Protein AF-A0A948XKH4-F1 (afdb_monomer_lite)

Radius of gyration: 27.82 Å; chains: 1; bounding box: 62×55×83 Å

Foldseek 3Di:
DPPQQQAPDVVLSVLLVVLVVVVVVLVCCVVPPNVVVSVVSVVVSVVSVVVSVVSSVVRGPDDDPVVVVVVCVCLDLVVLLVVLLVVLCVLCVLLLPFAAFACSLVLLLCLVVDDPVCVVVCQQAVNVVSVVQCVVQPRRSNSLLVVLSVLVSLLLSLLLLVLCLVVVDNVLSSLLSLQLSLALLCLCSNNHSVNSLLSNLLSLVSVLVVLVSVCVVPPDVVSVVSSVVSNCSSPRHHDVSVCNVSSVVSSVVSSVQSVVQLVVLPVVDPDDPVSSVVSSVVSSVVSSVVSSVSSVVSSVFSNLLRQLQVQLLVQCLPVPVVQFQLAEEEEEQPDQGDVVHGHHPDNPQSSQCVRQVNRRYHYHYYHDPVRVVVVCVVVVGPNYWYWYADPSNDIDTDD

Structure (mmCIF, N/CA/C/O backbone):
data_AF-A0A948XKH4-F1
#
_entry.id   AF-A0A948XKH4-F1
#
loop_
_atom_site.group_PDB
_atom_site.id
_atom_site.type_symbol
_atom_site.label_atom_id
_atom_site.label_alt_id
_atom_site.label_comp_id
_atom_site.label_asym_id
_atom_site.label_entity_id
_atom_site.label_seq_id
_atom_site.pdbx_PDB_ins_code
_atom_site.Cartn_x
_atom_site.Cartn_y
_atom_site.Cartn_z
_atom_site.occupancy
_atom_site.B_iso_or_equiv
_atom_site.auth_seq_id
_atom_site.auth_comp_id
_atom_site.auth_asym_id
_atom_site.auth_atom_id
_atom_site.pdbx_PDB_model_num
ATOM 1 N N . LYS A 1 1 ? -10.435 -7.736 32.567 1.00 34.47 1 LYS A N 1
ATOM 2 C CA . LYS A 1 1 ? -10.603 -8.191 33.970 1.00 34.47 1 LYS A CA 1
ATOM 3 C C . LYS A 1 1 ? -12.053 -8.580 34.336 1.00 34.47 1 LYS A C 1
ATOM 5 O O . LYS A 1 1 ? -12.264 -8.960 35.471 1.00 34.47 1 LYS A O 1
ATOM 10 N N . GLU A 1 2 ? -13.021 -8.614 33.404 1.00 39.75 2 GLU A N 1
ATOM 11 C CA . GLU A 1 2 ? -14.416 -9.041 33.680 1.00 39.75 2 GLU A CA 1
ATOM 12 C C . GLU A 1 2 ? -14.941 -10.070 32.654 1.00 39.75 2 GLU A C 1
ATOM 14 O O . GLU A 1 2 ? -15.999 -9.897 32.061 1.00 39.75 2 GLU A O 1
ATOM 19 N N . ILE A 1 3 ? -14.189 -11.143 32.395 1.00 45.44 3 ILE A N 1
ATOM 20 C CA . ILE A 1 3 ? -14.712 -12.309 31.648 1.00 45.44 3 ILE A CA 1
ATOM 21 C C . ILE A 1 3 ? -14.480 -13.585 32.465 1.00 45.44 3 ILE A C 1
ATOM 23 O O . ILE A 1 3 ? -14.233 -14.655 31.929 1.00 45.44 3 ILE A O 1
ATOM 27 N N . SER A 1 4 ? -14.500 -13.483 33.798 1.00 46.22 4 SER A N 1
ATOM 28 C CA . SER A 1 4 ? -14.728 -14.687 34.592 1.00 46.22 4 SER A CA 1
ATOM 29 C C . SER A 1 4 ? -16.236 -14.892 34.596 1.00 46.22 4 SER A C 1
ATOM 31 O O . SER A 1 4 ? -16.944 -13.989 35.058 1.00 46.22 4 SER A O 1
ATOM 33 N N . PRO A 1 5 ? -16.752 -16.041 34.129 1.00 54.16 5 PRO A N 1
ATOM 34 C CA . PRO A 1 5 ? -18.098 -16.415 34.501 1.00 54.16 5 PRO A CA 1
ATOM 35 C C . PRO A 1 5 ? -18.152 -16.403 36.029 1.00 54.16 5 PRO A C 1
ATOM 37 O O . PRO A 1 5 ? -17.167 -16.718 36.705 1.00 54.16 5 PRO A O 1
ATOM 40 N N . SER A 1 6 ? -19.286 -15.990 36.573 1.00 57.75 6 SER A N 1
ATOM 41 C CA . SER A 1 6 ? -19.598 -15.863 38.001 1.00 57.75 6 SER A CA 1
ATOM 42 C C . SER A 1 6 ? -19.644 -17.213 38.745 1.00 57.75 6 SER A C 1
ATOM 44 O O . SER A 1 6 ? -20.367 -17.368 39.728 1.00 57.75 6 SER A O 1
ATOM 46 N N . VAL A 1 7 ? -18.883 -18.194 38.259 1.00 62.78 7 VAL A N 1
ATOM 47 C CA . VAL A 1 7 ? -18.845 -19.587 38.683 1.00 62.78 7 VAL A CA 1
ATOM 48 C C . VAL A 1 7 ? -17.643 -19.776 39.606 1.00 62.78 7 VAL A C 1
ATOM 50 O O . VAL A 1 7 ? -16.493 -19.720 39.174 1.00 62.78 7 VAL A O 1
ATOM 53 N N . ASN A 1 8 ? -17.918 -20.009 40.891 1.00 65.75 8 ASN A N 1
ATOM 54 C CA . ASN A 1 8 ? -16.892 -20.208 41.923 1.00 65.75 8 ASN A CA 1
ATOM 55 C C . ASN A 1 8 ? -16.323 -21.634 41.961 1.00 65.75 8 ASN A C 1
ATOM 57 O O . ASN A 1 8 ? -15.407 -21.883 42.735 1.00 65.75 8 ASN A O 1
ATOM 61 N N . ARG A 1 9 ? -16.852 -22.578 41.169 1.00 78.62 9 ARG A N 1
ATOM 62 C CA . ARG A 1 9 ? -16.360 -23.962 41.149 1.00 78.62 9 ARG A CA 1
ATOM 63 C C . ARG A 1 9 ? -15.129 -24.067 40.236 1.00 78.62 9 ARG A C 1
ATOM 65 O O . ARG A 1 9 ? -15.297 -23.924 39.021 1.00 78.62 9 ARG A O 1
ATOM 72 N N . PRO A 1 10 ? -13.921 -24.338 40.774 1.00 80.94 10 PRO A N 1
ATOM 73 C CA . PRO A 1 10 ? -12.683 -24.375 39.989 1.00 80.94 10 PRO A CA 1
ATOM 74 C C . PRO A 1 10 ? -12.741 -25.381 38.840 1.00 80.94 10 PRO A C 1
ATOM 76 O O . PRO A 1 10 ? -12.268 -25.089 37.749 1.00 80.94 10 PRO A O 1
ATOM 79 N N . LEU A 1 11 ? -13.402 -26.520 39.062 1.00 83.12 11 LEU A N 1
ATOM 80 C CA . LEU A 1 11 ? -13.533 -27.600 38.087 1.00 83.12 11 LEU A CA 1
ATOM 81 C C . LEU A 1 11 ? -14.358 -27.183 36.860 1.00 83.12 11 LEU A C 1
ATOM 83 O O . LEU A 1 11 ? -13.926 -27.382 35.732 1.00 83.12 11 LEU A O 1
ATOM 87 N N . ILE A 1 12 ? -15.495 -26.508 37.065 1.00 80.50 12 ILE A N 1
ATOM 88 C CA . ILE A 1 12 ? -16.331 -25.992 35.964 1.00 80.50 12 ILE A CA 1
ATOM 89 C C . ILE A 1 12 ? -15.583 -24.908 35.194 1.00 80.50 12 ILE A C 1
ATOM 91 O O . ILE A 1 12 ? -15.620 -24.859 33.968 1.00 80.50 12 ILE A O 1
ATOM 95 N N . LYS A 1 13 ? -14.877 -24.037 35.917 1.00 77.19 13 LYS A N 1
ATOM 96 C CA . LYS A 1 13 ? -14.065 -22.987 35.310 1.00 77.19 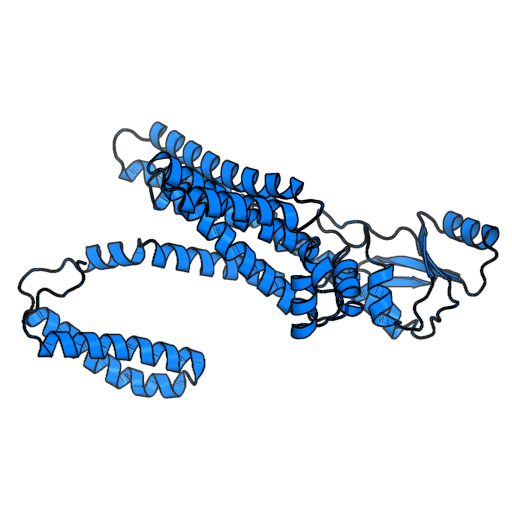13 LYS A CA 1
ATOM 97 C C . LYS A 1 13 ? -12.943 -23.587 34.454 1.00 77.19 13 LYS A C 1
ATOM 99 O O . LYS A 1 13 ? -12.775 -23.161 33.317 1.00 77.19 13 LYS A O 1
ATOM 104 N N . GLY A 1 14 ? -12.236 -24.592 34.971 1.00 81.25 14 GLY A N 1
ATOM 105 C CA . GLY A 1 14 ? -11.211 -25.341 34.244 1.00 81.25 14 GLY A CA 1
ATOM 106 C C . GLY A 1 14 ? -11.766 -26.035 33.002 1.00 81.25 14 GLY A C 1
ATOM 107 O O . GLY A 1 14 ? -11.198 -25.879 31.927 1.00 81.25 14 GLY A O 1
ATOM 108 N N . PHE A 1 15 ? -12.918 -26.700 33.118 1.00 85.50 15 PHE A N 1
ATOM 109 C CA . PHE A 1 15 ? -13.596 -27.343 31.990 1.00 85.50 15 PHE A CA 1
ATOM 110 C C . PHE A 1 15 ? -13.956 -26.345 30.880 1.00 85.50 15 PHE A C 1
ATOM 112 O O . PHE A 1 15 ? -13.593 -26.551 29.728 1.00 85.50 15 PHE A O 1
ATOM 119 N N . VAL A 1 16 ? -14.585 -25.215 31.224 1.00 83.56 16 VAL A N 1
ATOM 120 C CA . VAL A 1 16 ? -14.958 -24.169 30.252 1.00 83.56 16 VAL A CA 1
ATOM 121 C C . VAL A 1 16 ? -13.727 -23.577 29.557 1.00 83.56 16 VAL A C 1
ATOM 123 O O . VAL A 1 16 ? -13.763 -23.339 28.350 1.00 83.56 16 VAL A O 1
ATOM 126 N N . PHE A 1 17 ? -12.629 -23.351 30.286 1.00 79.94 17 PHE A N 1
ATOM 127 C CA . PHE A 1 17 ? -11.372 -22.910 29.674 1.00 79.94 17 PHE A CA 1
ATOM 128 C C . PHE A 1 17 ? -10.754 -23.984 28.776 1.00 79.94 17 PHE A C 1
ATOM 130 O O . PHE A 1 17 ? -10.255 -23.643 27.706 1.00 79.94 17 PHE A O 1
ATOM 137 N N . GLY A 1 18 ? -10.826 -25.257 29.170 1.00 83.50 18 GLY A N 1
ATOM 138 C CA . GLY A 1 18 ? -10.388 -26.387 28.353 1.00 83.50 18 GLY A CA 1
ATOM 139 C C . GLY A 1 18 ? -11.155 -26.476 27.036 1.00 83.50 18 GLY A C 1
ATOM 140 O O . GLY A 1 18 ? -10.539 -26.573 25.980 1.00 83.50 18 GLY A O 1
ATOM 141 N N . VAL A 1 19 ? -12.483 -26.332 27.070 1.00 87.81 19 VAL A N 1
ATOM 142 C CA . VAL A 1 19 ? -13.321 -26.319 25.858 1.00 87.81 19 VAL A CA 1
ATOM 143 C C . VAL A 1 19 ? -13.034 -25.095 24.986 1.00 87.81 19 VAL A C 1
ATOM 145 O O . VAL A 1 19 ? -12.903 -25.235 23.773 1.00 87.81 19 VAL A O 1
ATOM 148 N N . ALA A 1 20 ? -12.849 -23.908 25.573 1.00 81.56 20 ALA A N 1
ATOM 149 C CA . ALA A 1 20 ? -12.434 -22.722 24.819 1.00 81.56 20 ALA A CA 1
ATOM 150 C C . ALA A 1 20 ? -11.054 -22.903 24.153 1.00 81.56 20 ALA A C 1
ATOM 152 O O . ALA A 1 20 ? -10.866 -22.500 23.007 1.00 81.56 20 ALA A O 1
ATOM 153 N N . GLY A 1 21 ? -10.106 -23.545 24.843 1.00 83.00 21 GLY A N 1
ATOM 154 C CA . GLY A 1 21 ? -8.821 -23.953 24.273 1.00 83.00 21 GLY A CA 1
ATOM 155 C C . GLY A 1 21 ? -8.982 -24.970 23.141 1.00 83.00 21 GLY A C 1
ATOM 156 O O . GLY A 1 21 ? -8.335 -24.830 22.108 1.00 83.00 21 GLY A O 1
ATOM 157 N N . GLY A 1 22 ? -9.903 -25.926 23.288 1.00 85.62 22 GLY A N 1
ATOM 158 C CA . GLY A 1 22 ? -10.269 -26.894 22.252 1.00 85.62 22 GLY A CA 1
ATOM 159 C C . GLY A 1 22 ? -10.810 -26.237 20.980 1.00 85.62 22 GLY A C 1
ATOM 160 O O . GLY A 1 22 ? -10.404 -26.620 19.889 1.00 85.62 22 GLY A O 1
ATOM 161 N N . VAL A 1 23 ? -11.639 -25.191 21.099 1.00 86.50 23 VAL A N 1
ATOM 162 C CA . VAL A 1 23 ? -12.105 -24.385 19.950 1.00 86.50 23 VAL A CA 1
ATOM 163 C C . VAL A 1 23 ? -10.934 -23.727 19.219 1.00 86.50 23 VAL A C 1
ATOM 165 O O . VAL A 1 23 ? -10.879 -23.756 17.992 1.00 86.50 23 VAL A O 1
ATOM 168 N N . ILE A 1 24 ? -9.981 -23.156 19.959 1.00 82.06 24 ILE A N 1
ATOM 169 C CA . ILE A 1 24 ? -8.788 -22.533 19.368 1.00 82.06 24 ILE A CA 1
ATOM 170 C C . ILE A 1 24 ? -7.919 -23.591 18.674 1.00 82.06 24 ILE A C 1
ATOM 172 O O . ILE A 1 24 ? -7.500 -23.382 17.538 1.00 82.06 24 ILE A O 1
ATOM 176 N N . GLY A 1 25 ? -7.679 -24.733 19.324 1.00 82.88 25 GLY A N 1
ATOM 177 C CA . GLY A 1 25 ? -6.912 -25.842 18.751 1.00 82.88 25 GLY A CA 1
ATOM 178 C C . GLY A 1 25 ? -7.554 -26.406 17.483 1.00 82.88 25 GLY A C 1
ATOM 179 O O . GLY A 1 25 ? -6.862 -26.632 16.494 1.00 82.88 25 GLY A O 1
ATOM 180 N N . LEU A 1 26 ? -8.882 -26.543 17.474 1.00 87.19 26 LEU A N 1
ATOM 181 C CA . LEU A 1 26 ? -9.643 -26.958 16.299 1.00 87.19 26 LEU A CA 1
ATOM 182 C C . LEU A 1 26 ? -9.496 -25.959 15.145 1.00 87.19 26 LEU A C 1
ATOM 184 O O . LEU A 1 26 ? -9.299 -26.368 14.006 1.00 87.19 26 LEU A O 1
ATOM 188 N N . MET A 1 27 ? -9.550 -24.657 15.438 1.00 84.31 27 MET A N 1
ATOM 189 C CA . MET A 1 27 ? -9.366 -23.605 14.436 1.00 84.31 27 MET A CA 1
ATOM 190 C C . MET A 1 27 ? -7.966 -23.659 13.808 1.00 84.31 27 MET A C 1
ATOM 192 O O . MET A 1 27 ? -7.839 -23.515 12.594 1.00 84.31 27 MET A O 1
ATOM 196 N N . PHE A 1 28 ? -6.918 -23.909 14.600 1.00 81.06 28 PHE A N 1
ATOM 197 C CA . PHE A 1 28 ? -5.568 -24.115 14.066 1.00 81.06 28 PHE A CA 1
ATOM 198 C C . PHE A 1 28 ? -5.474 -25.384 13.216 1.00 81.06 28 PHE A C 1
ATOM 200 O O . PHE A 1 28 ? -4.918 -25.334 12.126 1.00 81.06 28 PHE A O 1
ATOM 207 N N . ASN A 1 29 ? -6.056 -26.496 13.668 1.00 83.81 29 ASN A N 1
ATOM 208 C CA . ASN A 1 29 ? -6.062 -27.747 12.908 1.00 83.81 29 ASN A CA 1
ATOM 209 C C . ASN A 1 29 ? -6.766 -27.570 11.546 1.00 83.81 29 ASN A C 1
ATOM 211 O O . ASN A 1 29 ? -6.203 -27.896 10.505 1.00 83.81 29 ASN A O 1
ATOM 215 N N . ALA A 1 30 ? -7.937 -26.926 11.539 1.00 86.56 30 ALA A N 1
ATOM 216 C CA . ALA A 1 30 ? -8.699 -26.656 10.321 1.00 86.56 30 ALA A CA 1
ATOM 217 C C . ALA A 1 30 ? -7.992 -25.700 9.344 1.00 86.56 30 ALA A C 1
ATOM 219 O O . ALA A 1 30 ? -8.242 -25.763 8.146 1.00 86.56 30 ALA A O 1
ATOM 220 N N . THR A 1 31 ? -7.145 -24.791 9.840 1.00 81.56 31 THR A N 1
ATOM 221 C CA . THR A 1 31 ? -6.431 -23.812 9.000 1.00 81.56 31 THR A CA 1
ATOM 222 C C . THR A 1 31 ? -5.059 -24.290 8.534 1.00 81.56 31 THR A C 1
ATOM 224 O O . THR A 1 31 ? -4.631 -23.891 7.455 1.00 81.56 31 THR A O 1
ATOM 227 N N . LEU A 1 32 ? -4.362 -25.108 9.329 1.00 81.75 32 LEU A N 1
ATOM 228 C CA . LEU A 1 32 ? -2.972 -25.504 9.075 1.00 81.75 32 LEU A CA 1
ATOM 229 C C . LEU A 1 32 ? -2.803 -26.942 8.577 1.00 81.75 32 LEU A C 1
ATOM 231 O O . LEU A 1 32 ? -1.750 -27.245 8.023 1.00 81.75 32 LEU A O 1
ATOM 235 N N . ILE A 1 33 ? -3.772 -27.828 8.820 1.00 81.69 33 ILE A N 1
ATOM 236 C CA . ILE A 1 33 ? -3.626 -29.266 8.560 1.00 81.69 33 ILE A CA 1
ATOM 237 C C . ILE A 1 33 ? -4.689 -29.726 7.564 1.00 81.69 33 ILE A C 1
ATOM 239 O O . ILE A 1 33 ? -4.385 -29.884 6.386 1.00 81.69 33 ILE A O 1
ATOM 243 N N . ASP A 1 34 ? -5.922 -29.944 8.028 1.00 85.56 34 ASP A N 1
ATOM 244 C CA . ASP A 1 34 ? -7.006 -30.482 7.207 1.00 85.56 34 ASP A CA 1
ATOM 245 C C . ASP A 1 34 ? -8.379 -30.159 7.818 1.00 85.56 34 ASP A C 1
ATOM 247 O O . ASP A 1 34 ? -8.675 -30.464 8.979 1.00 85.56 34 ASP A O 1
ATOM 251 N N . VAL A 1 35 ? -9.246 -29.560 7.003 1.00 86.38 35 VAL A N 1
ATOM 252 C CA . VAL A 1 35 ? -10.627 -29.231 7.365 1.00 86.38 35 VAL A CA 1
ATOM 253 C C . VAL A 1 35 ? -11.456 -30.499 7.607 1.00 86.38 35 VAL A C 1
ATOM 255 O O . VAL A 1 35 ? -12.317 -30.500 8.491 1.00 86.38 35 VAL A O 1
ATOM 258 N N . PHE A 1 36 ? -11.198 -31.587 6.876 1.00 83.75 36 PHE A N 1
ATOM 259 C CA . PHE A 1 36 ? -11.954 -32.834 7.009 1.00 83.75 36 PHE A CA 1
ATOM 260 C C . PHE A 1 36 ? -11.639 -33.554 8.321 1.00 83.75 36 PHE A C 1
ATOM 262 O O . PHE A 1 36 ? -12.568 -33.905 9.052 1.00 83.75 36 PHE A O 1
ATOM 269 N N . GLU A 1 37 ? -10.366 -33.704 8.687 1.00 84.50 37 GLU A N 1
ATOM 270 C CA . GLU A 1 37 ? -9.994 -34.273 9.992 1.00 84.50 37 GLU A CA 1
ATOM 271 C C . GLU A 1 37 ? -10.420 -33.374 11.158 1.00 84.50 37 GLU A C 1
ATOM 273 O O . GLU A 1 37 ? -10.917 -33.862 12.179 1.00 84.50 37 GLU A O 1
ATOM 278 N N . ALA A 1 38 ? -10.343 -32.049 10.992 1.00 86.88 38 ALA A N 1
ATOM 279 C CA . ALA A 1 38 ? -10.891 -31.125 11.977 1.00 86.88 38 ALA A CA 1
ATOM 280 C C . ALA A 1 38 ? -12.409 -31.320 12.159 1.00 86.88 38 ALA A C 1
ATOM 282 O O . ALA A 1 38 ? -12.891 -31.304 13.290 1.00 86.88 38 ALA A O 1
ATOM 283 N N . SER A 1 39 ? -13.176 -31.572 11.093 1.00 84.81 39 SER A N 1
ATOM 284 C CA . SER A 1 39 ? -14.633 -31.755 11.197 1.00 84.81 39 SER A CA 1
ATOM 285 C C . SER A 1 39 ? -15.041 -32.938 12.091 1.00 84.81 39 SER A C 1
ATOM 287 O O . SER A 1 39 ? -16.003 -32.820 12.851 1.00 84.81 39 SER A O 1
ATOM 289 N N . LYS A 1 40 ? -14.259 -34.027 12.101 1.00 86.50 40 LYS A N 1
ATOM 290 C CA . LYS A 1 40 ? -14.498 -35.200 12.965 1.00 86.50 40 LYS A CA 1
ATOM 291 C C . LYS A 1 40 ? -14.321 -34.866 14.447 1.00 86.50 40 LYS A C 1
ATOM 293 O O . LYS A 1 40 ? -15.078 -35.320 15.300 1.00 86.50 40 LYS A O 1
ATOM 298 N N . VAL A 1 41 ? -13.331 -34.033 14.769 1.00 84.31 41 VAL A N 1
ATOM 299 C CA . VAL A 1 41 ? -13.103 -33.547 16.141 1.00 84.31 41 VAL A CA 1
ATOM 300 C C . VAL A 1 41 ? -14.143 -32.488 16.528 1.00 84.31 41 VAL A C 1
ATOM 302 O O . VAL A 1 41 ? -14.524 -32.389 17.698 1.00 84.31 41 VAL A O 1
ATOM 305 N N . ALA A 1 42 ? -14.638 -31.718 15.554 1.00 85.88 42 ALA A N 1
ATOM 306 C CA . ALA A 1 42 ? -15.639 -30.680 15.768 1.00 85.88 42 ALA A CA 1
ATOM 307 C C . ALA A 1 42 ? -16.957 -31.239 16.320 1.00 85.88 42 ALA A C 1
ATOM 309 O O . ALA A 1 42 ? -17.559 -30.601 17.181 1.00 85.88 42 ALA A O 1
ATOM 310 N N . GLU A 1 43 ? -17.383 -32.428 15.887 1.00 85.44 43 GLU A N 1
ATOM 311 C CA . GLU A 1 43 ? -18.603 -33.082 16.382 1.00 85.44 43 GLU A CA 1
ATOM 312 C C . GLU A 1 43 ? -18.574 -33.271 17.908 1.00 85.44 43 GLU A C 1
ATOM 314 O O . GLU A 1 43 ? -19.458 -32.793 18.625 1.00 85.44 43 GLU A O 1
ATOM 319 N N . ASN A 1 44 ? -17.488 -33.850 18.426 1.00 87.38 44 ASN A N 1
ATOM 320 C CA . ASN A 1 44 ? -17.270 -33.995 19.867 1.00 87.38 44 ASN A CA 1
ATOM 321 C C . ASN A 1 44 ? -17.155 -32.636 20.569 1.00 87.38 44 ASN A C 1
ATOM 323 O O . ASN A 1 44 ? -17.648 -32.452 21.687 1.00 87.38 44 ASN A O 1
ATOM 327 N N . LEU A 1 45 ? -16.530 -31.656 19.911 1.00 88.69 45 LEU A N 1
ATOM 328 C CA . LEU A 1 45 ? -16.395 -30.314 20.457 1.00 88.69 45 LEU A CA 1
ATOM 329 C C . LEU A 1 45 ? -17.756 -29.632 20.635 1.00 88.69 45 LEU A C 1
ATOM 331 O O . LEU A 1 45 ? -17.948 -28.992 21.665 1.00 88.69 45 LEU A O 1
ATOM 335 N N . TRP A 1 46 ? -18.709 -29.791 19.709 1.00 83.50 46 TRP A N 1
ATOM 336 C CA . TRP A 1 46 ? -20.059 -29.221 19.834 1.00 83.50 46 TRP A CA 1
ATOM 337 C C . TRP A 1 46 ? -20.793 -29.740 21.068 1.00 83.50 46 TRP A C 1
ATOM 339 O O . TRP A 1 46 ? -21.407 -28.952 21.794 1.00 83.50 46 TRP A O 1
ATOM 349 N N . ILE A 1 47 ? -20.667 -31.037 21.351 1.00 87.31 47 ILE A N 1
ATOM 350 C CA . ILE A 1 47 ? -21.235 -31.661 22.551 1.00 87.31 47 ILE A CA 1
ATOM 351 C C . ILE A 1 47 ? -20.601 -31.047 23.806 1.00 87.31 47 ILE A C 1
ATOM 353 O O . ILE A 1 47 ? -21.308 -30.594 24.711 1.00 87.31 47 ILE A O 1
ATOM 357 N N . LEU A 1 48 ? -19.270 -30.942 23.845 1.00 89.69 48 LEU A N 1
ATOM 358 C CA . LEU A 1 48 ? -18.539 -30.327 24.961 1.00 89.69 48 LEU A CA 1
ATOM 359 C C . LEU A 1 48 ? -18.869 -28.836 25.137 1.00 89.69 48 LEU A C 1
ATOM 361 O O . LEU A 1 48 ? -18.915 -28.335 26.266 1.00 89.69 48 LEU A O 1
ATOM 365 N N . LEU A 1 49 ? -19.140 -28.126 24.041 1.00 86.88 49 LEU A N 1
ATOM 366 C CA . LEU A 1 49 ? -19.593 -26.735 24.032 1.00 86.88 49 LEU A CA 1
ATOM 367 C C . LEU A 1 49 ? -20.997 -26.622 24.633 1.00 86.88 49 LEU A C 1
ATOM 369 O O . LEU A 1 49 ? -21.220 -25.773 25.495 1.00 86.88 49 LEU A O 1
ATOM 373 N N . GLY A 1 50 ? -21.910 -27.522 24.259 1.00 83.75 50 GLY A N 1
ATOM 374 C CA . GLY A 1 50 ? -23.245 -27.636 24.846 1.00 83.75 50 GLY A CA 1
ATOM 375 C C . GLY A 1 50 ? -23.199 -27.903 26.353 1.00 83.75 50 GLY A C 1
ATOM 376 O O . GLY A 1 50 ? -23.829 -27.175 27.123 1.00 83.75 50 GLY A O 1
ATOM 377 N N . ILE A 1 51 ? -22.379 -28.866 26.793 1.00 86.38 51 ILE A N 1
ATOM 378 C CA . ILE A 1 51 ? -22.157 -29.166 28.220 1.00 86.38 51 ILE A CA 1
ATOM 379 C C . ILE A 1 51 ? -21.564 -27.950 28.940 1.00 86.38 51 ILE A C 1
ATOM 381 O O . ILE A 1 51 ? -22.012 -27.596 30.030 1.00 86.38 51 ILE A O 1
ATOM 385 N N . SER A 1 52 ? -20.596 -27.264 28.327 1.00 84.44 52 SER A N 1
ATOM 386 C CA . SER A 1 52 ? -19.983 -26.055 28.892 1.00 84.44 52 SER A CA 1
ATOM 387 C C . SER A 1 52 ? -21.003 -24.939 29.080 1.00 84.44 52 SER A C 1
ATOM 389 O O . SER A 1 52 ? -21.070 -24.335 30.151 1.00 84.44 52 SER A O 1
ATOM 391 N N . VAL A 1 53 ? -21.827 -24.672 28.065 1.00 80.88 53 VAL A N 1
ATOM 392 C CA . VAL A 1 53 ? -22.891 -23.662 28.131 1.00 80.88 53 VAL A CA 1
ATOM 393 C C . VAL A 1 53 ? -23.945 -24.059 29.167 1.00 80.88 53 VAL A C 1
ATOM 395 O O . VAL A 1 53 ? -24.327 -23.218 29.980 1.00 80.88 53 VAL A O 1
ATOM 398 N N . GLY A 1 54 ? -24.358 -25.328 29.210 1.00 81.06 54 GLY A N 1
ATOM 399 C CA . GLY A 1 54 ? -25.288 -25.860 30.211 1.00 81.06 54 GLY A CA 1
ATOM 400 C C . GLY A 1 54 ? -24.763 -25.713 31.642 1.00 81.06 54 GLY A C 1
ATOM 401 O O . GLY A 1 54 ? -25.462 -25.185 32.508 1.00 81.06 54 GLY A O 1
ATOM 402 N N . ALA A 1 55 ? -23.500 -26.070 31.885 1.00 82.81 55 ALA A N 1
ATOM 403 C CA . ALA A 1 55 ? -22.839 -25.879 33.174 1.00 82.81 55 ALA A CA 1
ATOM 404 C C . ALA A 1 55 ? -22.741 -24.389 33.547 1.00 82.81 55 ALA A C 1
ATOM 406 O O . ALA A 1 55 ? -23.018 -24.001 34.682 1.00 82.81 55 ALA A O 1
ATOM 407 N N . LEU A 1 56 ? -22.412 -23.516 32.592 1.00 78.81 56 LEU A N 1
ATOM 408 C CA . LEU A 1 56 ? -22.418 -22.071 32.818 1.00 78.81 56 LEU A CA 1
ATOM 409 C C . LEU A 1 56 ? -23.819 -21.544 33.157 1.00 78.81 56 LEU A C 1
ATOM 411 O O . LEU A 1 56 ? -23.930 -20.653 33.996 1.00 78.81 56 LEU A O 1
ATOM 415 N N . LEU A 1 57 ? -24.879 -22.077 32.544 1.00 77.19 57 LEU A N 1
ATOM 416 C CA . LEU A 1 57 ? -26.264 -21.679 32.810 1.00 77.19 57 LEU A CA 1
ATOM 417 C C . LEU A 1 57 ? -26.767 -22.154 34.178 1.00 77.19 57 LEU A C 1
ATOM 419 O O . LEU A 1 57 ? -27.445 -21.378 34.851 1.00 77.19 57 LEU A O 1
ATOM 423 N N . LEU A 1 58 ? -26.411 -23.375 34.589 1.00 80.94 58 LEU A N 1
ATOM 424 C CA . LEU A 1 58 ? -26.780 -23.974 35.878 1.00 80.94 58 LEU A CA 1
ATOM 425 C C . LEU A 1 58 ? -26.061 -23.317 37.059 1.00 80.94 58 LEU A C 1
ATOM 427 O O . LEU A 1 58 ? -26.662 -23.080 38.103 1.00 80.94 58 LEU A O 1
ATOM 431 N N . PHE A 1 59 ? -24.773 -23.005 36.898 1.00 77.12 59 PHE A N 1
ATOM 432 C CA . PHE A 1 59 ? -23.931 -22.517 37.993 1.00 77.12 59 PHE A CA 1
ATOM 433 C C . PHE A 1 59 ? -23.698 -20.997 37.965 1.00 77.12 59 PHE A C 1
ATOM 435 O O . PHE A 1 59 ? -22.877 -20.486 38.737 1.00 77.12 59 PHE A O 1
ATOM 442 N N . LYS A 1 60 ? -24.416 -20.243 37.115 1.00 68.69 60 LYS A N 1
ATOM 443 C CA . LYS A 1 60 ? -24.357 -18.772 37.133 1.00 68.69 60 LYS A CA 1
ATOM 444 C C . LYS A 1 60 ? -24.988 -18.231 38.418 1.00 68.69 60 LYS A C 1
ATOM 446 O O . LYS A 1 60 ? -26.153 -18.472 38.706 1.00 68.69 60 LYS A O 1
ATOM 451 N N . LYS A 1 61 ? -24.249 -17.399 39.158 1.00 65.25 61 LYS A N 1
ATOM 452 C CA . LYS A 1 61 ? -24.803 -16.635 40.297 1.00 65.25 61 LYS A CA 1
ATOM 453 C C . LYS A 1 61 ? -25.554 -15.366 39.883 1.00 65.25 61 LYS A C 1
ATOM 455 O O . LYS A 1 61 ? -26.278 -14.790 40.685 1.00 65.25 61 LYS A O 1
ATOM 460 N N . LYS A 1 62 ? -25.339 -14.880 38.658 1.00 67.69 62 LYS A N 1
ATOM 461 C CA . LYS A 1 62 ? -25.953 -13.654 38.126 1.00 67.69 62 LYS A CA 1
ATOM 462 C C . LYS A 1 62 ? -26.385 -13.880 36.684 1.00 67.69 62 LYS A C 1
ATOM 464 O O . LYS A 1 62 ? -25.697 -14.589 35.949 1.00 67.69 62 LYS A O 1
ATOM 469 N N . GLN A 1 63 ? -27.483 -13.247 36.269 1.00 66.56 63 GLN A N 1
ATOM 470 C CA . GLN A 1 63 ? -27.818 -13.145 34.850 1.00 66.56 63 GLN A CA 1
ATOM 471 C C . GLN A 1 63 ? -26.660 -12.458 34.119 1.00 66.56 63 GLN A C 1
ATOM 473 O O . GLN A 1 63 ? -26.293 -11.324 34.425 1.00 66.56 63 GLN A O 1
ATOM 478 N N . VAL A 1 64 ? -26.059 -13.173 33.173 1.00 67.06 64 VAL A N 1
ATOM 479 C CA . VAL A 1 64 ? -25.049 -12.618 32.278 1.00 67.06 64 VAL A CA 1
ATOM 480 C C . VAL A 1 64 ? -25.786 -12.103 31.046 1.00 67.06 64 VAL A C 1
ATOM 482 O O . VAL A 1 64 ? -26.427 -12.899 30.360 1.00 67.06 64 VAL A O 1
ATOM 485 N N . PRO A 1 65 ? -25.728 -10.801 30.732 1.00 75.44 65 PRO A N 1
ATOM 486 C CA . PRO A 1 65 ? -26.343 -10.296 29.518 1.00 75.44 65 PRO A CA 1
ATOM 487 C C . PRO A 1 65 ? -25.458 -10.650 28.315 1.00 75.44 65 PRO A C 1
ATOM 489 O O . PRO A 1 65 ? -24.592 -9.874 27.903 1.00 75.44 65 PRO A O 1
ATOM 492 N N . TYR A 1 66 ? -25.658 -11.848 27.764 1.00 72.31 66 TYR A N 1
ATOM 493 C CA . TYR A 1 66 ? -24.833 -12.408 26.688 1.00 72.31 66 TYR A CA 1
ATOM 494 C C . TYR A 1 66 ? -24.736 -11.481 25.475 1.00 72.31 66 TYR A C 1
ATOM 496 O O . TYR A 1 66 ? -23.631 -11.209 25.019 1.00 72.31 66 TYR A O 1
ATOM 504 N N . LEU A 1 67 ? -25.855 -10.908 25.017 1.00 75.50 67 LEU A N 1
ATOM 505 C CA . LEU A 1 67 ? -25.871 -9.971 23.886 1.00 75.50 67 LEU A CA 1
ATOM 506 C C . LEU A 1 67 ? -25.025 -8.715 24.147 1.00 75.50 67 LEU A C 1
ATOM 508 O O . LEU A 1 67 ? -24.303 -8.254 23.264 1.00 75.50 67 LEU A O 1
ATOM 512 N N . LEU A 1 68 ? -25.063 -8.172 25.369 1.00 80.56 68 LEU A N 1
ATOM 513 C CA . LEU A 1 68 ? -24.247 -7.010 25.737 1.00 80.56 68 LEU A CA 1
ATOM 514 C C . LEU A 1 68 ? -22.758 -7.365 25.782 1.00 80.56 68 LEU A C 1
ATOM 516 O O . LEU A 1 68 ? -21.929 -6.574 25.331 1.00 80.56 68 LEU A O 1
ATOM 520 N N . ASN A 1 69 ? -22.411 -8.545 26.293 1.00 80.44 69 ASN A N 1
ATOM 521 C CA . ASN A 1 69 ? -21.026 -9.010 26.335 1.00 80.44 69 ASN A CA 1
ATOM 522 C C . ASN A 1 69 ? -20.490 -9.338 24.940 1.00 80.44 69 ASN A C 1
ATOM 524 O O . ASN A 1 69 ? -19.388 -8.909 24.609 1.00 80.44 69 ASN A O 1
ATOM 528 N N . LEU A 1 70 ? -21.285 -9.994 24.095 1.00 79.25 70 LEU A N 1
ATOM 529 C CA . LEU A 1 70 ? -20.941 -10.247 22.700 1.00 79.25 70 LEU A CA 1
ATOM 530 C C . LEU A 1 70 ? -20.713 -8.925 21.957 1.00 79.25 70 LEU A C 1
ATOM 532 O O . LEU A 1 70 ? -19.671 -8.737 21.336 1.00 79.25 70 LEU A O 1
ATOM 536 N N . LYS A 1 71 ? -21.612 -7.945 22.122 1.00 86.25 71 LYS A N 1
ATOM 537 C CA . LYS A 1 71 ? -21.435 -6.598 21.561 1.00 86.25 71 LYS A CA 1
ATOM 538 C C . LYS A 1 71 ? -20.148 -5.930 22.054 1.00 86.25 71 LYS A C 1
ATOM 540 O O . LYS A 1 71 ? -19.454 -5.299 21.261 1.00 86.25 71 LYS A O 1
ATOM 545 N N . LYS A 1 72 ? -19.792 -6.057 23.339 1.00 88.06 72 LYS A N 1
ATOM 546 C CA . LYS A 1 72 ? -18.522 -5.525 23.878 1.00 88.06 72 LYS A CA 1
ATOM 547 C C . LYS A 1 72 ? -17.300 -6.178 23.225 1.00 88.06 72 LYS A C 1
ATOM 549 O O . LYS A 1 72 ? -16.332 -5.471 22.948 1.00 88.06 72 LYS A O 1
ATOM 554 N N . VAL A 1 73 ? -17.348 -7.487 22.974 1.00 87.50 73 VAL A N 1
ATOM 555 C CA . VAL A 1 73 ? -16.273 -8.238 22.303 1.00 87.50 73 VAL A CA 1
ATOM 556 C C . VAL A 1 73 ? -16.150 -7.810 20.840 1.00 87.50 73 VAL A C 1
ATOM 558 O O . VAL A 1 73 ? -15.080 -7.355 20.436 1.00 87.50 73 VAL A O 1
ATOM 561 N N . LEU A 1 74 ? -17.252 -7.831 20.085 1.00 90.31 74 LEU A N 1
ATOM 562 C CA . LEU A 1 74 ? -17.281 -7.472 18.660 1.00 90.31 74 LEU A CA 1
ATOM 563 C C . LEU A 1 74 ? -16.962 -5.993 18.393 1.00 90.31 74 LEU A C 1
ATOM 565 O O . LEU A 1 74 ? -16.572 -5.640 17.286 1.00 90.31 74 LEU A O 1
ATOM 569 N N . THR A 1 75 ? -17.104 -5.122 19.397 1.00 92.81 75 THR A N 1
ATOM 570 C CA . THR A 1 75 ? -16.720 -3.696 19.330 1.00 92.81 75 THR A CA 1
ATOM 571 C C . THR A 1 75 ? -15.414 -3.396 20.075 1.00 92.81 75 THR A C 1
ATOM 573 O O . THR A 1 75 ? -15.084 -2.233 20.349 1.00 92.81 75 THR A O 1
ATOM 576 N N . SER A 1 76 ? -14.658 -4.423 20.466 1.00 94.12 76 SER A N 1
ATOM 577 C CA . SER A 1 76 ? -13.330 -4.262 21.059 1.00 94.12 76 SER A CA 1
ATOM 578 C C . SER A 1 76 ? -12.324 -3.760 20.017 1.00 94.12 76 SER A C 1
ATOM 580 O O . SER A 1 76 ? -12.517 -3.923 18.818 1.00 94.12 76 SER A O 1
ATOM 582 N N . ASN A 1 77 ? -11.230 -3.140 20.473 1.00 95.44 77 ASN A N 1
ATOM 583 C CA . ASN A 1 77 ? -10.193 -2.656 19.555 1.00 95.44 77 ASN A CA 1
ATOM 584 C C . ASN A 1 77 ? -9.534 -3.801 18.773 1.00 95.44 77 ASN A C 1
ATOM 586 O O . ASN A 1 77 ? -9.122 -3.581 17.645 1.00 95.44 77 ASN A O 1
ATOM 590 N N . LEU A 1 78 ? -9.462 -5.001 19.361 1.00 94.88 78 LEU A N 1
ATOM 591 C CA . LEU A 1 78 ? -8.919 -6.185 18.701 1.00 94.88 78 LEU A CA 1
ATOM 592 C C . LEU A 1 78 ? -9.799 -6.612 17.521 1.00 94.88 78 LEU A C 1
ATOM 594 O O . LEU A 1 78 ? -9.298 -6.754 16.416 1.00 94.88 78 LEU A O 1
ATOM 598 N N . PHE A 1 79 ? -11.111 -6.746 17.733 1.00 94.56 79 PHE A N 1
ATOM 599 C CA . PHE A 1 79 ? -12.035 -7.103 16.651 1.00 94.56 79 PHE A CA 1
ATOM 600 C C . PHE A 1 79 ? -12.094 -6.028 15.566 1.00 94.56 79 PHE A C 1
ATOM 602 O O . PHE A 1 79 ? -12.097 -6.358 14.389 1.00 94.56 79 PHE A O 1
ATOM 609 N N . ILE A 1 80 ? -12.059 -4.746 15.942 1.00 97.31 80 ILE A N 1
ATOM 610 C CA . ILE A 1 80 ? -11.994 -3.657 14.959 1.00 97.31 80 ILE A CA 1
ATOM 611 C C . ILE A 1 80 ? -10.704 -3.733 14.131 1.00 97.31 80 ILE A C 1
ATOM 613 O O . ILE A 1 80 ? -10.760 -3.545 12.920 1.00 97.31 80 ILE A O 1
ATOM 617 N N . ALA A 1 81 ? -9.564 -4.048 14.754 1.00 97.06 81 ALA A N 1
ATOM 618 C CA . ALA A 1 81 ? -8.320 -4.274 14.027 1.00 97.06 81 ALA A CA 1
ATOM 619 C C . ALA A 1 81 ? -8.440 -5.460 13.055 1.00 97.06 81 ALA A C 1
ATOM 621 O O . ALA A 1 81 ? -8.045 -5.329 11.904 1.00 97.06 81 ALA A O 1
ATOM 622 N N . ILE A 1 82 ? -9.056 -6.570 13.477 1.00 96.38 82 ILE A N 1
ATOM 623 C CA . ILE A 1 82 ? -9.324 -7.724 12.603 1.00 96.38 82 ILE A CA 1
ATOM 624 C C . ILE A 1 82 ? -10.209 -7.318 11.416 1.00 96.38 82 ILE A C 1
ATOM 626 O O . ILE A 1 82 ? -9.884 -7.656 10.283 1.00 96.38 82 ILE A O 1
ATOM 630 N N . TYR A 1 83 ? -11.283 -6.552 11.640 1.00 97.25 83 TYR A N 1
ATOM 631 C CA . TYR A 1 83 ? -12.139 -6.070 10.551 1.00 97.25 83 TYR A CA 1
ATOM 632 C C . TYR A 1 83 ? -11.370 -5.190 9.567 1.00 97.25 83 TYR A C 1
ATOM 634 O O . TYR A 1 83 ? -11.523 -5.364 8.365 1.00 97.25 83 TYR A O 1
ATOM 642 N N . ILE A 1 84 ? -10.527 -4.278 10.063 1.00 98.00 84 ILE A N 1
ATOM 643 C CA . ILE A 1 84 ? -9.669 -3.431 9.223 1.00 98.00 84 ILE A CA 1
ATOM 644 C C . ILE A 1 84 ? -8.761 -4.293 8.338 1.00 98.00 84 ILE A C 1
ATOM 646 O O . ILE A 1 84 ? -8.709 -4.065 7.135 1.00 98.00 84 ILE A O 1
ATOM 650 N N . LEU A 1 85 ? -8.098 -5.301 8.911 1.00 97.19 85 LEU A N 1
ATOM 651 C CA . LEU A 1 85 ? -7.223 -6.200 8.157 1.00 97.19 85 LEU A CA 1
ATOM 652 C C . LEU A 1 85 ? -8.000 -6.964 7.079 1.00 97.19 85 LEU A C 1
ATOM 654 O O . LEU A 1 85 ? -7.609 -6.940 5.918 1.00 97.19 85 LEU A O 1
ATOM 658 N N . ILE A 1 86 ? -9.132 -7.577 7.437 1.00 96.69 86 ILE A N 1
ATOM 659 C CA . ILE A 1 86 ? -9.982 -8.302 6.480 1.00 96.69 86 ILE A CA 1
ATOM 660 C C . ILE A 1 86 ? -10.413 -7.381 5.332 1.00 96.69 86 ILE A C 1
ATOM 662 O O . ILE A 1 86 ? -10.329 -7.768 4.173 1.00 96.69 86 ILE A O 1
ATOM 666 N N . ILE A 1 87 ? -10.834 -6.154 5.643 1.00 97.50 87 ILE A N 1
ATOM 667 C CA . ILE A 1 87 ? -11.281 -5.175 4.648 1.00 97.50 87 ILE A CA 1
ATOM 668 C C . ILE A 1 87 ? -10.151 -4.814 3.675 1.00 97.50 87 ILE A C 1
ATOM 670 O O . ILE A 1 87 ? -10.387 -4.828 2.470 1.00 97.50 87 ILE A O 1
ATOM 674 N N . ILE A 1 88 ? -8.935 -4.554 4.169 1.00 97.25 88 ILE A N 1
ATOM 675 C CA . ILE A 1 88 ? -7.766 -4.253 3.324 1.00 97.25 88 ILE A CA 1
ATOM 676 C C . ILE A 1 88 ? -7.500 -5.402 2.349 1.00 97.25 88 ILE A C 1
ATOM 678 O O . ILE A 1 88 ? -7.401 -5.172 1.147 1.00 97.25 88 ILE A O 1
ATOM 682 N N . PHE A 1 89 ? -7.430 -6.637 2.851 1.00 95.81 89 PHE A N 1
ATOM 683 C CA . PHE A 1 89 ? -7.152 -7.797 2.005 1.00 95.81 89 PHE A CA 1
ATOM 684 C C . PHE A 1 89 ? -8.282 -8.090 1.016 1.00 95.81 89 PHE A C 1
ATOM 686 O O . PHE A 1 89 ? -7.994 -8.476 -0.107 1.00 95.81 89 PHE A O 1
ATOM 693 N N . ILE A 1 90 ? -9.550 -7.875 1.381 1.00 95.94 90 ILE A N 1
ATOM 694 C CA . ILE A 1 90 ? -10.669 -8.038 0.441 1.00 95.94 90 ILE A CA 1
ATOM 695 C C . ILE A 1 90 ? -10.576 -7.005 -0.684 1.00 95.94 90 ILE A C 1
ATOM 697 O O . ILE A 1 90 ? -10.599 -7.390 -1.852 1.00 95.94 90 ILE A O 1
ATOM 701 N N . ILE A 1 91 ? -10.449 -5.718 -0.339 1.00 96.19 91 ILE A N 1
ATOM 702 C CA . ILE A 1 91 ? -10.446 -4.615 -1.313 1.00 96.19 91 ILE A CA 1
ATOM 703 C C . ILE A 1 91 ? -9.268 -4.739 -2.278 1.00 96.19 91 ILE A C 1
ATOM 705 O O . ILE A 1 91 ? -9.452 -4.570 -3.476 1.00 96.19 91 ILE A O 1
ATOM 709 N N . TYR A 1 92 ? -8.078 -5.046 -1.762 1.00 96.50 92 TYR A N 1
ATOM 710 C CA . TYR A 1 92 ? -6.845 -5.019 -2.545 1.00 96.50 92 TYR A CA 1
ATOM 711 C C . TYR A 1 92 ? -6.342 -6.404 -2.968 1.00 96.50 92 TYR A C 1
ATOM 713 O O . TYR A 1 92 ? -5.254 -6.514 -3.519 1.00 96.50 92 TYR A O 1
ATOM 721 N N . SER A 1 93 ? -7.105 -7.480 -2.752 1.00 94.31 93 SER A N 1
ATOM 722 C CA . SER A 1 93 ? -6.696 -8.845 -3.140 1.00 94.31 93 SER A CA 1
ATOM 723 C C . SER A 1 93 ? -6.273 -8.953 -4.607 1.00 94.31 93 SER A C 1
ATOM 725 O O . SER A 1 93 ? -5.343 -9.679 -4.951 1.00 94.31 93 SER A O 1
ATOM 727 N N . THR A 1 94 ? -6.940 -8.206 -5.477 1.00 92.88 94 THR A N 1
ATOM 728 C CA . THR A 1 94 ? -6.726 -8.214 -6.919 1.00 92.88 94 THR A CA 1
ATOM 729 C C . THR A 1 94 ? -5.463 -7.464 -7.353 1.00 92.88 94 THR A C 1
ATOM 731 O O . THR A 1 94 ? -4.946 -7.752 -8.437 1.00 92.88 94 THR A O 1
ATOM 734 N N . SER A 1 95 ? -4.921 -6.564 -6.519 1.00 94.12 95 SER A N 1
ATOM 735 C CA . SER A 1 95 ? -3.669 -5.847 -6.806 1.00 94.12 95 SER A CA 1
ATOM 736 C C . SER A 1 95 ? -2.434 -6.735 -6.692 1.00 94.12 95 SER A C 1
ATOM 738 O O . SER A 1 95 ? -1.413 -6.437 -7.301 1.00 94.12 95 SER A O 1
ATOM 740 N N . ILE A 1 96 ? -2.535 -7.859 -5.974 1.00 95.88 96 ILE A N 1
ATOM 741 C CA . ILE A 1 96 ? -1.444 -8.833 -5.807 1.00 95.88 96 ILE A CA 1
ATOM 742 C C . ILE A 1 96 ? -0.962 -9.371 -7.162 1.00 95.88 96 ILE A C 1
ATOM 744 O O . ILE A 1 96 ? 0.203 -9.727 -7.311 1.00 95.88 96 ILE A O 1
ATOM 748 N N . ASN A 1 97 ? -1.846 -9.404 -8.160 1.00 94.88 97 ASN A N 1
ATOM 749 C CA . ASN A 1 97 ? -1.540 -9.908 -9.497 1.00 94.88 97 ASN A CA 1
ATOM 750 C C . ASN A 1 97 ? -1.010 -8.836 -10.459 1.00 94.88 97 ASN A C 1
ATOM 752 O O . ASN A 1 97 ? -0.802 -9.143 -11.635 1.00 94.88 97 ASN A O 1
ATOM 756 N N . ASN A 1 98 ? -0.823 -7.594 -10.006 1.00 95.69 98 ASN A N 1
ATOM 757 C CA . ASN A 1 98 ? -0.235 -6.558 -10.846 1.00 95.69 98 ASN A CA 1
ATOM 758 C C . ASN A 1 98 ? 1.217 -6.920 -11.180 1.00 95.69 98 ASN A C 1
ATOM 760 O O . ASN A 1 98 ? 1.944 -7.496 -10.372 1.00 95.69 98 ASN A O 1
ATOM 764 N N . PHE A 1 99 ? 1.614 -6.632 -12.417 1.00 97.06 99 PHE A N 1
ATOM 765 C CA . PHE A 1 99 ? 2.980 -6.852 -12.875 1.00 97.06 99 PHE A CA 1
ATOM 766 C C . PHE A 1 99 ? 3.837 -5.612 -12.605 1.00 97.06 99 PHE A C 1
ATOM 768 O O . PHE A 1 99 ? 3.304 -4.517 -12.432 1.00 97.06 99 PHE A O 1
ATOM 775 N N . PHE A 1 100 ? 5.159 -5.783 -12.594 1.00 96.75 100 PHE A N 1
ATOM 776 C CA . PHE A 1 100 ? 6.099 -4.686 -12.380 1.00 96.75 100 PHE A CA 1
ATOM 777 C C . PHE A 1 100 ? 5.993 -3.613 -13.464 1.00 96.75 100 PHE A C 1
ATOM 779 O O . PHE A 1 100 ? 5.842 -3.925 -14.650 1.00 96.75 100 PHE A O 1
ATOM 786 N N . VAL A 1 101 ? 6.146 -2.356 -13.052 1.00 95.69 101 VAL A N 1
ATOM 787 C CA . VAL A 1 101 ? 6.119 -1.190 -13.941 1.00 95.69 101 VAL A CA 1
ATOM 788 C C . VAL A 1 101 ? 7.181 -0.162 -13.560 1.00 95.69 101 VAL A C 1
ATOM 790 O O . VAL A 1 101 ? 7.568 -0.030 -12.395 1.00 95.69 101 VAL A O 1
ATOM 793 N N . ALA A 1 102 ? 7.619 0.625 -14.544 1.00 93.12 102 ALA A N 1
ATOM 794 C CA . ALA A 1 102 ? 8.443 1.809 -14.335 1.00 93.12 102 ALA A CA 1
ATOM 795 C C . ALA A 1 102 ? 9.668 1.550 -13.429 1.00 93.12 102 ALA A C 1
ATOM 797 O O . ALA A 1 102 ? 10.493 0.675 -13.699 1.00 93.12 102 ALA A O 1
ATOM 798 N N . GLY A 1 103 ? 9.771 2.309 -12.335 1.00 90.38 103 GLY A N 1
ATOM 799 C CA . GLY A 1 103 ? 10.857 2.240 -11.359 1.00 90.38 103 GLY A CA 1
ATOM 800 C C . GLY A 1 103 ? 11.001 0.901 -10.632 1.00 90.38 103 GLY A C 1
ATOM 801 O O . GLY A 1 103 ? 12.049 0.683 -10.022 1.00 90.38 103 GLY A O 1
ATOM 802 N N . ASP A 1 104 ? 10.029 -0.017 -10.735 1.00 94.56 104 ASP A N 1
ATOM 803 C CA . ASP A 1 104 ? 10.114 -1.323 -10.073 1.00 94.56 104 ASP A CA 1
ATOM 804 C C . ASP A 1 104 ? 11.353 -2.070 -10.572 1.00 94.56 104 ASP A C 1
ATOM 806 O O . ASP A 1 104 ? 12.127 -2.601 -9.780 1.00 94.56 104 ASP A O 1
ATOM 810 N N . PHE A 1 105 ? 11.617 -2.018 -11.881 1.00 94.56 105 PHE A N 1
ATOM 811 C CA . PHE A 1 105 ? 12.795 -2.648 -12.475 1.00 94.56 105 PHE A CA 1
ATOM 812 C C . PHE A 1 105 ? 14.104 -2.015 -12.020 1.00 94.56 105 PHE A C 1
ATOM 814 O O . PHE A 1 105 ? 15.090 -2.727 -11.844 1.00 94.56 105 PHE A O 1
ATOM 821 N N . THR A 1 106 ? 14.126 -0.703 -11.789 1.00 90.94 106 THR A N 1
ATOM 822 C CA . THR A 1 106 ? 15.309 -0.025 -11.252 1.00 90.94 106 THR A CA 1
ATOM 823 C C . THR A 1 106 ? 15.620 -0.536 -9.845 1.00 90.94 106 THR A C 1
ATOM 825 O O . THR A 1 106 ? 16.769 -0.875 -9.560 1.00 90.94 106 THR A O 1
ATOM 828 N N . LEU A 1 107 ? 14.603 -0.669 -8.986 1.00 89.69 107 LEU A N 1
ATOM 829 C CA . LEU A 1 107 ? 14.765 -1.211 -7.633 1.00 89.69 107 LEU A CA 1
ATOM 830 C C . LEU A 1 107 ? 15.178 -2.685 -7.644 1.00 89.69 107 LEU A C 1
ATOM 832 O O . LEU A 1 107 ? 16.108 -3.072 -6.935 1.00 89.69 107 LEU A O 1
ATOM 836 N N . LEU A 1 108 ? 14.521 -3.498 -8.473 1.00 92.62 108 LEU A N 1
ATOM 837 C CA . LEU A 1 108 ? 14.844 -4.915 -8.622 1.00 92.62 108 LEU A CA 1
ATOM 838 C C . LEU A 1 108 ? 16.275 -5.093 -9.128 1.00 92.62 108 LEU A C 1
ATOM 840 O O . LEU A 1 108 ? 17.008 -5.932 -8.612 1.00 92.62 108 LEU A O 1
ATOM 844 N N . ARG A 1 109 ? 16.700 -4.310 -10.127 1.00 91.00 109 ARG A N 1
ATOM 845 C CA . ARG A 1 109 ? 18.046 -4.432 -10.698 1.00 91.00 109 ARG A CA 1
ATOM 846 C C . ARG A 1 109 ? 19.101 -4.030 -9.684 1.00 91.00 109 ARG A C 1
ATOM 848 O O . ARG A 1 109 ? 20.101 -4.729 -9.564 1.00 91.00 109 ARG A O 1
ATOM 855 N N . GLN A 1 110 ? 18.875 -2.941 -8.948 1.00 87.25 110 GLN A N 1
ATOM 856 C CA . GLN A 1 110 ? 19.753 -2.552 -7.845 1.00 87.25 110 GLN A CA 1
ATOM 857 C C . GLN A 1 110 ? 19.891 -3.693 -6.834 1.00 87.25 110 GLN A C 1
ATOM 859 O O . GLN A 1 110 ? 21.010 -4.063 -6.504 1.00 87.25 110 GLN A O 1
ATOM 864 N N . ALA A 1 111 ? 18.779 -4.312 -6.424 1.00 88.88 111 ALA A N 1
ATOM 865 C CA . ALA A 1 111 ? 18.799 -5.460 -5.521 1.00 88.88 111 ALA A CA 1
ATOM 866 C C . ALA A 1 111 ? 19.516 -6.690 -6.110 1.00 88.88 111 ALA A C 1
ATOM 868 O O . ALA A 1 111 ? 20.195 -7.405 -5.377 1.00 88.88 111 ALA A O 1
ATOM 869 N N . ALA A 1 112 ? 19.413 -6.922 -7.419 1.00 89.38 112 ALA A N 1
ATOM 870 C CA . ALA A 1 112 ? 20.045 -8.054 -8.092 1.00 89.38 112 ALA A CA 1
ATOM 871 C C . ALA A 1 112 ? 21.575 -7.929 -8.199 1.00 89.38 112 ALA A C 1
ATOM 873 O O . ALA A 1 112 ? 22.272 -8.939 -8.142 1.00 89.38 112 ALA A O 1
ATOM 874 N N . VAL A 1 113 ? 22.106 -6.710 -8.356 1.00 86.88 113 VAL A N 1
ATOM 875 C CA . VAL A 1 113 ? 23.563 -6.456 -8.441 1.00 86.88 113 VAL A CA 1
ATOM 876 C C . VAL A 1 113 ? 24.211 -6.183 -7.079 1.00 86.88 113 VAL A C 1
ATOM 878 O O . VAL A 1 113 ? 25.422 -5.994 -6.980 1.00 86.88 113 VAL A O 1
ATOM 881 N N . SER A 1 114 ? 23.392 -6.140 -6.035 1.00 82.25 114 SER A N 1
ATOM 882 C CA . SER A 1 114 ? 23.755 -5.832 -4.661 1.00 82.25 114 SER A CA 1
ATOM 883 C C . SER A 1 114 ? 24.384 -7.036 -3.941 1.00 82.25 114 SER A C 1
ATOM 885 O O . SER A 1 114 ? 23.932 -8.170 -4.091 1.00 82.25 114 SER A O 1
ATOM 887 N N . SER A 1 115 ? 25.411 -6.797 -3.115 1.00 76.44 115 SER A N 1
ATOM 888 C CA . SER A 1 115 ? 26.106 -7.832 -2.328 1.00 76.44 115 SER A CA 1
ATOM 889 C C . SER A 1 115 ? 25.895 -7.673 -0.815 1.00 76.44 115 SER A C 1
ATOM 891 O O . SER A 1 115 ? 25.510 -6.606 -0.337 1.00 76.44 115 SER A O 1
ATOM 893 N N . THR A 1 116 ? 26.196 -8.702 -0.017 1.00 69.75 116 THR A N 1
ATOM 894 C CA . THR A 1 116 ? 26.174 -8.599 1.457 1.00 69.75 116 THR A CA 1
ATOM 895 C C . THR A 1 116 ? 27.231 -7.628 2.008 1.00 69.75 116 THR A C 1
ATOM 897 O O . THR A 1 116 ? 27.097 -7.155 3.132 1.00 69.75 116 THR A O 1
ATOM 900 N N . GLY A 1 117 ? 28.256 -7.266 1.227 1.00 66.00 117 GLY A N 1
ATOM 901 C CA . GLY A 1 117 ? 29.265 -6.273 1.618 1.00 66.00 117 GLY A CA 1
ATOM 902 C C . GLY A 1 117 ? 28.747 -4.829 1.645 1.00 66.00 117 GLY A C 1
ATOM 903 O O . GLY A 1 117 ? 29.322 -3.980 2.322 1.00 66.00 117 GLY A O 1
ATOM 904 N N . ASP A 1 118 ? 27.632 -4.542 0.970 1.00 66.62 118 ASP A N 1
ATOM 905 C CA . ASP A 1 118 ? 27.051 -3.197 0.873 1.00 66.62 118 ASP A CA 1
ATOM 906 C C . ASP A 1 118 ? 25.997 -2.909 1.969 1.00 66.62 118 ASP A C 1
ATOM 908 O O . ASP A 1 118 ? 25.350 -1.860 1.947 1.00 66.62 118 ASP A O 1
ATOM 912 N N . ILE A 1 119 ? 25.873 -3.785 2.983 1.00 60.56 119 ILE A N 1
ATOM 913 C CA . ILE A 1 119 ? 24.909 -3.683 4.103 1.00 60.56 119 ILE A CA 1
ATOM 914 C C . ILE A 1 119 ? 24.884 -2.310 4.776 1.00 60.56 119 ILE A C 1
ATOM 916 O O . ILE A 1 119 ? 23.819 -1.836 5.172 1.00 60.56 119 ILE A O 1
ATOM 920 N N . VAL A 1 120 ? 26.028 -1.631 4.870 1.00 61.12 120 VAL A N 1
ATOM 921 C CA . VAL A 1 120 ? 26.104 -0.293 5.477 1.00 61.12 120 VAL A CA 1
ATOM 922 C C . VAL A 1 120 ? 25.469 0.779 4.579 1.00 61.12 120 VAL A C 1
ATOM 924 O O . VAL A 1 120 ? 24.729 1.621 5.083 1.00 61.12 120 VAL A O 1
ATOM 927 N N . LYS A 1 121 ? 25.667 0.722 3.252 1.00 59.00 121 LYS A N 1
ATOM 928 C CA . LYS A 1 121 ? 25.002 1.629 2.289 1.00 59.00 121 LYS A CA 1
ATOM 929 C C . LYS A 1 121 ? 23.493 1.382 2.224 1.00 59.00 121 LYS A C 1
ATOM 931 O O . LYS A 1 121 ? 22.716 2.276 1.894 1.00 59.00 121 LYS A O 1
ATOM 936 N N . TYR A 1 122 ? 23.063 0.180 2.588 1.00 57.34 122 TYR A N 1
ATOM 937 C CA . TYR A 1 122 ? 21.660 -0.200 2.585 1.00 57.34 122 TYR A CA 1
ATOM 938 C C . TYR A 1 122 ? 20.823 0.415 3.719 1.00 57.34 122 TYR A C 1
ATOM 940 O O . TYR A 1 122 ? 19.593 0.435 3.611 1.00 57.34 122 TYR A O 1
ATOM 948 N N . PHE A 1 123 ? 21.451 0.936 4.783 1.00 51.91 123 PHE A N 1
ATOM 949 C CA . PHE A 1 123 ? 20.752 1.614 5.885 1.00 51.91 123 PHE A CA 1
ATOM 950 C C . PHE A 1 123 ? 20.322 3.046 5.553 1.00 51.91 123 PHE A C 1
ATOM 952 O O . PHE A 1 123 ? 19.393 3.548 6.181 1.00 51.91 123 PHE A O 1
ATOM 959 N N . THR A 1 124 ? 20.959 3.689 4.575 1.00 57.34 124 THR A N 1
ATOM 960 C CA . THR A 1 124 ? 20.665 5.080 4.198 1.00 57.34 124 THR A CA 1
ATOM 961 C C . THR A 1 124 ? 19.705 5.207 3.011 1.00 57.34 124 THR A C 1
ATOM 963 O O . THR A 1 124 ? 19.186 6.293 2.799 1.00 57.34 124 THR A O 1
ATOM 966 N N . ASN A 1 125 ? 19.445 4.121 2.262 1.00 61.03 125 ASN A N 1
ATOM 967 C CA . ASN A 1 125 ? 18.694 4.154 0.991 1.00 61.03 125 ASN A CA 1
ATOM 968 C C . ASN A 1 125 ? 17.543 3.119 0.877 1.00 61.03 125 ASN A C 1
ATOM 970 O O . ASN A 1 125 ? 17.109 2.809 -0.228 1.00 61.03 125 ASN A O 1
ATOM 974 N N . SER A 1 126 ? 17.061 2.511 1.971 1.00 60.41 126 SER A N 1
ATOM 975 C CA . SER A 1 126 ? 16.072 1.392 1.999 1.00 60.41 126 SER A CA 1
ATOM 976 C C . SER A 1 126 ? 16.417 0.116 1.208 1.00 60.41 126 SER A C 1
ATOM 978 O O . SER A 1 126 ? 15.651 -0.851 1.231 1.00 60.41 126 SER A O 1
ATOM 980 N N . GLN A 1 127 ? 17.590 0.056 0.576 1.00 68.06 127 GLN A N 1
ATOM 981 C CA . GLN A 1 127 ? 18.027 -1.050 -0.284 1.00 68.06 127 GLN A CA 1
ATOM 982 C C . GLN A 1 127 ? 18.098 -2.407 0.442 1.00 68.06 127 GLN A C 1
ATOM 984 O O . GLN A 1 127 ? 17.915 -3.442 -0.191 1.00 68.06 127 GLN A O 1
ATOM 989 N N . ASN A 1 128 ? 18.255 -2.415 1.773 1.00 71.50 128 ASN A N 1
ATOM 990 C CA . ASN A 1 128 ? 18.271 -3.630 2.605 1.00 71.50 128 ASN A CA 1
ATOM 991 C C . ASN A 1 128 ? 16.984 -4.444 2.447 1.00 71.50 128 ASN A C 1
ATOM 993 O O . ASN A 1 128 ? 17.008 -5.668 2.318 1.00 71.50 128 ASN A O 1
ATOM 997 N N . ILE A 1 129 ? 15.848 -3.746 2.484 1.00 81.19 129 ILE A N 1
ATOM 998 C CA . ILE A 1 129 ? 14.535 -4.383 2.440 1.00 81.19 129 ILE A CA 1
ATOM 999 C C . ILE A 1 129 ? 14.302 -4.931 1.037 1.00 81.19 129 ILE A C 1
ATOM 1001 O O . ILE A 1 129 ? 13.874 -6.067 0.895 1.00 81.19 129 ILE A O 1
ATOM 1005 N N . ILE A 1 130 ? 14.657 -4.169 0.003 1.00 85.44 130 ILE A N 1
ATOM 1006 C CA . ILE A 1 130 ? 14.485 -4.586 -1.393 1.00 85.44 130 ILE A CA 1
ATOM 1007 C C . ILE A 1 130 ? 15.356 -5.803 -1.708 1.00 85.44 130 ILE A C 1
ATOM 1009 O O . ILE A 1 130 ? 14.867 -6.745 -2.322 1.00 85.44 130 ILE A O 1
ATOM 1013 N N . TYR A 1 131 ? 16.605 -5.825 -1.233 1.00 86.75 131 TYR A N 1
ATOM 1014 C CA . TYR A 1 131 ? 17.486 -6.986 -1.352 1.00 86.75 131 TYR A CA 1
ATOM 1015 C C . TYR A 1 131 ? 16.878 -8.231 -0.694 1.00 86.75 131 TYR A C 1
ATOM 1017 O O . TYR A 1 131 ? 16.805 -9.281 -1.326 1.00 86.75 131 TYR A O 1
ATOM 1025 N N . LEU A 1 132 ? 16.372 -8.117 0.540 1.00 87.81 132 LEU A N 1
ATOM 1026 C CA . LEU A 1 132 ? 15.705 -9.231 1.222 1.00 87.81 132 LEU A CA 1
ATOM 1027 C C . LEU A 1 132 ? 14.449 -9.703 0.474 1.00 87.81 132 LEU A C 1
ATOM 1029 O O . LEU A 1 132 ? 14.204 -10.898 0.356 1.00 87.81 132 LEU A O 1
ATOM 1033 N N . LEU A 1 133 ? 13.651 -8.776 -0.053 1.00 91.50 133 LEU A N 1
ATOM 1034 C CA . LEU A 1 133 ? 12.483 -9.132 -0.857 1.00 91.50 133 LEU A CA 1
ATOM 1035 C C . LEU A 1 133 ? 12.894 -9.833 -2.155 1.00 91.50 133 LEU A C 1
ATOM 1037 O O . LEU A 1 133 ? 12.264 -10.813 -2.535 1.00 91.50 133 LEU A O 1
ATOM 1041 N N . TYR A 1 134 ? 13.975 -9.387 -2.795 1.00 92.00 134 TYR A N 1
ATOM 1042 C CA . TYR A 1 134 ? 14.515 -10.008 -4.002 1.00 92.00 134 TYR A CA 1
ATOM 1043 C C . TYR A 1 134 ? 15.092 -11.401 -3.760 1.00 92.00 134 TYR A C 1
ATOM 1045 O O . TYR A 1 134 ? 14.882 -12.287 -4.584 1.00 92.00 134 TYR A O 1
ATOM 1053 N N . THR A 1 135 ? 15.745 -11.650 -2.624 1.00 91.06 135 THR A N 1
ATOM 1054 C CA . THR A 1 135 ? 16.225 -13.003 -2.298 1.00 91.06 135 THR A CA 1
ATOM 1055 C C . THR A 1 135 ? 15.084 -13.981 -2.020 1.00 91.06 135 THR A C 1
ATOM 1057 O O . THR A 1 135 ? 15.217 -15.162 -2.331 1.00 91.06 135 THR A O 1
ATOM 1060 N N . VAL A 1 136 ? 13.957 -13.505 -1.479 1.00 93.88 136 VAL A N 1
ATOM 1061 C CA . VAL A 1 136 ? 12.790 -14.348 -1.165 1.00 93.88 136 VAL A CA 1
ATOM 1062 C C . VAL A 1 136 ? 11.861 -14.540 -2.368 1.00 93.88 136 VAL A C 1
ATOM 1064 O O . VAL A 1 136 ? 11.388 -15.651 -2.600 1.00 93.88 136 VAL A O 1
ATOM 1067 N N . PHE A 1 137 ? 11.578 -13.479 -3.128 1.00 95.81 137 PHE A N 1
ATOM 1068 C CA . PHE A 1 137 ? 10.551 -13.476 -4.178 1.00 95.81 137 PHE A CA 1
ATOM 1069 C C . PHE A 1 137 ? 11.110 -13.385 -5.603 1.00 95.81 137 PHE A C 1
ATOM 1071 O O . PHE A 1 137 ? 10.390 -13.692 -6.553 1.00 95.81 137 PHE A O 1
ATOM 1078 N N . SER A 1 138 ? 12.382 -13.011 -5.778 1.00 93.88 138 SER A N 1
ATOM 1079 C CA . SER A 1 138 ? 13.021 -12.842 -7.090 1.00 93.88 138 SER A CA 1
ATOM 1080 C C . SER A 1 138 ? 12.158 -11.984 -8.033 1.00 93.88 138 SER A C 1
ATOM 1082 O O . SER A 1 138 ? 11.764 -10.886 -7.672 1.00 93.88 138 SER A O 1
ATOM 1084 N N . LEU A 1 139 ? 11.827 -12.456 -9.235 1.00 94.12 139 LEU A N 1
ATOM 1085 C CA . LEU A 1 139 ? 10.987 -11.734 -10.197 1.00 94.12 139 LEU A CA 1
ATOM 1086 C C . LEU A 1 139 ? 9.490 -12.086 -10.102 1.00 94.12 139 LEU A C 1
ATOM 1088 O O . LEU A 1 139 ? 8.774 -11.924 -11.087 1.00 94.12 139 LEU A O 1
ATOM 1092 N N . GLN A 1 140 ? 9.002 -12.568 -8.952 1.00 96.50 140 GLN A N 1
ATOM 1093 C CA . GLN A 1 140 ? 7.576 -12.849 -8.718 1.00 96.50 140 GLN A CA 1
ATOM 1094 C C . GLN A 1 140 ? 6.868 -11.626 -8.097 1.00 96.50 140 GLN A C 1
ATOM 1096 O O . GLN A 1 140 ? 7.039 -11.383 -6.897 1.00 96.50 140 GLN A O 1
ATOM 1101 N N . PRO A 1 141 ? 6.049 -10.856 -8.849 1.00 96.31 141 PRO A N 1
ATOM 1102 C CA . PRO A 1 141 ? 5.444 -9.609 -8.359 1.00 96.31 141 PRO A CA 1
ATOM 1103 C C . PRO A 1 141 ? 4.543 -9.785 -7.133 1.00 96.31 141 PRO A C 1
ATOM 1105 O O . PRO A 1 141 ? 4.450 -8.896 -6.285 1.00 96.31 141 PRO A O 1
ATOM 1108 N N . GLN A 1 142 ? 3.914 -10.955 -6.998 1.00 97.00 142 GLN A N 1
ATOM 1109 C CA . GLN A 1 142 ? 2.919 -11.234 -5.965 1.00 97.00 142 GLN A CA 1
ATOM 1110 C C . GLN A 1 142 ? 3.492 -11.050 -4.557 1.00 97.00 142 GLN A C 1
ATOM 1112 O O . GLN A 1 142 ? 2.829 -10.484 -3.689 1.00 97.00 142 GLN A O 1
ATOM 1117 N N . GLY A 1 143 ? 4.740 -11.473 -4.333 1.00 96.06 143 GLY A N 1
ATOM 1118 C CA . GLY A 1 143 ? 5.405 -11.324 -3.038 1.00 96.06 143 GLY A CA 1
ATOM 1119 C C . GLY A 1 143 ? 5.579 -9.863 -2.625 1.00 96.06 143 GLY A C 1
ATOM 1120 O O . GLY A 1 143 ? 5.288 -9.491 -1.487 1.00 96.06 143 GLY A O 1
ATOM 1121 N N . TYR A 1 144 ? 5.971 -9.013 -3.573 1.00 95.81 144 TYR A N 1
ATOM 1122 C CA . TYR A 1 144 ? 6.171 -7.581 -3.353 1.00 95.81 144 TYR A CA 1
ATOM 1123 C C . TYR A 1 144 ? 4.863 -6.859 -3.031 1.00 95.81 144 TYR A C 1
ATOM 1125 O O . TYR A 1 144 ? 4.801 -6.089 -2.069 1.00 95.81 144 TYR A O 1
ATOM 1133 N N . HIS A 1 145 ? 3.795 -7.150 -3.778 1.00 95.88 145 HIS A N 1
ATOM 1134 C CA . HIS A 1 145 ? 2.485 -6.552 -3.527 1.00 95.88 145 HIS A CA 1
ATOM 1135 C C . HIS A 1 145 ? 1.866 -7.040 -2.209 1.00 95.88 145 HIS A C 1
ATOM 1137 O O . HIS A 1 145 ? 1.297 -6.233 -1.474 1.00 95.88 145 HIS A O 1
ATOM 1143 N N . VAL A 1 146 ? 2.046 -8.313 -1.827 1.00 96.31 146 VAL A N 1
ATOM 1144 C CA . VAL A 1 146 ? 1.634 -8.805 -0.497 1.00 96.31 146 VAL A CA 1
ATOM 1145 C C . VAL A 1 146 ? 2.348 -8.039 0.616 1.00 96.31 146 VAL A C 1
ATOM 1147 O O . VAL A 1 146 ? 1.707 -7.618 1.581 1.00 96.31 146 VAL A O 1
ATOM 1150 N N . VAL A 1 147 ? 3.656 -7.800 0.484 1.00 94.88 147 VAL A N 1
ATOM 1151 C CA . VAL A 1 147 ? 4.415 -7.009 1.464 1.00 94.88 147 VAL A CA 1
ATOM 1152 C C . VAL A 1 147 ? 3.910 -5.569 1.530 1.00 94.88 147 VAL A C 1
ATOM 1154 O O . VAL A 1 147 ? 3.763 -5.028 2.626 1.00 94.88 147 VAL A O 1
ATOM 1157 N N . LEU A 1 148 ? 3.563 -4.963 0.396 1.00 94.12 148 LEU A N 1
ATOM 1158 C CA . LEU A 1 148 ? 2.983 -3.622 0.368 1.00 94.12 148 LEU A CA 1
ATOM 1159 C C . LEU A 1 148 ? 1.636 -3.557 1.117 1.00 94.12 148 LEU A C 1
ATOM 1161 O O . LEU A 1 148 ? 1.426 -2.643 1.917 1.00 94.12 148 LEU A O 1
ATOM 1165 N N . LEU A 1 149 ? 0.766 -4.565 0.969 1.00 95.50 149 LEU A N 1
ATOM 1166 C CA . LEU A 1 149 ? -0.485 -4.673 1.742 1.00 95.50 149 LEU A CA 1
ATOM 1167 C C . LEU A 1 149 ? -0.237 -4.913 3.240 1.00 95.50 149 LEU A C 1
ATOM 1169 O O . LEU A 1 149 ? -0.934 -4.350 4.098 1.00 95.50 149 LEU A O 1
ATOM 1173 N N . LEU A 1 150 ? 0.788 -5.700 3.576 1.00 95.06 150 LEU A N 1
ATOM 1174 C CA . LEU A 1 150 ? 1.231 -5.900 4.957 1.00 95.06 150 LEU A CA 1
ATOM 1175 C C . LEU A 1 150 ? 1.810 -4.629 5.581 1.00 95.06 150 LEU A C 1
ATOM 1177 O O . LEU A 1 150 ? 1.726 -4.493 6.798 1.00 95.06 150 LEU A O 1
ATOM 1181 N N . LEU A 1 151 ? 2.342 -3.690 4.793 1.00 94.00 151 LEU A N 1
ATOM 1182 C CA . LEU A 1 151 ? 2.757 -2.359 5.253 1.00 94.00 151 LEU A CA 1
ATOM 1183 C C . LEU A 1 151 ? 1.574 -1.383 5.353 1.00 94.00 151 LEU A C 1
ATOM 1185 O O . LEU A 1 151 ? 1.478 -0.610 6.310 1.00 94.00 151 LEU A O 1
ATOM 1189 N N . HIS A 1 152 ? 0.617 -1.446 4.430 1.00 94.94 152 HIS A N 1
ATOM 1190 C CA . HIS A 1 152 ? -0.591 -0.618 4.495 1.00 94.94 152 HIS A CA 1
ATOM 1191 C C . HIS A 1 152 ? -1.473 -0.955 5.719 1.00 94.94 152 HIS A C 1
ATOM 1193 O O . HIS A 1 152 ? -2.124 -0.084 6.306 1.00 94.94 152 HIS A O 1
ATOM 1199 N N . SER A 1 153 ? -1.440 -2.214 6.165 1.00 96.31 153 SER A N 1
ATOM 1200 C CA . SER A 1 153 ? -2.145 -2.720 7.349 1.00 96.31 153 SER A CA 1
ATOM 1201 C C . SER A 1 153 ? -1.802 -1.979 8.659 1.00 96.31 153 SER A C 1
ATOM 1203 O O . SER A 1 153 ? -2.704 -1.389 9.265 1.00 96.31 153 SER A O 1
ATOM 1205 N N . PRO A 1 154 ? -0.538 -1.934 9.129 1.00 96.38 154 PRO A N 1
ATOM 1206 C CA . PRO A 1 154 ? -0.159 -1.158 10.300 1.00 96.38 154 PRO A CA 1
ATOM 1207 C C . PRO A 1 154 ? -0.398 0.338 10.092 1.00 96.38 154 PRO A C 1
ATOM 1209 O O . PRO A 1 154 ? -0.893 0.966 11.023 1.00 96.38 154 PRO A O 1
ATOM 1212 N N . ALA A 1 155 ? -0.160 0.911 8.904 1.00 95.44 155 ALA A N 1
ATOM 1213 C CA . ALA A 1 155 ? -0.479 2.321 8.643 1.00 95.44 155 ALA A CA 1
ATOM 1214 C C . ALA A 1 155 ? -1.964 2.628 8.937 1.00 95.44 155 ALA A C 1
ATOM 1216 O O . ALA A 1 155 ? -2.282 3.539 9.707 1.00 95.44 155 ALA A O 1
ATOM 1217 N N . SER A 1 156 ? -2.872 1.790 8.435 1.00 97.44 156 SER A N 1
ATOM 1218 C CA . SER A 1 156 ? -4.319 1.904 8.661 1.00 97.44 156 SER A CA 1
ATOM 1219 C C . SER A 1 156 ? -4.717 1.722 10.131 1.00 97.44 156 SER A C 1
ATOM 1221 O O . SER A 1 156 ? -5.544 2.474 10.662 1.00 97.44 156 SER A O 1
ATOM 1223 N N . LEU A 1 157 ? -4.099 0.766 10.834 1.00 98.12 157 LEU A N 1
ATOM 1224 C CA . LEU A 1 157 ? -4.314 0.569 12.273 1.00 98.12 157 LEU A CA 1
ATOM 1225 C C . LEU A 1 157 ? -3.831 1.772 13.093 1.00 98.12 157 LEU A C 1
ATOM 1227 O O . LEU A 1 157 ? -4.487 2.169 14.061 1.00 98.12 157 LEU A O 1
ATOM 1231 N N . LEU A 1 158 ? -2.714 2.389 12.709 1.00 97.12 158 LEU A N 1
ATOM 1232 C CA . LEU A 1 158 ? -2.226 3.602 13.357 1.00 97.12 158 LEU A CA 1
ATOM 1233 C C . LEU A 1 158 ? -3.184 4.776 13.141 1.00 97.12 158 LEU A C 1
ATOM 1235 O O . LEU A 1 158 ? -3.475 5.486 14.104 1.00 97.12 158 LEU A O 1
ATOM 1239 N N . VAL A 1 159 ? -3.765 4.930 11.947 1.00 97.12 159 VAL A N 1
ATOM 1240 C CA . VAL A 1 159 ? -4.822 5.927 11.692 1.00 97.12 159 VAL A CA 1
ATOM 1241 C C . VAL A 1 159 ? -6.060 5.666 12.557 1.00 97.12 159 VAL A C 1
ATOM 1243 O O . VAL A 1 159 ? -6.618 6.610 13.130 1.00 97.12 159 VAL A O 1
ATOM 1246 N N . TYR A 1 160 ? -6.456 4.401 12.748 1.00 98.25 160 TYR A N 1
ATOM 1247 C CA . TYR A 1 160 ? -7.537 4.042 13.678 1.00 98.25 160 TYR A CA 1
ATOM 1248 C C . TYR A 1 160 ? -7.224 4.501 15.105 1.00 98.25 160 TYR A C 1
ATOM 1250 O O . TYR A 1 160 ? -8.032 5.191 15.736 1.00 98.25 160 TYR A O 1
ATOM 1258 N N . PHE A 1 161 ? -6.043 4.161 15.629 1.00 97.19 161 PHE A N 1
ATOM 1259 C CA . PHE A 1 161 ? -5.658 4.546 16.987 1.00 97.19 161 PHE A CA 1
ATOM 1260 C C . PHE A 1 161 ? -5.477 6.057 17.141 1.00 97.19 161 PHE A C 1
ATOM 1262 O O . PHE A 1 161 ? -5.842 6.603 18.187 1.00 97.19 161 PHE A O 1
ATOM 1269 N N . LEU A 1 162 ? -4.977 6.740 16.110 1.00 95.56 162 LEU A N 1
ATOM 1270 C CA . LEU A 1 162 ? -4.831 8.193 16.072 1.00 95.56 162 LEU A CA 1
ATOM 1271 C C . LEU A 1 162 ? -6.198 8.862 16.161 1.00 95.56 162 LEU A C 1
ATOM 1273 O O . LEU A 1 162 ? -6.443 9.677 17.054 1.00 95.56 162 LEU A O 1
ATOM 1277 N N . THR A 1 163 ? -7.133 8.434 15.321 1.00 96.19 163 THR A N 1
ATOM 1278 C CA . THR A 1 163 ? -8.496 8.964 15.328 1.00 96.19 163 THR A CA 1
ATOM 1279 C C . THR A 1 163 ? -9.217 8.636 16.632 1.00 96.19 163 THR A C 1
ATOM 1281 O O . THR A 1 163 ? -9.884 9.496 17.212 1.00 96.19 163 THR A O 1
ATOM 1284 N N . LEU A 1 164 ? -9.051 7.419 17.160 1.00 96.88 164 LEU A N 1
ATOM 1285 C CA . LEU A 1 164 ? -9.619 7.022 18.448 1.00 96.88 164 LEU A CA 1
ATOM 1286 C C . LEU A 1 164 ? -9.072 7.886 19.589 1.00 96.88 164 LEU A C 1
ATOM 1288 O O . LEU A 1 164 ? -9.820 8.245 20.500 1.00 96.88 164 LEU A O 1
ATOM 1292 N N . ARG A 1 165 ? -7.788 8.246 19.541 1.00 93.25 165 ARG A N 1
ATOM 1293 C CA . ARG A 1 165 ? -7.151 9.120 20.529 1.00 93.25 165 ARG A CA 1
ATOM 1294 C C . ARG A 1 165 ? -7.706 10.544 20.474 1.00 93.25 165 ARG A C 1
ATOM 1296 O O . ARG A 1 165 ? -7.937 11.120 21.539 1.00 93.25 165 ARG A O 1
ATOM 1303 N N . ILE A 1 166 ? -7.928 11.075 19.272 1.00 92.12 166 ILE A N 1
ATOM 1304 C CA . ILE A 1 166 ? -8.427 12.438 19.037 1.00 92.12 166 ILE A CA 1
ATOM 1305 C C . ILE A 1 166 ? -9.928 12.532 19.354 1.00 92.12 166 ILE A C 1
ATOM 1307 O O . ILE A 1 166 ? -10.339 13.330 20.195 1.00 92.12 166 ILE A O 1
ATOM 1311 N N . LEU A 1 167 ? -10.753 11.682 18.732 1.00 93.94 167 LEU A N 1
ATOM 1312 C CA . LEU A 1 167 ? -12.219 11.769 18.788 1.00 93.94 167 LEU A CA 1
ATOM 1313 C C . LEU A 1 167 ? -12.848 10.997 19.954 1.00 93.94 167 LEU A C 1
ATOM 1315 O O . LEU A 1 167 ? -14.009 11.238 20.289 1.00 93.94 167 LEU A O 1
ATOM 1319 N N . LYS A 1 168 ? -12.125 10.044 20.561 1.00 94.81 168 LYS A N 1
ATOM 1320 C CA . LYS A 1 168 ? -12.599 9.184 21.668 1.00 94.81 168 LYS A CA 1
ATOM 1321 C C . LYS A 1 168 ? -13.883 8.397 21.359 1.00 94.81 168 LYS A C 1
ATOM 1323 O O . LYS A 1 168 ? -14.586 7.963 22.272 1.00 94.81 168 LYS A O 1
ATOM 1328 N N . LYS A 1 169 ? -14.196 8.186 20.077 1.00 94.88 169 LYS A N 1
ATOM 1329 C CA . LYS A 1 169 ? -15.367 7.435 19.603 1.00 94.88 169 LYS A CA 1
ATOM 1330 C C . LYS A 1 169 ? -14.926 6.362 18.609 1.00 94.88 169 LYS A C 1
ATOM 1332 O O . LYS A 1 169 ? -14.505 6.691 17.507 1.00 94.88 169 LYS A O 1
ATOM 1337 N N . LYS A 1 170 ? -15.080 5.085 18.981 1.00 96.25 170 LYS A N 1
ATOM 1338 C CA . LYS A 1 170 ? -14.668 3.932 18.155 1.00 96.25 170 LYS A CA 1
ATOM 1339 C C . LYS A 1 170 ? -15.319 3.907 16.775 1.00 96.25 170 LYS A C 1
ATOM 1341 O O . LYS A 1 170 ? -14.627 3.663 15.802 1.00 96.25 170 LYS A O 1
ATOM 1346 N N . LEU A 1 171 ? -16.620 4.200 16.694 1.00 95.31 171 LEU A N 1
ATOM 1347 C CA . LEU A 1 171 ? -17.339 4.227 15.417 1.00 95.31 171 LEU A CA 1
ATOM 1348 C C . LEU A 1 171 ? -16.750 5.272 14.460 1.00 95.31 171 LEU A C 1
ATOM 1350 O O . LEU A 1 171 ? -16.489 4.958 13.311 1.00 95.31 171 LEU A O 1
ATOM 1354 N N . LEU A 1 172 ? -16.493 6.492 14.945 1.00 96.44 172 LEU A N 1
ATOM 1355 C CA . LEU A 1 172 ? -15.900 7.544 14.114 1.00 96.44 172 LEU A CA 1
ATOM 1356 C C . LEU A 1 172 ? -14.457 7.213 13.724 1.00 96.44 172 LEU A C 1
ATOM 1358 O O . LEU A 1 172 ? -14.063 7.476 12.599 1.00 96.4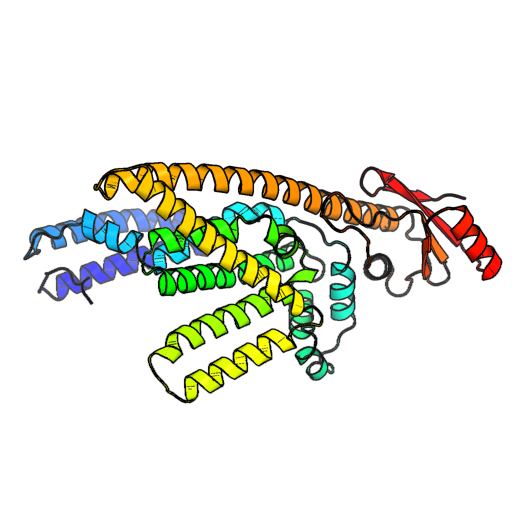4 172 LEU A O 1
ATOM 1362 N N . ALA A 1 173 ? -13.690 6.610 14.636 1.00 98.00 173 ALA A N 1
ATOM 1363 C CA . ALA A 1 173 ? -12.344 6.139 14.332 1.00 98.00 173 ALA A CA 1
ATOM 1364 C C . ALA A 1 173 ? -12.345 5.057 13.250 1.00 98.00 173 ALA A C 1
ATOM 1366 O O . ALA A 1 173 ? -11.545 5.128 12.330 1.00 98.00 173 ALA A O 1
ATOM 1367 N N . PHE A 1 174 ? -13.274 4.104 13.327 1.00 98.19 174 PHE A N 1
ATOM 1368 C CA . PHE A 1 174 ? -13.434 3.071 12.311 1.00 98.19 174 PHE A CA 1
ATOM 1369 C C . PHE A 1 174 ? -13.823 3.664 10.952 1.00 98.19 174 PHE A C 1
ATOM 1371 O O . PHE A 1 174 ? -13.173 3.355 9.963 1.00 98.19 174 PHE A O 1
ATOM 1378 N N . ILE A 1 175 ? -14.811 4.568 10.901 1.00 98.25 175 ILE A N 1
ATOM 1379 C CA . ILE A 1 175 ? -15.224 5.212 9.642 1.00 98.25 175 ILE A CA 1
ATOM 1380 C C . ILE A 1 175 ? -14.078 6.036 9.034 1.00 98.25 175 ILE A C 1
ATOM 1382 O O . ILE A 1 175 ? -13.846 5.952 7.833 1.00 98.25 175 ILE A O 1
ATOM 1386 N N . ALA A 1 176 ? -13.326 6.791 9.842 1.00 98.00 176 ALA A N 1
ATOM 1387 C CA . ALA A 1 176 ? -12.167 7.533 9.345 1.00 98.00 176 ALA A CA 1
ATOM 1388 C C . ALA A 1 176 ? -11.103 6.586 8.770 1.00 98.00 176 ALA A C 1
ATOM 1390 O O . ALA A 1 176 ? -10.523 6.869 7.730 1.00 98.00 176 ALA A O 1
ATOM 1391 N N . THR A 1 177 ? -10.879 5.431 9.397 1.00 98.50 177 THR A N 1
ATOM 1392 C CA . THR A 1 177 ? -9.984 4.412 8.840 1.00 98.50 177 THR A CA 1
ATOM 1393 C C . THR A 1 177 ? -10.513 3.822 7.534 1.00 98.50 177 THR A C 1
ATOM 1395 O O . THR A 1 177 ? -9.712 3.581 6.642 1.00 98.50 177 THR A O 1
ATOM 1398 N N . LEU A 1 178 ? -11.830 3.644 7.368 1.00 98.31 178 LEU A N 1
ATOM 1399 C CA . LEU A 1 178 ? -12.398 3.229 6.078 1.00 98.31 178 LEU A CA 1
ATOM 1400 C C . LEU A 1 178 ? -12.137 4.267 4.984 1.00 98.31 178 LEU A C 1
ATOM 1402 O O . LEU A 1 178 ? -11.727 3.884 3.895 1.00 98.31 178 LEU A O 1
ATOM 1406 N N . PHE A 1 179 ? -12.314 5.561 5.276 1.00 98.19 179 PHE A N 1
ATOM 1407 C CA . PHE A 1 179 ? -11.956 6.623 4.330 1.00 98.19 179 PHE A CA 1
ATOM 1408 C C . PHE A 1 179 ? -10.471 6.600 3.981 1.00 98.19 179 PHE A C 1
ATOM 1410 O O . PHE A 1 179 ? -10.137 6.761 2.816 1.00 98.19 179 PHE A O 1
ATOM 1417 N N . PHE A 1 180 ? -9.598 6.344 4.956 1.00 97.75 180 PHE A N 1
ATOM 1418 C CA . PHE A 1 180 ? -8.162 6.247 4.716 1.00 97.75 180 PHE A CA 1
ATOM 1419 C C . PHE A 1 180 ? -7.804 5.061 3.812 1.00 97.75 180 PHE A C 1
ATOM 1421 O O . PHE A 1 180 ? -7.085 5.256 2.837 1.00 97.75 180 PHE A O 1
ATOM 1428 N N . ILE A 1 181 ? -8.332 3.867 4.115 1.00 97.44 181 ILE A N 1
ATOM 1429 C CA . ILE A 1 181 ? -8.083 2.628 3.359 1.00 97.44 181 ILE A CA 1
ATOM 1430 C C . ILE A 1 181 ? -8.571 2.755 1.920 1.00 97.44 181 ILE A C 1
ATOM 1432 O O . ILE A 1 181 ? -7.897 2.294 1.011 1.00 97.44 181 ILE A O 1
ATOM 1436 N N . LEU A 1 182 ? -9.751 3.342 1.719 1.00 97.19 182 LEU A N 1
ATOM 1437 C CA . LEU A 1 182 ? -10.399 3.424 0.410 1.00 97.19 182 LEU A CA 1
ATOM 1438 C C . LEU A 1 182 ? -10.028 4.680 -0.379 1.00 97.19 182 LEU A C 1
ATOM 1440 O O . LEU A 1 182 ? -10.550 4.881 -1.467 1.00 97.19 182 LEU A O 1
ATOM 1444 N N . SER A 1 183 ? -9.168 5.537 0.166 1.00 95.31 183 SER A N 1
ATOM 1445 C CA . SER A 1 183 ? -8.829 6.808 -0.463 1.00 95.31 183 SER A CA 1
ATOM 1446 C C . SER A 1 183 ? -8.072 6.600 -1.782 1.00 95.31 183 SER A C 1
ATOM 1448 O O . SER A 1 183 ? -6.959 6.068 -1.745 1.00 95.31 183 SER A O 1
ATOM 1450 N N . PRO A 1 184 ? -8.589 7.096 -2.925 1.00 93.62 184 PRO A N 1
ATOM 1451 C CA . PRO A 1 184 ? -7.877 7.050 -4.206 1.00 93.62 184 PRO A CA 1
ATOM 1452 C C . PRO A 1 184 ? -6.533 7.789 -4.169 1.00 93.62 184 PRO A C 1
ATOM 1454 O O . PRO A 1 184 ? -5.610 7.434 -4.884 1.00 93.62 184 PRO A O 1
ATOM 1457 N N . PHE A 1 185 ? -6.362 8.750 -3.252 1.00 90.38 185 PHE A N 1
ATOM 1458 C CA . PHE A 1 185 ? -5.090 9.455 -3.051 1.00 90.38 185 PHE A CA 1
ATOM 1459 C C . PHE A 1 185 ? -3.921 8.542 -2.655 1.00 90.38 185 PHE A C 1
ATOM 1461 O O . PHE A 1 185 ? -2.772 8.961 -2.748 1.00 90.38 185 PHE A O 1
ATOM 1468 N N . LEU A 1 186 ? -4.199 7.332 -2.159 1.00 91.75 186 LEU A N 1
ATOM 1469 C CA . LEU A 1 186 ? -3.176 6.335 -1.843 1.00 91.75 186 LEU A CA 1
ATOM 1470 C C . LEU A 1 186 ? -3.064 5.239 -2.910 1.00 91.75 186 LEU A C 1
ATOM 1472 O O . LEU A 1 186 ? -2.281 4.315 -2.709 1.00 91.75 186 LEU A O 1
ATOM 1476 N N . ALA A 1 187 ? -3.816 5.318 -4.014 1.00 92.50 187 ALA A N 1
ATOM 1477 C CA . ALA A 1 187 ? -3.845 4.288 -5.049 1.00 92.50 187 ALA A CA 1
ATOM 1478 C C . ALA A 1 187 ? -2.442 4.006 -5.599 1.00 92.50 187 ALA A C 1
ATOM 1480 O O . ALA A 1 187 ? -1.985 2.867 -5.536 1.00 92.50 187 ALA A O 1
ATOM 1481 N N . GLU A 1 188 ? -1.706 5.043 -6.008 1.00 92.19 188 GLU A N 1
ATOM 1482 C CA . GLU A 1 188 ? -0.308 4.917 -6.445 1.00 92.19 188 GLU A CA 1
ATOM 1483 C C . GLU A 1 188 ? 0.552 4.210 -5.384 1.00 92.19 188 GLU A C 1
ATOM 1485 O O . GLU A 1 188 ? 1.318 3.300 -5.694 1.00 92.19 188 GLU A O 1
ATOM 1490 N N . ASN A 1 189 ? 0.360 4.541 -4.105 1.00 91.00 189 ASN A N 1
ATOM 1491 C CA . ASN A 1 189 ? 1.131 3.955 -3.012 1.00 91.00 189 ASN A CA 1
ATOM 1492 C C . ASN A 1 189 ? 0.800 2.490 -2.682 1.00 91.00 189 ASN A C 1
ATOM 1494 O O . ASN A 1 189 ? 1.530 1.855 -1.915 1.00 91.00 189 ASN A O 1
ATOM 1498 N N . ILE A 1 190 ? -0.321 1.980 -3.191 1.00 92.94 190 ILE A N 1
ATOM 1499 C CA . ILE A 1 190 ? -0.819 0.624 -2.936 1.00 92.94 190 ILE A CA 1
ATOM 1500 C C . ILE A 1 190 ? -0.656 -0.258 -4.178 1.00 92.94 190 ILE A C 1
ATOM 1502 O O . ILE A 1 190 ? -0.399 -1.456 -4.050 1.00 92.94 190 ILE A O 1
ATOM 1506 N N . PHE A 1 191 ? -0.779 0.316 -5.375 1.00 95.31 191 PHE A N 1
ATOM 1507 C CA . PHE A 1 191 ? -0.649 -0.410 -6.634 1.00 95.31 191 PHE A CA 1
ATOM 1508 C C . PHE A 1 191 ? 0.779 -0.417 -7.185 1.00 95.31 191 PHE A C 1
ATOM 1510 O O . PHE A 1 191 ? 1.106 -1.334 -7.936 1.00 95.31 191 PHE A O 1
ATOM 1517 N N . TRP A 1 192 ? 1.642 0.525 -6.783 1.00 94.38 192 TRP A N 1
ATOM 1518 C CA . TRP A 1 192 ? 3.020 0.614 -7.271 1.00 94.38 192 TRP A CA 1
ATOM 1519 C C . TRP A 1 192 ? 4.050 0.254 -6.204 1.00 94.38 192 TRP A C 1
ATOM 1521 O O . TRP A 1 192 ? 4.242 0.989 -5.230 1.00 94.38 192 TRP A O 1
ATOM 1531 N N . PHE A 1 193 ? 4.770 -0.852 -6.407 1.00 92.06 193 PHE A N 1
ATOM 1532 C CA . PHE A 1 193 ? 5.756 -1.337 -5.441 1.00 92.06 193 PHE A CA 1
ATOM 1533 C C . PHE A 1 193 ? 6.868 -0.318 -5.160 1.00 92.06 193 PHE A C 1
ATOM 1535 O O . PHE A 1 193 ? 7.275 -0.172 -4.007 1.00 92.06 193 PHE A O 1
ATOM 1542 N N . SER A 1 194 ? 7.307 0.447 -6.161 1.00 89.94 194 SER A N 1
ATOM 1543 C CA . SER A 1 194 ? 8.378 1.440 -5.991 1.00 89.94 194 SER A CA 1
ATOM 1544 C C . SER A 1 194 ? 8.118 2.490 -4.912 1.00 89.94 194 SER A C 1
ATOM 1546 O O . SER A 1 194 ? 9.052 3.100 -4.393 1.00 89.94 194 SER A O 1
ATOM 1548 N N . THR A 1 195 ? 6.861 2.688 -4.528 1.00 89.12 195 THR A N 1
ATOM 1549 C CA . THR A 1 195 ? 6.476 3.629 -3.472 1.00 89.12 195 THR A CA 1
ATOM 1550 C C . THR A 1 195 ? 6.518 3.035 -2.062 1.00 89.12 195 THR A C 1
ATOM 1552 O O . THR A 1 195 ? 6.260 3.761 -1.095 1.00 89.12 195 THR A O 1
ATOM 1555 N N . PHE A 1 196 ? 6.874 1.753 -1.891 1.00 87.88 196 PHE A N 1
ATOM 1556 C CA . PHE A 1 196 ? 6.933 1.110 -0.573 1.00 87.88 196 PHE A CA 1
ATOM 1557 C C . PHE A 1 196 ? 7.735 1.900 0.484 1.00 87.88 196 PHE A C 1
ATOM 1559 O O . PHE A 1 196 ? 7.295 1.890 1.642 1.00 87.88 196 PHE A O 1
ATOM 1566 N N . PRO A 1 197 ? 8.842 2.621 0.163 1.00 86.50 197 PRO A N 1
ATOM 1567 C CA . PRO A 1 197 ? 9.573 3.378 1.173 1.00 86.50 197 PRO A CA 1
ATOM 1568 C C . PRO A 1 197 ? 8.707 4.497 1.763 1.00 86.50 197 PRO A C 1
ATOM 1570 O O . PRO A 1 197 ? 8.759 4.744 2.964 1.00 86.50 197 PRO A O 1
ATOM 1573 N N . VAL A 1 198 ? 7.838 5.115 0.953 1.00 86.31 198 VAL A N 1
ATOM 1574 C CA . VAL A 1 198 ? 6.896 6.156 1.395 1.00 86.31 198 VAL A CA 1
ATOM 1575 C C . VAL A 1 198 ? 5.888 5.577 2.388 1.00 86.31 198 VAL A C 1
ATOM 1577 O O . VAL A 1 198 ? 5.666 6.153 3.458 1.00 86.31 198 VAL A O 1
ATOM 1580 N N . THR A 1 199 ? 5.316 4.411 2.076 1.00 88.81 199 THR A N 1
ATOM 1581 C CA . THR A 1 199 ? 4.381 3.711 2.968 1.00 88.81 199 THR A CA 1
ATOM 1582 C C . THR A 1 199 ? 5.067 3.344 4.285 1.00 88.81 199 THR A C 1
ATOM 1584 O O . THR A 1 199 ? 4.521 3.615 5.355 1.00 88.81 199 THR A O 1
ATOM 1587 N N . LEU A 1 200 ? 6.293 2.818 4.238 1.00 89.50 200 LEU A N 1
ATOM 1588 C CA . LEU A 1 200 ? 7.062 2.466 5.433 1.00 89.50 200 LEU A CA 1
ATOM 1589 C C . LEU A 1 200 ? 7.402 3.696 6.294 1.00 89.50 200 LEU A C 1
ATOM 1591 O O . LEU A 1 200 ? 7.157 3.687 7.503 1.00 89.50 200 LEU A O 1
ATOM 1595 N N . SER A 1 201 ? 7.887 4.781 5.686 1.00 86.88 201 SER A N 1
ATOM 1596 C CA . SER A 1 201 ? 8.139 6.049 6.381 1.00 86.88 201 SER A CA 1
ATOM 1597 C C . SER A 1 201 ? 6.878 6.612 7.035 1.00 86.88 201 SER A C 1
ATOM 1599 O O . SER A 1 201 ? 6.933 7.117 8.161 1.00 86.88 201 SER A O 1
ATOM 1601 N N . SER A 1 202 ? 5.721 6.488 6.376 1.00 87.81 202 SER A N 1
ATOM 1602 C CA . SER A 1 202 ? 4.445 6.957 6.925 1.00 87.81 202 SER A CA 1
ATOM 1603 C C . SER A 1 202 ? 4.061 6.231 8.218 1.00 87.81 202 SER A C 1
ATOM 1605 O O . SER A 1 202 ? 3.592 6.875 9.158 1.00 87.81 202 SER A O 1
ATOM 1607 N N . ILE A 1 203 ? 4.329 4.923 8.323 1.00 91.50 203 ILE A N 1
ATOM 1608 C CA . ILE A 1 203 ? 4.086 4.142 9.546 1.00 91.50 203 ILE A CA 1
ATOM 1609 C C . ILE A 1 203 ? 4.888 4.745 10.697 1.00 91.50 203 ILE A C 1
ATOM 1611 O O . ILE A 1 203 ? 4.330 5.027 11.760 1.00 91.50 203 ILE A O 1
ATOM 1615 N N . PHE A 1 204 ? 6.183 4.986 10.480 1.00 90.12 204 PHE A N 1
ATOM 1616 C CA . PHE A 1 204 ? 7.060 5.543 11.504 1.00 90.12 204 PHE A CA 1
ATOM 1617 C C . PHE A 1 204 ? 6.641 6.953 11.922 1.00 90.12 204 PHE A C 1
ATOM 1619 O O . PHE A 1 204 ? 6.574 7.241 13.120 1.00 90.12 204 PHE A O 1
ATOM 1626 N N . ILE A 1 205 ? 6.263 7.806 10.968 1.00 87.75 205 ILE A N 1
ATOM 1627 C CA . ILE A 1 205 ? 5.850 9.181 11.261 1.00 87.75 205 ILE A CA 1
ATOM 1628 C C . ILE A 1 205 ? 4.482 9.230 11.964 1.00 87.75 205 ILE A C 1
ATOM 1630 O O . ILE A 1 205 ? 4.332 9.935 12.964 1.00 87.75 205 ILE A O 1
ATOM 1634 N N . ILE A 1 206 ? 3.487 8.444 11.541 1.00 89.81 206 ILE A N 1
ATOM 1635 C CA . ILE A 1 206 ? 2.185 8.379 12.234 1.00 89.81 206 ILE A CA 1
ATOM 1636 C C . ILE A 1 206 ? 2.365 7.803 13.647 1.00 89.81 206 ILE A C 1
ATOM 1638 O O . ILE A 1 206 ? 1.747 8.281 14.607 1.00 89.81 206 ILE A O 1
ATOM 1642 N N . PHE A 1 207 ? 3.239 6.807 13.812 1.00 91.19 207 PHE A N 1
ATOM 1643 C CA . PHE A 1 207 ? 3.559 6.258 15.126 1.00 91.19 207 PHE A CA 1
ATOM 1644 C C . PHE A 1 207 ? 4.238 7.294 16.032 1.00 91.19 207 PHE A C 1
ATOM 1646 O O . PHE A 1 207 ? 3.856 7.436 17.199 1.00 91.19 207 PHE A O 1
ATOM 1653 N N . ALA A 1 208 ? 5.172 8.081 15.493 1.00 88.38 208 ALA A N 1
ATOM 1654 C CA . ALA A 1 208 ? 5.785 9.21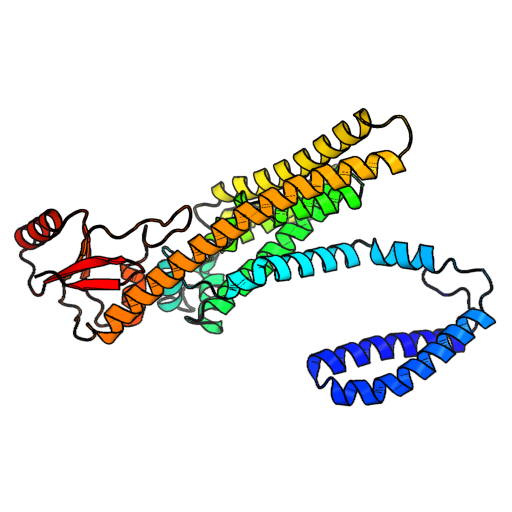5 16.181 1.00 88.38 208 ALA A CA 1
ATOM 1655 C C . ALA A 1 208 ? 4.726 10.228 16.655 1.00 88.38 208 ALA A C 1
ATOM 1657 O O . ALA A 1 208 ? 4.701 10.586 17.837 1.00 88.38 208 ALA A O 1
ATOM 1658 N N . VAL A 1 209 ? 3.777 10.611 15.792 1.00 87.00 209 VAL A N 1
ATOM 1659 C CA . VAL A 1 209 ? 2.652 11.497 16.156 1.00 87.00 209 VAL A CA 1
ATOM 1660 C C . VAL A 1 209 ? 1.819 10.901 17.298 1.00 87.00 209 VAL A C 1
ATOM 1662 O O . VAL A 1 209 ? 1.482 11.592 18.264 1.00 87.00 209 VAL A O 1
ATOM 1665 N N . LEU A 1 210 ? 1.517 9.603 17.253 1.00 88.44 210 LEU A N 1
ATOM 1666 C CA . LEU A 1 210 ? 0.786 8.910 18.317 1.00 88.44 210 LEU A CA 1
ATOM 1667 C C . LEU A 1 210 ? 1.520 8.931 19.664 1.00 88.44 210 LEU A C 1
ATOM 1669 O O . LEU A 1 210 ? 0.895 9.160 20.710 1.00 88.44 210 LEU A O 1
ATOM 1673 N N . ILE A 1 211 ? 2.835 8.708 19.655 1.00 86.12 211 ILE A N 1
ATOM 1674 C CA . ILE A 1 211 ? 3.675 8.799 20.854 1.00 86.12 211 ILE A CA 1
ATOM 1675 C C . ILE A 1 211 ? 3.682 10.232 21.381 1.00 86.12 211 ILE A C 1
ATOM 1677 O O . ILE A 1 211 ? 3.467 10.428 22.580 1.00 86.12 211 ILE A O 1
ATOM 1681 N N . PHE A 1 212 ? 3.841 11.224 20.505 1.00 84.69 212 PHE A N 1
ATOM 1682 C CA . PHE A 1 212 ? 3.806 12.641 20.857 1.00 84.69 212 PHE A CA 1
ATOM 1683 C C . PHE A 1 212 ? 2.484 13.031 21.550 1.00 84.69 212 PHE A C 1
ATOM 1685 O O . PHE A 1 212 ? 2.482 13.602 22.644 1.00 84.69 212 PHE A O 1
ATOM 1692 N N . LEU A 1 213 ? 1.337 12.594 21.018 1.00 83.38 213 LEU A N 1
ATOM 1693 C CA . LEU A 1 213 ? 0.018 12.813 21.637 1.00 83.38 213 LEU A CA 1
ATOM 1694 C C . LEU A 1 213 ? -0.180 12.061 22.971 1.00 83.38 213 LEU A C 1
ATOM 1696 O O . LEU A 1 213 ? -1.082 12.375 23.767 1.00 83.38 213 LEU A O 1
ATOM 1700 N N . LYS A 1 214 ? 0.620 11.025 23.241 1.00 80.81 214 LYS A N 1
ATOM 1701 C CA . LYS A 1 214 ? 0.654 10.328 24.538 1.00 80.81 214 LYS A CA 1
ATOM 1702 C C . LYS A 1 214 ? 1.581 11.036 25.529 1.00 80.81 214 LYS A C 1
ATOM 1704 O O . LYS A 1 214 ? 1.272 11.058 26.722 1.00 80.81 214 LYS A O 1
ATOM 1709 N N . LEU A 1 215 ? 2.677 11.602 25.033 1.00 76.94 215 LEU A N 1
ATOM 1710 C CA . LEU A 1 215 ? 3.689 12.351 25.776 1.00 76.94 215 LEU A CA 1
ATOM 1711 C C . LEU A 1 215 ? 3.168 13.666 26.345 1.00 76.94 215 LEU A C 1
ATOM 1713 O O . LEU A 1 215 ? 3.525 14.007 27.467 1.00 76.94 215 LEU A O 1
ATOM 1717 N N . TRP A 1 216 ? 2.249 14.338 25.645 1.00 65.62 216 TRP A N 1
ATOM 1718 C CA . TRP A 1 216 ? 1.652 15.597 26.116 1.00 65.62 216 TRP A CA 1
ATOM 1719 C C . TRP A 1 216 ? 1.113 15.507 27.558 1.00 65.62 216 TRP A C 1
ATOM 1721 O O . TRP A 1 216 ? 1.081 16.496 28.280 1.00 65.62 216 TRP A O 1
ATOM 1731 N N . LYS A 1 217 ? 0.713 14.310 28.011 1.00 63.53 217 LYS A N 1
ATOM 1732 C CA . LYS A 1 217 ? 0.186 14.094 29.368 1.00 63.53 217 LYS A CA 1
ATOM 1733 C C . LYS A 1 217 ? 1.203 13.561 30.384 1.00 63.53 217 LYS A C 1
ATOM 1735 O O . LYS A 1 217 ? 1.053 13.864 31.557 1.00 63.53 217 LYS A O 1
ATOM 1740 N N . ASN A 1 218 ? 2.214 12.794 29.959 1.00 64.31 218 ASN A N 1
ATOM 1741 C CA . ASN A 1 218 ? 3.225 12.181 30.835 1.00 64.31 218 ASN A CA 1
ATOM 1742 C C . ASN A 1 218 ? 4.613 12.377 30.211 1.00 64.31 218 ASN A C 1
ATOM 1744 O O . ASN A 1 218 ? 4.802 11.950 29.072 1.00 64.31 218 ASN A O 1
ATOM 1748 N N . LYS A 1 219 ? 5.581 12.899 30.981 1.00 65.94 219 LYS A N 1
ATOM 1749 C CA . LYS A 1 219 ? 6.921 13.317 30.516 1.00 65.94 219 LYS A CA 1
ATOM 1750 C C . LYS A 1 219 ? 8.094 12.328 30.779 1.00 65.94 219 LYS A C 1
ATOM 1752 O O . LYS A 1 219 ? 9.123 12.769 31.279 1.00 65.94 219 LYS A O 1
ATOM 1757 N N . PRO A 1 220 ? 8.030 11.006 30.512 1.00 75.19 220 PRO A N 1
ATOM 1758 C CA . PRO A 1 220 ? 9.213 10.162 30.675 1.00 75.19 220 PRO A CA 1
ATOM 1759 C C . PRO A 1 220 ? 10.166 10.319 29.477 1.00 75.19 220 PRO A C 1
ATOM 1761 O O . PRO A 1 220 ? 9.750 10.151 28.328 1.00 75.19 220 PRO A O 1
ATOM 1764 N N . ILE A 1 221 ? 11.449 10.570 29.758 1.00 77.31 221 ILE A N 1
ATOM 1765 C CA . ILE A 1 221 ? 12.530 10.770 28.772 1.00 77.31 221 ILE A CA 1
ATOM 1766 C C . ILE A 1 221 ? 12.624 9.638 27.732 1.00 77.31 221 ILE A C 1
ATOM 1768 O O . ILE A 1 221 ? 12.813 9.896 26.548 1.00 77.31 221 ILE A O 1
ATOM 1772 N N . ILE A 1 222 ? 12.355 8.391 28.139 1.00 75.62 222 ILE A N 1
ATOM 1773 C CA . ILE A 1 222 ? 12.365 7.205 27.263 1.00 75.62 222 ILE A CA 1
ATOM 1774 C C . ILE A 1 222 ? 11.417 7.371 26.068 1.00 75.62 222 ILE A C 1
ATOM 1776 O O . ILE A 1 222 ? 11.745 6.990 24.952 1.00 75.62 222 ILE A O 1
ATOM 1780 N N . LYS A 1 223 ? 10.243 7.981 26.259 1.00 72.12 223 LYS A N 1
ATOM 1781 C CA . LYS A 1 223 ? 9.291 8.186 25.158 1.00 72.12 223 LYS A CA 1
ATOM 1782 C C . LYS A 1 223 ? 9.754 9.270 24.177 1.00 72.12 223 LYS A C 1
ATOM 1784 O O . LYS A 1 223 ? 9.385 9.187 23.012 1.00 72.12 223 LYS A O 1
ATOM 1789 N N . TYR A 1 224 ? 10.549 10.247 24.624 1.00 74.94 224 TYR A N 1
ATOM 1790 C CA . TYR A 1 224 ? 11.177 11.236 23.739 1.00 74.94 224 TYR A CA 1
ATOM 1791 C C . TYR A 1 224 ? 12.309 10.613 22.916 1.00 74.94 224 TYR A C 1
ATOM 1793 O O . TYR A 1 224 ? 12.411 10.903 21.730 1.00 74.94 224 TYR A O 1
ATOM 1801 N N . LEU A 1 225 ? 13.094 9.701 23.503 1.00 79.88 225 LEU A N 1
ATOM 1802 C CA . LEU A 1 225 ? 14.092 8.922 22.759 1.00 79.88 225 LEU A CA 1
ATOM 1803 C C . LEU A 1 225 ? 13.430 8.030 21.702 1.00 79.88 225 LEU A C 1
ATOM 1805 O O . LEU A 1 225 ? 13.850 8.030 20.551 1.00 79.88 225 LEU A O 1
ATOM 1809 N N . ILE A 1 226 ? 12.341 7.340 22.060 1.00 77.19 226 ILE A N 1
ATOM 1810 C CA . ILE A 1 226 ? 11.559 6.548 21.102 1.00 77.19 226 ILE A CA 1
ATOM 1811 C C . ILE A 1 226 ? 11.000 7.447 19.984 1.00 77.19 226 ILE A C 1
ATOM 1813 O O . ILE A 1 226 ? 11.093 7.091 18.814 1.00 77.19 226 ILE A O 1
ATOM 1817 N N . LEU A 1 227 ? 10.457 8.624 20.319 1.00 81.19 227 LEU A N 1
ATOM 1818 C CA . LEU A 1 227 ? 9.980 9.600 19.333 1.00 81.19 227 LEU A CA 1
ATOM 1819 C C . LEU A 1 227 ? 11.090 10.017 18.357 1.00 81.19 227 LEU A C 1
ATOM 1821 O O . LEU A 1 227 ? 10.866 9.998 17.149 1.00 81.19 227 LEU A O 1
ATOM 1825 N N . LEU A 1 228 ? 12.274 10.359 18.874 1.00 81.75 228 LEU A N 1
ATOM 1826 C CA . LEU A 1 228 ? 13.426 10.761 18.067 1.00 81.75 228 LEU A CA 1
ATOM 1827 C C . LEU A 1 228 ? 13.858 9.641 17.111 1.00 81.75 228 LEU A C 1
ATOM 1829 O O . LEU A 1 228 ? 14.061 9.901 15.930 1.00 81.75 228 LEU A O 1
ATOM 1833 N N . ILE A 1 229 ? 13.913 8.398 17.596 1.00 81.50 229 ILE A N 1
ATOM 1834 C CA . ILE A 1 229 ? 14.238 7.220 16.781 1.00 81.50 229 ILE A CA 1
ATOM 1835 C C . ILE A 1 229 ? 13.250 7.070 15.614 1.00 81.50 229 ILE A C 1
ATOM 1837 O O . ILE A 1 229 ? 13.672 6.887 14.477 1.00 81.50 229 ILE A O 1
ATOM 1841 N N . PHE A 1 230 ? 11.942 7.194 15.860 1.00 78.31 230 PHE A N 1
ATOM 1842 C CA . PHE A 1 230 ? 10.935 7.063 14.800 1.00 78.31 230 PHE A CA 1
ATOM 1843 C C . PHE A 1 230 ? 10.945 8.213 13.792 1.00 78.31 230 PHE A C 1
ATOM 1845 O O . PHE A 1 230 ? 10.690 7.980 12.614 1.00 78.31 230 PHE A O 1
ATOM 1852 N N . ILE A 1 231 ? 11.261 9.433 14.231 1.00 80.06 231 ILE A N 1
ATOM 1853 C CA . ILE A 1 231 ? 11.461 10.568 13.323 1.00 80.06 231 ILE A CA 1
ATOM 1854 C C . ILE A 1 231 ? 12.670 10.301 12.423 1.00 80.06 231 ILE A C 1
ATOM 1856 O O . ILE A 1 231 ? 12.553 10.418 11.207 1.00 80.06 231 ILE A O 1
ATOM 1860 N N . ILE A 1 232 ? 13.797 9.883 13.007 1.00 80.50 232 ILE A N 1
ATOM 1861 C CA . ILE A 1 232 ? 15.017 9.554 12.263 1.00 80.50 232 ILE A CA 1
ATOM 1862 C C . ILE A 1 232 ? 14.730 8.451 11.237 1.00 80.50 232 ILE A C 1
ATOM 1864 O O . ILE A 1 232 ? 14.998 8.646 10.057 1.00 80.50 232 ILE A O 1
ATOM 1868 N N . PHE A 1 233 ? 14.101 7.341 11.639 1.00 76.56 233 PHE A N 1
ATOM 1869 C CA . PHE A 1 233 ? 13.721 6.288 10.692 1.00 76.56 233 PHE A CA 1
ATOM 1870 C C . PHE A 1 233 ? 12.761 6.789 9.608 1.00 76.56 233 PHE A C 1
ATOM 1872 O O . PHE A 1 233 ? 12.949 6.450 8.447 1.00 76.56 233 PHE A O 1
ATOM 1879 N N . GLY A 1 234 ? 11.781 7.631 9.947 1.00 71.69 234 GLY A N 1
ATOM 1880 C CA . GLY A 1 234 ? 10.842 8.196 8.975 1.00 71.69 234 GLY A CA 1
ATOM 1881 C C . GLY A 1 234 ? 11.514 8.986 7.847 1.00 71.69 234 GLY A C 1
ATOM 1882 O O . GLY A 1 234 ? 11.064 8.898 6.706 1.00 71.69 234 GLY A O 1
ATOM 1883 N N . PHE A 1 235 ? 12.598 9.707 8.150 1.00 75.12 235 PHE A N 1
ATOM 1884 C CA . PHE A 1 235 ? 13.344 10.514 7.176 1.00 75.12 235 PHE A CA 1
ATOM 1885 C C . PHE A 1 235 ? 14.526 9.784 6.516 1.00 75.12 235 PHE A C 1
ATOM 1887 O O . PHE A 1 235 ? 14.945 10.190 5.438 1.00 75.12 235 PHE A O 1
ATOM 1894 N N . LEU A 1 236 ? 15.064 8.721 7.126 1.00 72.81 236 LEU A N 1
ATOM 1895 C CA . LEU A 1 236 ? 16.221 7.978 6.596 1.00 72.81 236 LEU A CA 1
ATOM 1896 C C . LEU A 1 236 ? 15.880 6.963 5.495 1.00 72.81 236 LEU A C 1
ATOM 1898 O O . LEU A 1 236 ? 16.784 6.412 4.879 1.00 72.81 236 LEU A O 1
ATOM 1902 N N . ILE A 1 237 ? 14.604 6.654 5.275 1.00 67.69 237 ILE A N 1
ATOM 1903 C CA . ILE A 1 237 ? 14.219 5.510 4.439 1.00 67.69 237 ILE A CA 1
ATOM 1904 C C . ILE A 1 237 ? 14.387 5.782 2.937 1.00 67.69 237 ILE A C 1
ATOM 1906 O O . ILE A 1 237 ? 14.855 4.880 2.251 1.00 67.69 237 ILE A O 1
ATOM 1910 N N . HIS A 1 238 ? 14.086 6.973 2.400 1.00 62.28 238 HIS A N 1
ATOM 1911 C CA . HIS A 1 238 ? 14.381 7.280 0.984 1.00 62.28 238 HIS A CA 1
ATOM 1912 C C . HIS A 1 238 ? 14.269 8.781 0.632 1.00 62.28 238 HIS A C 1
ATOM 1914 O O . HIS A 1 238 ? 13.566 9.541 1.302 1.00 62.28 238 HIS A O 1
ATOM 1920 N N . GLU A 1 239 ? 14.895 9.191 -0.480 1.00 57.75 239 GLU A N 1
ATOM 1921 C CA . GLU A 1 239 ? 14.926 10.564 -1.022 1.00 57.75 239 GLU A CA 1
ATOM 1922 C C . GLU A 1 239 ? 13.563 11.289 -1.181 1.00 57.75 239 GLU A C 1
ATOM 1924 O O . GLU A 1 239 ? 13.518 12.480 -0.875 1.00 57.75 239 GLU A O 1
ATOM 1929 N N . PRO A 1 240 ? 12.415 10.667 -1.543 1.00 59.97 240 PRO A N 1
ATOM 1930 C CA . PRO A 1 240 ? 11.129 11.347 -1.570 1.00 59.97 240 PRO A CA 1
ATOM 1931 C C . PRO A 1 240 ? 10.392 11.208 -0.231 1.00 59.97 240 PRO A C 1
ATOM 1933 O O . PRO A 1 240 ? 9.168 11.119 -0.219 1.00 59.97 240 PRO A O 1
ATOM 1936 N N . SER A 1 241 ? 11.078 11.231 0.920 1.00 58.25 241 SER A N 1
ATOM 1937 C CA . SER A 1 241 ? 10.412 11.272 2.241 1.00 58.25 241 SER A CA 1
ATOM 1938 C C . SER A 1 241 ? 9.438 12.458 2.384 1.00 58.25 241 SER A C 1
ATOM 1940 O O . SER A 1 241 ? 8.539 12.437 3.222 1.00 58.25 241 SER A O 1
ATOM 1942 N N . ILE A 1 242 ? 9.541 13.468 1.511 1.00 63.34 242 ILE A N 1
ATOM 1943 C CA . ILE A 1 242 ? 8.557 14.550 1.350 1.00 63.34 242 ILE A CA 1
ATOM 1944 C C . ILE A 1 242 ? 7.162 14.000 0.993 1.00 63.34 242 ILE A C 1
ATOM 1946 O O . ILE A 1 242 ? 6.157 14.519 1.478 1.00 63.34 242 ILE A O 1
ATOM 1950 N N . ALA A 1 243 ? 7.073 12.905 0.232 1.00 71.00 243 ALA A N 1
ATOM 1951 C CA . ALA A 1 243 ? 5.809 12.269 -0.136 1.00 71.00 243 ALA A CA 1
ATOM 1952 C C . ALA A 1 243 ? 5.059 11.665 1.067 1.00 71.00 243 ALA A C 1
ATOM 1954 O O . ALA A 1 243 ? 3.854 11.425 0.987 1.00 71.00 243 ALA A O 1
ATOM 1955 N N . VAL A 1 244 ? 5.713 11.501 2.225 1.00 76.12 244 VAL A N 1
ATOM 1956 C CA . VAL A 1 244 ? 5.031 11.107 3.471 1.00 76.12 244 VAL A CA 1
ATOM 1957 C C . VAL A 1 244 ? 3.980 12.139 3.890 1.00 76.12 244 VAL A C 1
ATOM 1959 O O . VAL A 1 244 ? 2.981 11.787 4.525 1.00 76.12 244 VAL A O 1
ATOM 1962 N N . ILE A 1 245 ? 4.154 13.404 3.496 1.00 79.19 245 ILE A N 1
ATOM 1963 C CA . ILE A 1 245 ? 3.161 14.454 3.728 1.00 79.19 245 ILE A CA 1
ATOM 1964 C C . ILE A 1 245 ? 1.814 14.058 3.113 1.00 79.19 245 ILE A C 1
ATOM 1966 O O . ILE A 1 245 ? 0.791 14.279 3.754 1.00 79.19 245 ILE A O 1
ATOM 1970 N N . PHE A 1 246 ? 1.783 13.398 1.951 1.00 82.31 246 PHE A N 1
ATOM 1971 C CA . PHE A 1 246 ? 0.531 12.956 1.327 1.00 82.31 246 PHE A CA 1
ATOM 1972 C C . PHE A 1 246 ? -0.191 11.887 2.154 1.00 82.31 246 PHE A C 1
ATOM 1974 O O . PHE A 1 246 ? -1.403 11.974 2.345 1.00 82.31 246 PHE A O 1
ATOM 1981 N N . TYR A 1 247 ? 0.544 10.949 2.757 1.00 86.88 247 TYR A N 1
ATOM 1982 C CA . TYR A 1 247 ? -0.028 9.966 3.683 1.00 86.88 247 TYR A CA 1
ATOM 1983 C C . TYR A 1 247 ? -0.636 10.621 4.931 1.00 86.88 247 TYR A C 1
ATOM 1985 O O . TYR A 1 247 ? -1.735 10.257 5.365 1.00 86.88 247 TYR A O 1
ATOM 1993 N N . LEU A 1 248 ? 0.053 11.613 5.504 1.00 86.44 248 LEU A N 1
ATOM 1994 C CA . LEU A 1 248 ? -0.451 12.372 6.651 1.00 86.44 248 LEU A CA 1
ATOM 1995 C C . LEU A 1 248 ? -1.649 13.249 6.288 1.00 86.44 248 LEU A C 1
ATOM 1997 O O . LEU A 1 248 ? -2.612 13.308 7.054 1.00 86.44 248 LEU A O 1
ATOM 2001 N N . LEU A 1 249 ? -1.608 13.904 5.127 1.00 87.69 249 LEU A N 1
ATOM 2002 C CA . LEU A 1 249 ? -2.720 14.682 4.591 1.00 87.69 249 LEU A CA 1
ATOM 2003 C C . LEU A 1 249 ? -3.939 13.789 4.382 1.00 87.69 249 LEU A C 1
ATOM 2005 O O . LEU A 1 249 ? -5.026 14.167 4.807 1.00 87.69 249 LEU A O 1
ATOM 2009 N N . ASN A 1 250 ? -3.766 12.584 3.835 1.00 92.25 250 ASN A N 1
ATOM 2010 C CA . ASN A 1 250 ? -4.864 11.638 3.665 1.00 92.25 250 ASN A CA 1
ATOM 2011 C C . ASN A 1 250 ? -5.453 11.180 5.011 1.00 92.25 250 ASN A C 1
ATOM 2013 O O . ASN A 1 250 ? -6.675 11.131 5.179 1.00 92.25 250 ASN A O 1
ATOM 2017 N N . ALA A 1 251 ? -4.608 10.903 6.010 1.00 93.19 251 ALA A N 1
ATOM 2018 C CA . ALA A 1 251 ? -5.073 10.603 7.366 1.00 93.19 251 ALA A CA 1
ATOM 2019 C C . ALA A 1 251 ? -5.845 11.789 7.978 1.00 93.19 251 ALA A C 1
ATOM 2021 O O . ALA A 1 251 ? -6.917 11.604 8.560 1.00 93.19 251 ALA A O 1
ATOM 2022 N N . GLY A 1 252 ? -5.340 13.013 7.808 1.00 89.50 252 GLY A N 1
ATOM 2023 C CA . GLY A 1 252 ? -5.996 14.246 8.246 1.00 89.50 252 GLY A CA 1
ATOM 2024 C C . GLY A 1 252 ? -7.342 14.480 7.556 1.00 89.50 252 GLY A C 1
ATOM 2025 O O . GLY A 1 252 ? -8.337 14.733 8.238 1.00 89.50 252 GLY A O 1
ATOM 2026 N N . LEU A 1 253 ? -7.395 14.324 6.231 1.00 91.31 253 LEU A N 1
ATOM 2027 C CA . LEU A 1 253 ? -8.605 14.427 5.414 1.00 91.31 253 LEU A CA 1
ATOM 2028 C C . LEU A 1 253 ? -9.655 13.408 5.861 1.00 91.31 253 LEU A C 1
ATOM 2030 O O . LEU A 1 253 ? -10.811 13.764 6.073 1.00 91.31 253 LEU A O 1
ATOM 2034 N N . SER A 1 254 ? -9.246 12.163 6.095 1.00 95.75 254 SER A N 1
ATOM 2035 C CA . SER A 1 254 ? -10.133 11.093 6.558 1.00 95.75 254 SER A CA 1
ATOM 2036 C C . SER A 1 254 ? -10.780 11.417 7.910 1.00 95.75 254 SER A C 1
ATOM 2038 O O . SER A 1 254 ? -11.989 11.244 8.097 1.00 95.75 254 SER A O 1
ATOM 2040 N N . ILE A 1 255 ? -9.997 11.951 8.855 1.00 93.69 255 ILE A N 1
ATOM 2041 C CA . ILE A 1 255 ? -10.502 12.415 10.157 1.00 93.69 255 ILE A CA 1
ATOM 2042 C C . ILE A 1 255 ? -11.447 13.607 9.971 1.00 93.69 255 ILE A C 1
ATOM 2044 O O . ILE A 1 255 ? -12.522 13.650 10.577 1.00 93.69 255 ILE A O 1
ATOM 2048 N N . PHE A 1 256 ? -11.057 14.569 9.137 1.00 90.88 256 PHE A N 1
ATOM 2049 C CA . PHE A 1 256 ? -11.822 15.779 8.860 1.00 90.88 256 PHE A CA 1
ATOM 2050 C C . PHE A 1 256 ? -13.194 15.470 8.250 1.00 90.88 256 PHE A C 1
ATOM 2052 O O . PHE A 1 256 ? -14.206 15.948 8.771 1.00 90.88 256 PHE A O 1
ATOM 2059 N N . LEU A 1 257 ? -13.248 14.606 7.230 1.00 92.00 257 LEU A N 1
ATOM 2060 C CA . LEU A 1 257 ? -14.487 14.144 6.602 1.00 92.00 257 LEU A CA 1
ATOM 2061 C C . LEU A 1 257 ? -15.431 13.532 7.638 1.00 92.00 257 LEU A C 1
ATOM 2063 O O . LEU A 1 257 ? -16.589 13.937 7.740 1.00 92.00 257 LEU A O 1
ATOM 2067 N N . VAL A 1 258 ? -14.930 12.629 8.488 1.00 94.75 258 VAL A N 1
ATOM 2068 C CA . VAL A 1 258 ? -15.746 12.012 9.547 1.00 94.75 258 VAL A CA 1
ATOM 2069 C C . VAL A 1 258 ? -16.307 13.044 10.527 1.00 94.75 258 VAL A C 1
ATOM 2071 O O . VAL A 1 258 ? -17.456 12.924 10.963 1.00 94.75 258 VAL A O 1
ATOM 2074 N N . VAL A 1 259 ? -15.521 14.063 10.886 1.00 92.38 259 VAL A N 1
ATOM 2075 C CA . VAL A 1 259 ? -15.949 15.121 11.812 1.00 92.38 259 VAL A CA 1
ATOM 2076 C C . VAL A 1 259 ? -17.030 15.989 11.180 1.00 92.38 259 VAL A C 1
ATOM 2078 O O . VAL A 1 259 ? -18.025 16.283 11.849 1.00 92.38 259 VAL A O 1
ATOM 2081 N N . ILE A 1 260 ? -16.870 16.373 9.912 1.00 91.50 260 ILE A N 1
ATOM 2082 C CA . ILE A 1 260 ? -17.870 17.152 9.174 1.00 91.50 260 ILE A CA 1
ATOM 2083 C C . ILE A 1 260 ? -19.169 16.370 9.053 1.00 91.50 260 ILE A C 1
ATOM 2085 O O . ILE A 1 260 ? -20.214 16.872 9.467 1.00 91.50 260 ILE A O 1
ATOM 2089 N N . ILE A 1 261 ? -19.109 15.128 8.570 1.00 92.06 261 ILE A N 1
ATOM 2090 C CA . ILE A 1 261 ? -20.300 14.291 8.402 1.00 92.06 261 ILE A CA 1
ATOM 2091 C C . ILE A 1 261 ? -21.007 14.119 9.745 1.00 92.06 261 ILE A C 1
ATOM 2093 O O . ILE A 1 261 ? -22.229 14.252 9.823 1.00 92.06 261 ILE A O 1
ATOM 2097 N N . HIS A 1 262 ? -20.257 13.880 10.826 1.00 91.62 262 HIS A N 1
ATOM 2098 C CA . HIS A 1 262 ? -20.833 13.761 12.162 1.00 91.62 262 HIS A CA 1
ATOM 2099 C C . HIS A 1 262 ? -21.522 15.053 12.625 1.00 91.62 262 HIS A C 1
ATOM 2101 O O . HIS A 1 262 ? -22.609 14.981 13.203 1.00 91.62 262 HIS A O 1
ATOM 2107 N N . LYS A 1 263 ? -20.920 16.224 12.370 1.00 88.69 263 LYS A N 1
ATOM 2108 C CA . LYS A 1 263 ? -21.513 17.530 12.700 1.00 88.69 263 LYS A CA 1
ATOM 2109 C C . LYS A 1 263 ? -22.781 17.797 11.886 1.00 88.69 263 LYS A C 1
ATOM 2111 O O . LYS A 1 263 ? -23.806 18.105 12.487 1.00 88.69 263 LYS A O 1
ATOM 2116 N N . ILE A 1 264 ? -22.742 17.615 10.565 1.00 89.12 264 ILE A N 1
ATOM 2117 C CA . ILE A 1 264 ? -23.897 17.802 9.667 1.00 89.12 264 ILE A CA 1
ATOM 2118 C C . ILE A 1 264 ? -25.040 16.862 10.063 1.00 89.12 264 ILE A C 1
ATOM 2120 O O . ILE A 1 264 ? -26.176 17.296 10.233 1.00 89.12 264 ILE A O 1
ATOM 2124 N N . SER A 1 265 ? -24.728 15.591 10.317 1.00 88.81 265 SER A N 1
ATOM 2125 C CA . SER A 1 265 ? -25.696 14.597 10.796 1.00 88.81 265 SER A CA 1
ATOM 2126 C C . SER A 1 265 ? -26.369 15.016 12.108 1.00 88.81 265 SER A C 1
ATOM 2128 O O . SER A 1 265 ? -27.539 14.715 12.332 1.00 88.81 265 SER A O 1
ATOM 2130 N N . GLY A 1 266 ? -25.637 15.714 12.982 1.00 86.62 266 GLY A N 1
ATOM 2131 C CA . GLY A 1 266 ? -26.170 16.287 14.217 1.00 86.62 266 GLY A CA 1
ATOM 2132 C C . GLY A 1 266 ? -27.083 17.495 13.999 1.00 86.62 266 GLY A C 1
ATOM 2133 O O . GLY A 1 266 ? -28.035 17.665 14.756 1.00 86.62 266 GLY A O 1
ATOM 2134 N N . LEU A 1 267 ? -26.825 18.310 12.972 1.00 87.00 267 LEU A N 1
ATOM 2135 C CA . LEU A 1 267 ? -27.665 19.461 12.613 1.00 87.00 267 LEU A CA 1
ATOM 2136 C C . LEU A 1 267 ? -28.995 19.029 11.985 1.00 87.00 267 LEU A C 1
ATOM 2138 O O . LEU A 1 267 ? -30.030 19.617 12.286 1.00 87.00 267 LEU A O 1
ATOM 2142 N N . LEU A 1 268 ? -28.977 17.976 11.164 1.00 83.81 268 LEU A N 1
ATOM 2143 C CA . LEU A 1 268 ? -30.168 17.454 10.483 1.00 83.81 268 LEU A CA 1
ATOM 2144 C C . LEU A 1 268 ? -31.204 16.849 11.439 1.00 83.81 268 LEU A C 1
ATOM 2146 O O . LEU A 1 268 ? -32.354 16.643 11.059 1.00 83.81 268 LEU A O 1
ATOM 2150 N N . VAL A 1 269 ? -30.814 16.527 12.676 1.00 85.50 269 VAL A N 1
ATOM 2151 C CA . VAL A 1 269 ? -31.621 15.681 13.550 1.00 85.50 269 VAL A CA 1
ATOM 2152 C C . VAL A 1 269 ? -31.691 16.228 14.976 1.00 85.50 269 VAL A C 1
ATOM 2154 O O . VAL A 1 269 ? -30.713 16.224 15.723 1.00 85.50 269 VAL A O 1
ATOM 2157 N N . LYS A 1 270 ? -32.894 16.625 15.417 1.00 67.69 270 LYS A N 1
ATOM 2158 C CA . LYS A 1 270 ? -33.122 17.117 16.788 1.00 67.69 270 LYS A CA 1
ATOM 2159 C C . LYS A 1 270 ? -32.917 16.018 17.852 1.00 67.69 270 LYS A C 1
ATOM 2161 O O . LYS A 1 270 ? -33.587 14.988 17.864 1.00 67.69 270 LYS A O 1
ATOM 2166 N N . LYS A 1 271 ? -32.023 16.314 18.807 1.00 63.62 271 LYS A N 1
ATOM 2167 C CA . LYS A 1 271 ? -31.844 15.788 20.188 1.00 63.62 271 LYS A CA 1
ATOM 2168 C C . LYS A 1 271 ? -31.718 14.270 20.454 1.00 63.62 271 LYS A C 1
ATOM 2170 O O . LYS A 1 271 ? -31.278 13.932 21.554 1.00 63.62 271 LYS A O 1
ATOM 2175 N N . ARG A 1 272 ? -32.011 13.336 19.537 1.00 67.88 272 ARG A N 1
ATOM 2176 C CA . ARG A 1 272 ? -31.822 11.883 19.787 1.00 67.88 272 ARG A CA 1
ATOM 2177 C C . ARG A 1 272 ? -30.531 11.341 19.152 1.00 67.88 272 ARG A C 1
ATOM 2179 O O . ARG A 1 272 ? -30.265 11.523 17.974 1.00 67.88 272 ARG A O 1
ATOM 2186 N N . LYS A 1 273 ? -29.715 10.618 19.936 1.00 68.19 273 LYS A N 1
ATOM 2187 C CA . LYS A 1 273 ? -28.441 10.028 19.461 1.00 68.19 273 LYS A CA 1
ATOM 2188 C C . LYS A 1 273 ? -28.631 8.988 18.352 1.00 68.19 273 LYS A C 1
ATOM 2190 O O . LYS A 1 273 ? -27.814 8.929 17.443 1.00 68.19 273 LYS A O 1
ATOM 2195 N N . ILE A 1 274 ? -29.683 8.170 18.440 1.00 71.25 274 ILE A N 1
ATOM 2196 C CA . ILE A 1 274 ? -29.965 7.101 17.466 1.00 71.25 274 ILE A CA 1
ATOM 2197 C C . ILE A 1 274 ? -30.274 7.685 16.088 1.00 71.25 274 ILE A C 1
ATOM 2199 O O . ILE A 1 274 ? -29.837 7.148 15.079 1.00 71.25 274 ILE A O 1
ATOM 2203 N N . SER A 1 275 ? -30.949 8.828 16.042 1.00 76.50 275 SER A N 1
ATOM 2204 C CA . SER A 1 275 ? -31.363 9.437 14.788 1.00 76.50 275 SER A CA 1
ATOM 2205 C C . SER A 1 275 ? -30.212 10.149 14.059 1.00 76.50 275 SER A C 1
ATOM 2207 O O . SER A 1 275 ? -30.306 10.315 12.855 1.00 76.50 275 SER A O 1
ATOM 2209 N N . ILE A 1 276 ? -29.092 10.472 14.730 1.00 84.50 276 ILE A N 1
ATOM 2210 C CA . ILE A 1 276 ? -27.853 10.972 14.084 1.00 84.50 276 ILE A CA 1
ATOM 2211 C C . ILE A 1 276 ? -27.121 9.853 13.317 1.00 84.50 276 ILE A C 1
ATOM 2213 O O . ILE A 1 276 ? -26.405 10.127 12.357 1.00 84.50 276 ILE A O 1
ATOM 2217 N N . ILE A 1 277 ? -27.275 8.587 13.730 1.00 87.19 277 ILE A N 1
ATOM 2218 C CA . ILE A 1 277 ? -26.561 7.455 13.113 1.00 87.19 277 ILE A CA 1
ATOM 2219 C C . ILE A 1 277 ? -27.018 7.248 11.668 1.00 87.19 277 ILE A C 1
ATOM 2221 O O . ILE A 1 277 ? -26.192 6.957 10.813 1.00 87.19 277 ILE A O 1
ATOM 2225 N N . PHE A 1 278 ? -28.307 7.436 11.388 1.00 88.62 278 PHE A N 1
ATOM 2226 C CA . PHE A 1 278 ? -28.872 7.233 10.057 1.00 88.62 278 PHE A CA 1
ATOM 2227 C C . PHE A 1 278 ? -28.237 8.136 8.976 1.00 88.62 278 PHE A C 1
ATOM 2229 O O . PHE A 1 278 ? -27.632 7.589 8.053 1.00 88.62 278 PHE A O 1
ATOM 2236 N N . PRO A 1 279 ? -28.257 9.482 9.091 1.00 89.00 279 PRO A N 1
ATOM 2237 C CA . PRO A 1 279 ? -27.581 10.346 8.123 1.00 89.00 279 PRO A CA 1
ATOM 2238 C C . PRO A 1 279 ? -26.064 10.120 8.099 1.00 89.00 279 PRO A C 1
ATOM 2240 O O . PRO A 1 279 ? -25.472 10.140 7.025 1.00 89.00 279 PRO A O 1
ATOM 2243 N N . LEU A 1 280 ? -25.433 9.822 9.245 1.00 91.56 280 LEU A N 1
ATOM 2244 C CA . LEU A 1 280 ? -24.001 9.504 9.299 1.00 91.56 280 LEU A CA 1
ATOM 2245 C C . LEU A 1 280 ? -23.662 8.292 8.421 1.00 91.56 280 LEU A C 1
ATOM 2247 O O . LEU A 1 280 ? -22.699 8.352 7.659 1.00 91.56 280 LEU A O 1
ATOM 2251 N N . VAL A 1 281 ? -24.443 7.210 8.514 1.00 93.56 281 VAL A N 1
ATOM 2252 C CA . VAL A 1 281 ? -24.247 6.000 7.701 1.00 93.56 281 VAL A CA 1
ATOM 2253 C C . VAL A 1 281 ? -24.500 6.288 6.224 1.00 93.56 281 VAL A C 1
ATOM 2255 O O . VAL A 1 281 ? -23.697 5.859 5.405 1.00 93.56 281 VAL A O 1
ATOM 2258 N N . ILE A 1 282 ? -25.544 7.051 5.882 1.00 94.38 282 ILE A N 1
ATOM 2259 C CA . ILE A 1 282 ? -25.852 7.403 4.486 1.00 94.38 282 ILE A CA 1
ATOM 2260 C C . ILE A 1 282 ? -24.713 8.203 3.852 1.00 94.38 282 ILE A C 1
ATOM 2262 O O . ILE A 1 282 ? -24.183 7.793 2.823 1.00 94.38 282 ILE A O 1
ATOM 2266 N N . PHE A 1 283 ? -24.288 9.306 4.475 1.00 93.94 283 PHE A N 1
ATOM 2267 C CA . PHE A 1 283 ? -23.188 10.117 3.944 1.00 93.94 283 PHE A CA 1
ATOM 2268 C C . PHE A 1 283 ? -21.884 9.326 3.850 1.00 93.94 283 PHE A C 1
ATOM 2270 O O . PHE A 1 283 ? -21.154 9.455 2.871 1.00 93.94 283 PHE A O 1
ATOM 2277 N N . THR A 1 284 ? -21.613 8.475 4.844 1.00 95.62 284 THR A N 1
ATOM 2278 C CA . THR A 1 284 ? -20.457 7.573 4.809 1.00 95.62 284 THR A CA 1
ATOM 2279 C C . THR A 1 284 ? -20.544 6.629 3.613 1.00 95.62 284 THR A C 1
ATOM 2281 O O . THR A 1 284 ? -19.590 6.542 2.852 1.00 95.62 284 THR A O 1
ATOM 2284 N N . ALA A 1 285 ? -21.680 5.960 3.410 1.00 97.06 285 ALA A N 1
ATOM 2285 C CA . ALA A 1 285 ? -21.868 5.017 2.313 1.00 97.06 285 ALA A CA 1
ATOM 2286 C C . ALA A 1 285 ? -21.713 5.685 0.938 1.00 97.06 285 ALA A C 1
ATOM 2288 O O . ALA A 1 285 ? -21.074 5.110 0.064 1.00 97.06 285 ALA A O 1
ATOM 2289 N N . ILE A 1 286 ? -22.228 6.908 0.766 1.00 97.44 286 ILE A N 1
ATOM 2290 C CA . ILE A 1 286 ? -22.081 7.678 -0.479 1.00 97.44 286 ILE A CA 1
ATOM 2291 C C . ILE A 1 286 ? -20.602 7.951 -0.779 1.00 97.44 286 ILE A C 1
ATOM 2293 O O . ILE A 1 286 ? -20.141 7.674 -1.883 1.00 97.44 286 ILE A O 1
ATOM 2297 N N . ILE A 1 287 ? -19.841 8.452 0.200 1.00 96.38 287 ILE A N 1
ATOM 2298 C CA . ILE A 1 287 ? -18.414 8.757 0.004 1.00 96.38 287 ILE A CA 1
ATOM 2299 C C . ILE A 1 287 ? -17.617 7.479 -0.257 1.00 96.38 287 ILE A C 1
ATOM 2301 O O . ILE A 1 287 ? -16.803 7.450 -1.174 1.00 96.38 287 ILE A O 1
ATOM 2305 N N . LEU A 1 288 ? -17.878 6.408 0.500 1.00 97.50 288 LEU A N 1
ATOM 2306 C CA . LEU A 1 288 ? -17.215 5.122 0.281 1.00 97.50 288 LEU A CA 1
ATOM 2307 C C . LEU A 1 288 ? -17.527 4.547 -1.106 1.00 97.50 288 LEU A C 1
ATOM 2309 O O . LEU A 1 288 ? -16.641 3.964 -1.718 1.00 97.50 288 LEU A O 1
ATOM 2313 N N . ALA A 1 289 ? -18.745 4.730 -1.623 1.00 97.88 289 ALA A N 1
ATOM 2314 C CA . ALA A 1 289 ? -19.103 4.296 -2.971 1.00 97.88 289 ALA A CA 1
ATOM 2315 C C . ALA A 1 289 ? -18.344 5.079 -4.054 1.00 97.88 289 ALA A C 1
ATOM 2317 O O . ALA A 1 289 ? -17.885 4.478 -5.023 1.00 97.88 289 ALA A O 1
ATOM 2318 N N . ILE A 1 290 ? -18.171 6.394 -3.876 1.00 97.69 290 ILE A N 1
ATOM 2319 C CA . ILE A 1 290 ? -17.349 7.222 -4.775 1.00 97.69 290 ILE A CA 1
ATOM 2320 C C . ILE A 1 290 ? -15.896 6.744 -4.731 1.00 97.69 290 ILE A C 1
ATOM 2322 O O . ILE A 1 290 ? -15.311 6.464 -5.769 1.00 97.69 290 ILE A O 1
ATOM 2326 N N . PHE A 1 291 ? -15.342 6.576 -3.532 1.00 97.44 291 PHE A N 1
ATOM 2327 C CA . PHE A 1 291 ? -13.966 6.122 -3.339 1.00 97.44 291 PHE A CA 1
ATOM 2328 C C . PHE A 1 291 ? -13.719 4.746 -3.962 1.00 97.44 291 PHE A C 1
ATOM 2330 O O . PHE A 1 291 ? -12.752 4.574 -4.690 1.00 97.44 291 PHE A O 1
ATOM 2337 N N . LEU A 1 292 ? -14.629 3.791 -3.754 1.00 97.25 292 LEU A N 1
ATOM 2338 C CA . LEU A 1 292 ? -14.561 2.467 -4.378 1.00 97.25 292 LEU A CA 1
ATOM 2339 C C . LEU A 1 292 ? -14.605 2.533 -5.908 1.00 97.25 292 LEU A C 1
ATOM 2341 O O . LEU A 1 292 ? -13.936 1.741 -6.567 1.00 97.25 292 LEU A O 1
ATOM 2345 N N . LYS A 1 293 ? -15.400 3.447 -6.479 1.00 97.62 293 LYS A N 1
ATOM 2346 C CA . LYS A 1 293 ? -15.484 3.626 -7.931 1.00 97.62 293 LYS A CA 1
ATOM 2347 C C . LYS A 1 293 ? -14.155 4.127 -8.501 1.00 97.62 293 LYS A C 1
ATOM 2349 O O . LYS A 1 293 ? -13.658 3.523 -9.445 1.00 97.62 293 LYS A O 1
ATOM 2354 N N . GLU A 1 294 ? -13.594 5.184 -7.919 1.00 96.94 294 GLU A N 1
ATOM 2355 C CA . GLU A 1 294 ? -12.305 5.749 -8.345 1.00 96.94 294 GLU A CA 1
ATOM 2356 C C . GLU A 1 294 ? -11.163 4.742 -8.140 1.00 96.94 294 GLU A C 1
ATOM 2358 O O . GLU A 1 294 ? -10.371 4.498 -9.040 1.00 96.94 294 GLU A O 1
ATOM 2363 N N . LEU A 1 295 ? -11.137 4.046 -7.000 1.00 96.00 295 LEU A N 1
ATOM 2364 C CA . LEU A 1 295 ? -10.116 3.038 -6.712 1.00 96.00 295 LEU A CA 1
ATOM 2365 C C . LEU A 1 295 ? -10.157 1.856 -7.693 1.00 96.00 295 LEU A C 1
ATOM 2367 O O . LEU A 1 295 ? -9.122 1.298 -8.048 1.00 96.00 295 LEU A O 1
ATOM 2371 N N . LYS A 1 296 ? -11.353 1.471 -8.147 1.00 96.25 296 LYS A N 1
ATOM 2372 C CA . LYS A 1 296 ? -11.506 0.435 -9.171 1.00 96.25 296 LYS A CA 1
ATOM 2373 C C . LYS A 1 296 ? -10.994 0.902 -10.536 1.00 96.25 296 LYS A C 1
ATOM 2375 O O . LYS A 1 296 ? -10.477 0.082 -11.289 1.00 96.25 296 LYS A O 1
ATOM 2380 N N . GLN A 1 297 ? -11.150 2.185 -10.861 1.00 96.75 297 GLN A N 1
ATOM 2381 C CA . GLN A 1 297 ? -10.590 2.764 -12.081 1.00 96.75 297 GLN A CA 1
ATOM 2382 C C . GLN A 1 297 ? -9.057 2.730 -12.037 1.00 96.75 297 GLN A C 1
ATOM 2384 O O . GLN A 1 297 ? -8.441 2.198 -12.957 1.00 96.75 297 GLN A O 1
ATOM 2389 N N . GLU A 1 298 ? -8.465 3.171 -10.926 1.00 95.88 298 GLU A N 1
ATOM 2390 C CA . GLU A 1 298 ? -7.023 3.070 -10.669 1.00 95.88 298 GLU A CA 1
ATOM 2391 C C . GLU A 1 298 ? -6.524 1.628 -10.831 1.00 95.88 298 GLU A C 1
ATOM 2393 O O . GLU A 1 298 ? -5.578 1.365 -11.569 1.00 95.88 298 GLU A O 1
ATOM 2398 N N . GLU A 1 299 ? -7.194 0.649 -10.216 1.00 95.56 299 GLU A N 1
ATOM 2399 C CA . GLU A 1 299 ? -6.812 -0.763 -10.336 1.00 95.56 299 GLU A CA 1
ATOM 2400 C C . GLU A 1 299 ? -6.751 -1.235 -11.801 1.00 95.56 299 GLU A C 1
ATOM 2402 O O . GLU A 1 299 ? -5.825 -1.957 -12.185 1.00 95.56 299 GLU A O 1
ATOM 2407 N N . ILE A 1 300 ? -7.725 -0.831 -12.624 1.00 96.56 300 ILE A N 1
ATOM 2408 C CA . ILE A 1 300 ? -7.767 -1.166 -14.054 1.00 96.56 300 ILE A CA 1
ATOM 2409 C C . ILE A 1 300 ? -6.562 -0.559 -14.778 1.00 96.56 300 ILE A C 1
ATOM 2411 O O . ILE A 1 300 ? -5.922 -1.250 -15.575 1.00 96.56 300 ILE A O 1
ATOM 2415 N N . GLU A 1 301 ? -6.232 0.697 -14.491 1.00 97.00 301 GLU A N 1
ATOM 2416 C CA . GLU A 1 301 ? -5.110 1.414 -15.102 1.00 97.00 301 GLU A CA 1
ATOM 2417 C C . GLU A 1 301 ? -3.760 0.803 -14.713 1.00 97.00 301 GLU A C 1
ATOM 2419 O O . GLU A 1 301 ? -2.939 0.514 -15.588 1.00 97.00 301 GLU A O 1
ATOM 2424 N N . TRP A 1 302 ? -3.552 0.500 -13.430 1.00 97.12 302 TRP A N 1
ATOM 2425 C CA . TRP A 1 302 ? -2.331 -0.148 -12.940 1.00 97.12 302 TRP A CA 1
ATOM 2426 C C . TRP A 1 302 ? -2.165 -1.567 -13.484 1.00 97.12 302 TRP A C 1
ATOM 2428 O O . TRP A 1 302 ? -1.063 -1.961 -13.877 1.00 97.12 302 TRP A O 1
ATOM 2438 N N . ARG A 1 303 ? -3.256 -2.335 -13.585 1.00 96.81 303 ARG A N 1
ATOM 2439 C CA . ARG A 1 303 ? -3.219 -3.658 -14.221 1.00 96.81 303 ARG A CA 1
ATOM 2440 C C . ARG A 1 303 ? -2.897 -3.556 -15.708 1.00 96.81 303 ARG A C 1
ATOM 2442 O O . ARG A 1 303 ? -2.124 -4.370 -16.214 1.00 96.81 303 ARG A O 1
ATOM 2449 N N . TYR A 1 304 ? -3.472 -2.576 -16.404 1.00 96.81 304 TYR A N 1
ATOM 2450 C CA . TYR A 1 304 ? -3.164 -2.323 -17.807 1.00 96.81 304 TYR A CA 1
ATOM 2451 C C . TYR A 1 304 ? -1.683 -1.976 -17.991 1.00 96.81 304 TYR A C 1
ATOM 2453 O O . TYR A 1 304 ? -1.024 -2.599 -18.818 1.00 96.81 304 TYR A O 1
ATOM 2461 N N . ALA A 1 305 ? -1.131 -1.068 -17.182 1.00 97.00 305 ALA A N 1
ATOM 2462 C CA . ALA A 1 305 ? 0.282 -0.694 -17.231 1.00 97.00 305 ALA A CA 1
ATOM 2463 C C . ALA A 1 305 ? 1.225 -1.890 -16.989 1.00 97.00 305 ALA A C 1
ATOM 2465 O O . ALA A 1 305 ? 2.214 -2.074 -17.709 1.00 97.00 305 ALA A O 1
ATOM 2466 N N . GLY A 1 306 ? 0.885 -2.751 -16.024 1.00 96.81 306 GLY A N 1
ATOM 2467 C CA . GLY A 1 306 ? 1.611 -3.995 -15.770 1.00 96.81 306 GLY A CA 1
ATOM 2468 C C . GLY A 1 306 ? 1.557 -4.957 -16.959 1.00 96.81 306 GLY A C 1
ATOM 2469 O O . GLY A 1 306 ? 2.592 -5.460 -17.400 1.00 96.81 306 GLY A O 1
ATOM 2470 N N . ASN A 1 307 ? 0.369 -5.181 -17.526 1.00 96.88 307 ASN A N 1
ATOM 2471 C CA . ASN A 1 307 ? 0.196 -6.039 -18.702 1.00 96.88 307 ASN A CA 1
ATOM 2472 C C . ASN A 1 307 ? 0.918 -5.482 -19.934 1.00 96.88 307 ASN A C 1
ATOM 2474 O O . ASN A 1 307 ? 1.569 -6.243 -20.644 1.00 96.88 307 ASN A O 1
ATOM 2478 N N . PHE A 1 308 ? 0.868 -4.167 -20.147 1.00 96.69 308 PHE A N 1
ATOM 2479 C CA . PHE A 1 308 ? 1.599 -3.475 -21.205 1.00 96.69 308 PHE A CA 1
ATOM 2480 C C . PHE A 1 308 ? 3.099 -3.773 -21.106 1.00 96.69 308 PHE A C 1
ATOM 2482 O O . PHE A 1 308 ? 3.733 -4.200 -22.070 1.00 96.69 308 PHE A O 1
ATOM 2489 N N . THR A 1 309 ? 3.662 -3.614 -19.907 1.00 95.88 309 THR A N 1
ATOM 2490 C CA . THR A 1 309 ? 5.082 -3.877 -19.653 1.00 95.88 309 THR A CA 1
ATOM 2491 C C . THR A 1 309 ? 5.424 -5.351 -19.864 1.00 95.88 309 THR A C 1
ATOM 2493 O O . THR A 1 309 ? 6.407 -5.677 -20.532 1.00 95.88 309 THR A O 1
ATOM 2496 N N . LYS A 1 310 ? 4.582 -6.259 -19.360 1.00 96.00 310 LYS A N 1
ATOM 2497 C CA . LYS A 1 310 ? 4.739 -7.706 -19.542 1.00 96.00 310 LYS A CA 1
ATOM 2498 C C . LYS A 1 310 ? 4.737 -8.108 -21.019 1.00 96.00 310 LYS A C 1
ATOM 2500 O O . LYS A 1 310 ? 5.583 -8.901 -21.429 1.00 96.00 310 LYS A O 1
ATOM 2505 N N . ASN A 1 311 ? 3.825 -7.553 -21.814 1.00 95.81 311 ASN A N 1
ATOM 2506 C CA . ASN A 1 311 ? 3.703 -7.844 -23.241 1.00 95.81 311 ASN A CA 1
ATOM 2507 C C . ASN A 1 311 ? 4.919 -7.342 -24.026 1.00 95.81 311 ASN A C 1
ATOM 2509 O O . ASN A 1 311 ? 5.456 -8.090 -24.845 1.00 95.81 311 ASN A O 1
ATOM 2513 N N . MET A 1 312 ? 5.418 -6.138 -23.721 1.00 95.00 312 MET A N 1
ATOM 2514 C CA . MET A 1 312 ? 6.645 -5.609 -24.331 1.00 95.00 312 MET A CA 1
ATOM 2515 C C . MET A 1 312 ? 7.834 -6.539 -24.071 1.00 95.00 312 MET A C 1
ATOM 2517 O O . MET A 1 312 ? 8.550 -6.929 -24.995 1.00 95.00 312 MET A O 1
ATOM 2521 N N . LEU A 1 313 ? 8.031 -6.921 -22.807 1.00 94.31 313 LEU A N 1
ATOM 2522 C CA . LEU A 1 313 ? 9.115 -7.809 -22.389 1.00 94.31 313 LEU A CA 1
ATOM 2523 C C . LEU A 1 313 ? 9.001 -9.194 -23.036 1.00 94.31 313 LEU A C 1
ATOM 2525 O O . LEU A 1 313 ? 10.002 -9.739 -23.499 1.00 94.31 313 LEU A O 1
ATOM 2529 N N . SER A 1 314 ? 7.785 -9.737 -23.119 1.00 93.38 314 SER A N 1
ATOM 2530 C CA . SER A 1 314 ? 7.526 -11.013 -23.787 1.00 93.38 314 SER A CA 1
ATOM 2531 C C . SER A 1 314 ? 7.831 -10.944 -25.283 1.00 93.38 314 SER A C 1
ATOM 2533 O O . SER A 1 314 ? 8.483 -11.844 -25.801 1.00 93.38 314 SER A O 1
ATOM 2535 N N . THR A 1 315 ? 7.409 -9.877 -25.966 1.00 92.88 315 THR A N 1
ATOM 2536 C CA . THR A 1 315 ? 7.663 -9.678 -27.404 1.00 92.88 315 THR A CA 1
ATOM 2537 C C . THR A 1 315 ? 9.165 -9.631 -27.673 1.00 92.88 315 THR A C 1
ATOM 2539 O O . THR A 1 315 ? 9.670 -10.360 -28.519 1.00 92.88 315 THR A O 1
ATOM 2542 N N . LEU A 1 316 ? 9.915 -8.855 -26.883 1.00 92.19 316 LEU A N 1
ATOM 2543 C CA . LEU A 1 316 ? 11.371 -8.772 -27.018 1.00 92.19 316 LEU A CA 1
ATOM 2544 C C . LEU A 1 316 ? 12.059 -10.111 -26.763 1.00 92.19 316 LEU A C 1
ATOM 2546 O O . LEU A 1 316 ? 12.931 -10.493 -27.537 1.00 92.19 316 LEU A O 1
ATOM 2550 N N . ARG A 1 317 ? 11.661 -10.840 -25.714 1.00 90.44 317 ARG A N 1
ATOM 2551 C CA . ARG A 1 317 ? 12.261 -12.143 -25.404 1.00 90.44 317 ARG A CA 1
ATOM 2552 C C . ARG A 1 317 ? 12.001 -13.179 -26.498 1.00 90.44 317 ARG A C 1
ATOM 2554 O O . ARG A 1 317 ? 12.877 -13.999 -26.739 1.00 90.44 317 ARG A O 1
ATOM 2561 N N . LEU A 1 318 ? 10.810 -13.178 -27.097 1.00 91.00 318 LEU A N 1
ATOM 2562 C CA . LEU A 1 318 ? 10.390 -14.206 -28.054 1.00 91.00 318 LEU A CA 1
ATOM 2563 C C . LEU A 1 318 ? 10.811 -13.895 -29.495 1.00 91.00 318 LEU A C 1
ATOM 2565 O O . LEU A 1 318 ? 11.163 -14.812 -30.229 1.00 91.00 318 LEU A O 1
ATOM 2569 N N . GLU A 1 319 ? 10.773 -12.627 -29.906 1.00 91.44 319 GLU A N 1
ATOM 2570 C CA . GLU A 1 319 ? 10.982 -12.227 -31.307 1.00 91.44 319 GLU A CA 1
ATOM 2571 C C . GLU A 1 319 ? 12.363 -11.613 -31.567 1.00 91.44 319 GLU A C 1
ATOM 2573 O O . GLU A 1 319 ? 12.797 -11.532 -32.717 1.00 91.44 319 GLU A O 1
ATOM 2578 N N . HIS A 1 320 ? 13.064 -11.182 -30.514 1.00 89.69 320 HIS A N 1
ATOM 2579 C CA . HIS A 1 320 ? 14.321 -10.434 -30.607 1.00 89.69 320 HIS A CA 1
ATOM 2580 C C . HIS A 1 320 ? 15.398 -10.953 -29.639 1.00 89.69 320 HIS A C 1
ATOM 2582 O O . HIS A 1 320 ? 16.197 -10.183 -29.104 1.00 89.69 320 HIS A O 1
ATOM 2588 N N . GLU A 1 321 ? 15.453 -12.274 -29.422 1.00 85.31 321 GLU A N 1
ATOM 2589 C CA . GLU A 1 321 ? 16.483 -12.917 -28.586 1.00 85.31 321 GLU A CA 1
ATOM 2590 C C . GLU A 1 321 ? 17.915 -12.688 -29.116 1.00 85.31 321 GLU A C 1
ATOM 2592 O O . GLU A 1 321 ? 18.884 -12.758 -28.360 1.00 85.31 321 GLU A O 1
ATOM 2597 N N . ASP A 1 322 ? 18.053 -12.351 -30.399 1.00 84.75 322 ASP A N 1
ATOM 2598 C CA . ASP A 1 322 ? 19.314 -12.074 -31.085 1.00 84.75 322 ASP A CA 1
ATOM 2599 C C . ASP A 1 322 ? 19.954 -10.723 -30.720 1.00 84.75 322 ASP A C 1
ATOM 2601 O O . ASP A 1 322 ? 21.076 -10.443 -31.153 1.00 84.75 322 ASP A O 1
ATOM 2605 N N . LEU A 1 323 ? 19.292 -9.882 -29.917 1.00 89.88 323 LEU A N 1
ATOM 2606 C CA . LEU A 1 323 ? 19.864 -8.615 -29.466 1.00 89.88 323 LEU A CA 1
ATOM 2607 C C . LEU A 1 323 ? 21.121 -8.834 -28.607 1.00 89.88 323 LEU A C 1
ATOM 2609 O O . LEU A 1 323 ? 21.105 -9.442 -27.540 1.00 89.88 323 LEU A O 1
ATOM 2613 N N . GLN A 1 324 ? 22.230 -8.264 -29.076 1.00 87.69 324 GLN A N 1
ATOM 2614 C CA . GLN A 1 324 ? 23.545 -8.331 -28.433 1.00 87.69 324 GLN A CA 1
ATOM 2615 C C . GLN A 1 324 ? 23.904 -7.029 -27.710 1.00 87.69 324 GLN A C 1
ATOM 2617 O O . GLN A 1 324 ? 23.365 -5.963 -28.017 1.00 87.69 324 GLN A O 1
ATOM 2622 N N . LYS A 1 325 ? 24.948 -7.073 -26.873 1.00 89.12 325 LYS A N 1
ATOM 2623 C CA . LYS A 1 325 ? 25.527 -5.910 -26.171 1.00 89.12 325 LYS A CA 1
ATOM 2624 C C . LYS A 1 325 ? 25.958 -4.760 -27.095 1.00 89.12 325 LYS A C 1
ATOM 2626 O O . LYS A 1 325 ? 26.024 -3.604 -26.679 1.00 89.12 325 LYS A O 1
ATOM 2631 N N . THR A 1 326 ? 26.294 -5.069 -28.347 1.00 90.00 326 THR A N 1
ATOM 2632 C CA . THR A 1 326 ? 26.679 -4.088 -29.378 1.00 90.00 326 THR A CA 1
ATOM 2633 C C . THR A 1 326 ? 25.480 -3.428 -30.059 1.00 90.00 326 THR A C 1
ATOM 2635 O O . THR A 1 326 ? 25.663 -2.432 -30.759 1.00 90.00 326 THR A O 1
ATOM 2638 N N . SER A 1 327 ? 24.271 -3.959 -29.861 1.00 93.50 327 SER A N 1
ATOM 2639 C CA . SER A 1 327 ? 23.043 -3.440 -30.463 1.00 93.50 327 SER A CA 1
ATOM 2640 C C . SER A 1 327 ? 22.630 -2.130 -29.799 1.00 93.50 327 SER A C 1
ATOM 2642 O O . SER A 1 327 ? 22.719 -1.976 -28.577 1.00 93.50 327 SER A O 1
ATOM 2644 N N . ASN A 1 328 ? 22.152 -1.191 -30.609 1.00 94.00 328 ASN A N 1
ATOM 2645 C CA . ASN A 1 328 ? 21.604 0.083 -30.158 1.00 94.00 328 ASN A CA 1
ATOM 2646 C C . ASN A 1 328 ? 20.096 0.061 -30.405 1.00 94.00 328 ASN A C 1
ATOM 2648 O O . ASN A 1 328 ? 19.651 0.036 -31.551 1.00 94.00 328 ASN A O 1
ATOM 2652 N N . VAL A 1 329 ? 19.318 0.029 -29.332 1.00 94.75 329 VAL A N 1
ATOM 2653 C CA . VAL A 1 329 ? 17.866 -0.127 -29.360 1.00 94.75 329 VAL A CA 1
ATOM 2654 C C . VAL A 1 329 ? 17.213 1.208 -29.031 1.00 94.75 329 VAL A C 1
ATOM 2656 O O . VAL A 1 329 ? 17.441 1.778 -27.965 1.00 94.75 329 VAL A O 1
ATOM 2659 N N . TYR A 1 330 ? 16.394 1.701 -29.948 1.00 95.62 330 TYR A N 1
ATOM 2660 C CA . TYR A 1 330 ? 15.694 2.972 -29.855 1.00 95.62 330 TYR A CA 1
ATOM 2661 C C . TYR A 1 330 ? 14.203 2.707 -29.693 1.00 95.62 330 TYR A C 1
ATOM 2663 O O . TYR A 1 330 ? 13.561 2.204 -30.608 1.00 95.62 330 TYR A O 1
ATOM 2671 N N . PHE A 1 331 ? 13.644 3.077 -28.548 1.00 95.56 331 PHE A N 1
ATOM 2672 C CA . PHE A 1 331 ? 12.205 3.082 -28.326 1.00 95.56 331 PHE A CA 1
ATOM 2673 C C . PHE A 1 331 ? 11.648 4.460 -28.677 1.00 95.56 331 PHE A C 1
ATOM 2675 O O . PHE A 1 331 ? 12.012 5.472 -28.069 1.00 95.56 331 PHE A O 1
ATOM 2682 N N . VAL A 1 332 ? 10.787 4.504 -29.687 1.00 94.50 332 VAL A N 1
ATOM 2683 C CA . VAL A 1 332 ? 10.151 5.729 -30.170 1.00 94.50 332 VAL A CA 1
ATOM 2684 C C . VAL A 1 332 ? 8.812 5.910 -29.469 1.00 94.50 332 VAL A C 1
ATOM 2686 O O . VAL A 1 332 ? 7.987 4.998 -29.441 1.00 94.50 332 VAL A O 1
ATOM 2689 N N . SER A 1 333 ? 8.604 7.106 -28.919 1.00 92.00 333 SER A N 1
ATOM 2690 C CA . SER A 1 333 ? 7.366 7.522 -28.254 1.00 92.00 333 SER A CA 1
ATOM 2691 C C . SER A 1 333 ? 6.922 6.545 -27.158 1.00 92.00 333 SER A C 1
ATOM 2693 O O . SER A 1 333 ? 5.741 6.221 -27.052 1.00 92.00 333 SER A O 1
ATOM 2695 N N . ALA A 1 334 ? 7.873 6.068 -26.346 1.00 91.81 334 ALA A N 1
ATOM 2696 C CA . ALA A 1 334 ? 7.576 5.170 -25.237 1.00 91.81 334 ALA A CA 1
ATOM 2697 C C . ALA A 1 334 ? 6.506 5.779 -24.313 1.00 91.81 334 ALA A C 1
ATOM 2699 O O . ALA A 1 334 ? 6.666 6.925 -23.874 1.00 91.81 334 ALA A O 1
ATOM 2700 N N . PRO A 1 335 ? 5.407 5.059 -24.024 1.00 93.12 335 PRO A N 1
ATOM 2701 C CA . PRO A 1 335 ? 4.348 5.613 -23.205 1.00 93.12 335 PRO A CA 1
ATOM 2702 C C . PRO A 1 335 ? 4.824 5.767 -21.766 1.00 93.12 335 PRO A C 1
ATOM 2704 O O . PRO A 1 335 ? 5.308 4.834 -21.127 1.00 93.12 335 PRO A O 1
ATOM 2707 N N . VAL A 1 336 ? 4.660 6.979 -21.248 1.00 94.12 336 VAL A N 1
ATOM 2708 C CA . VAL A 1 336 ? 5.071 7.324 -19.886 1.00 94.12 336 VAL A CA 1
ATOM 2709 C C . VAL A 1 336 ? 4.022 6.861 -18.871 1.00 94.12 336 VAL A C 1
ATOM 2711 O O . VAL A 1 336 ? 4.373 6.307 -17.829 1.00 94.12 336 VAL A O 1
ATOM 2714 N N . LYS A 1 337 ? 2.737 7.048 -19.188 1.00 94.62 337 LYS A N 1
ATOM 2715 C CA . LYS A 1 337 ? 1.588 6.701 -18.345 1.00 94.62 337 LYS A CA 1
ATOM 2716 C C . LYS A 1 337 ? 0.420 6.162 -19.164 1.00 94.62 337 LYS A C 1
ATOM 2718 O O . LYS A 1 337 ? 0.312 6.456 -20.356 1.00 94.62 337 LYS A O 1
ATOM 2723 N N . TYR A 1 338 ? -0.480 5.460 -18.487 1.00 94.69 338 TYR A N 1
ATOM 2724 C CA . TYR A 1 338 ? -1.850 5.217 -18.924 1.00 94.69 338 TYR A CA 1
ATOM 2725 C C . TYR A 1 338 ? -2.796 5.597 -17.784 1.00 94.69 338 TYR A C 1
ATOM 2727 O O . TYR A 1 338 ? -2.744 4.977 -16.725 1.00 94.69 338 TYR A O 1
ATOM 2735 N N . GLY A 1 339 ? -3.608 6.637 -17.992 1.00 93.81 339 GLY A N 1
ATOM 2736 C CA . GLY A 1 339 ? -4.319 7.287 -16.890 1.00 93.81 339 GLY A CA 1
ATOM 2737 C C . GLY A 1 339 ? -3.328 7.786 -15.835 1.00 93.81 339 GLY A C 1
ATOM 2738 O O . GLY A 1 339 ? -2.358 8.474 -16.183 1.00 93.81 339 GLY A O 1
ATOM 2739 N N . ASP A 1 340 ? -3.525 7.392 -14.582 1.00 91.50 340 ASP A N 1
ATOM 2740 C CA . ASP A 1 340 ? -2.641 7.738 -13.469 1.00 91.50 340 ASP A CA 1
ATOM 2741 C C . ASP A 1 340 ? -1.487 6.742 -13.262 1.00 91.50 340 ASP A C 1
ATOM 2743 O O . ASP A 1 340 ? -0.455 7.108 -12.679 1.00 91.50 340 ASP A O 1
ATOM 2747 N N . ALA A 1 341 ? -1.582 5.545 -13.850 1.00 95.75 341 ALA A N 1
ATOM 2748 C CA . ALA A 1 341 ? -0.583 4.488 -13.735 1.00 95.75 341 ALA A CA 1
ATOM 2749 C C . ALA A 1 341 ? 0.673 4.731 -14.590 1.00 95.75 341 ALA A C 1
ATOM 2751 O O . ALA A 1 341 ? 0.607 5.036 -15.786 1.00 95.75 341 ALA A O 1
ATOM 2752 N N . TRP A 1 342 ? 1.847 4.539 -13.983 1.00 95.75 342 TRP A N 1
ATOM 2753 C CA . TRP A 1 342 ? 3.137 4.633 -14.671 1.00 95.75 342 TRP A CA 1
ATOM 2754 C C . TRP A 1 342 ? 3.416 3.392 -15.521 1.00 95.75 342 TRP A C 1
ATOM 2756 O O . TRP A 1 342 ? 3.235 2.271 -15.057 1.00 95.75 342 TRP A O 1
ATOM 2766 N N . ILE A 1 343 ? 3.921 3.596 -16.743 1.00 94.12 343 ILE A N 1
ATOM 2767 C CA . ILE A 1 343 ? 4.433 2.516 -17.599 1.00 94.12 343 ILE A CA 1
ATOM 2768 C C . ILE A 1 343 ? 5.956 2.629 -17.672 1.00 94.12 343 ILE A C 1
ATOM 2770 O O . ILE A 1 343 ? 6.662 1.872 -17.010 1.00 94.12 343 ILE A O 1
ATOM 2774 N N . PHE A 1 344 ? 6.467 3.616 -18.416 1.00 89.94 344 PHE A N 1
ATOM 2775 C CA . PHE A 1 344 ? 7.904 3.807 -18.617 1.00 89.94 344 PHE A CA 1
ATOM 2776 C C . PHE A 1 344 ? 8.382 5.270 -18.496 1.00 89.94 344 PHE A C 1
ATOM 2778 O O . PHE A 1 344 ? 9.067 5.769 -19.389 1.00 89.94 344 PHE A O 1
ATOM 2785 N N . PRO A 1 345 ? 8.110 5.986 -17.385 1.00 87.12 345 PRO A N 1
ATOM 2786 C CA . PRO A 1 345 ? 8.852 7.217 -17.086 1.00 87.12 345 PRO A CA 1
ATOM 2787 C C . PRO A 1 345 ? 10.354 6.932 -16.906 1.00 87.12 345 PRO A C 1
ATOM 2789 O O . PRO A 1 345 ? 11.206 7.760 -17.220 1.00 87.12 345 PRO A O 1
ATOM 2792 N N . THR A 1 346 ? 10.663 5.740 -16.396 1.00 85.88 346 THR A N 1
ATOM 2793 C CA . THR A 1 346 ? 11.988 5.186 -16.120 1.00 85.88 346 THR A CA 1
ATOM 2794 C C . THR A 1 346 ? 11.919 3.659 -16.265 1.00 85.88 346 THR A C 1
ATOM 2796 O O . THR A 1 346 ? 10.857 3.098 -16.535 1.00 85.88 346 THR A O 1
ATOM 2799 N N . GLY A 1 347 ? 13.052 2.968 -16.121 1.00 89.56 347 GLY A N 1
ATOM 2800 C CA . GLY A 1 347 ? 13.065 1.514 -15.942 1.00 89.56 347 GLY A CA 1
ATOM 2801 C C . GLY A 1 347 ? 13.069 0.651 -17.207 1.00 89.56 347 GLY A C 1
ATOM 2802 O O . GLY A 1 347 ? 13.372 -0.529 -17.080 1.00 89.56 347 GLY A O 1
ATOM 2803 N N . ILE A 1 348 ? 12.852 1.182 -18.425 1.00 92.75 348 ILE A N 1
ATOM 2804 C CA . ILE A 1 348 ? 12.952 0.367 -19.667 1.00 92.75 348 ILE A CA 1
ATOM 2805 C C . ILE A 1 348 ? 14.306 -0.348 -19.744 1.00 92.75 348 ILE A C 1
ATOM 2807 O O . ILE A 1 348 ? 14.361 -1.563 -19.918 1.00 92.75 348 ILE A O 1
ATOM 2811 N N . ALA A 1 349 ? 15.406 0.387 -19.574 1.00 92.31 349 ALA A N 1
ATOM 2812 C CA . ALA A 1 349 ? 16.745 -0.193 -19.651 1.00 92.31 349 ALA A CA 1
ATOM 2813 C C . ALA A 1 349 ? 17.000 -1.244 -18.557 1.00 92.31 349 ALA A C 1
ATOM 2815 O O . ALA A 1 349 ? 17.641 -2.262 -18.817 1.00 92.31 349 ALA A O 1
ATOM 2816 N N . ASP A 1 350 ? 16.471 -1.022 -17.351 1.00 93.19 350 ASP A N 1
ATOM 2817 C CA . ASP A 1 350 ? 16.603 -1.960 -16.235 1.00 93.19 350 ASP A CA 1
ATOM 2818 C C . ASP A 1 350 ? 15.727 -3.205 -16.434 1.00 93.19 350 ASP A C 1
ATOM 2820 O O . ASP A 1 350 ? 16.141 -4.308 -16.091 1.00 93.19 350 ASP A O 1
ATOM 2824 N N . SER A 1 351 ? 14.552 -3.060 -17.054 1.00 93.88 351 SER A N 1
ATOM 2825 C CA . SER A 1 351 ? 13.667 -4.179 -17.394 1.00 93.88 351 SER A CA 1
ATOM 2826 C C . SER A 1 351 ? 14.305 -5.117 -18.422 1.00 93.88 351 SER A C 1
ATOM 2828 O O . SER A 1 351 ? 14.235 -6.337 -18.285 1.00 93.88 351 SER A O 1
ATOM 2830 N N . LEU A 1 352 ? 15.022 -4.558 -19.403 1.00 93.00 352 LEU A N 1
ATOM 2831 C CA . LEU A 1 352 ? 15.724 -5.325 -20.434 1.00 93.00 352 LEU A CA 1
ATOM 2832 C C . LEU A 1 352 ? 16.980 -6.010 -19.905 1.00 93.00 352 LEU A C 1
ATOM 2834 O O . LEU A 1 352 ? 17.327 -7.092 -20.377 1.00 93.00 352 LEU A O 1
ATOM 2838 N N . TRP A 1 353 ? 17.608 -5.448 -18.870 1.00 92.75 353 TRP A N 1
ATOM 2839 C CA . TRP A 1 353 ? 18.720 -6.099 -18.184 1.00 92.75 353 TRP A CA 1
ATOM 2840 C C . TRP A 1 353 ? 18.327 -7.476 -17.627 1.00 92.75 353 TRP A C 1
ATOM 2842 O O . TRP A 1 353 ? 19.129 -8.402 -17.698 1.00 92.75 353 TRP A O 1
ATOM 2852 N N . PHE A 1 354 ? 17.088 -7.658 -17.160 1.00 91.50 354 PHE A N 1
ATOM 2853 C CA . PHE A 1 354 ? 16.612 -8.964 -16.684 1.00 91.50 354 PHE A CA 1
ATOM 2854 C C . PHE A 1 354 ? 16.437 -10.005 -17.792 1.00 91.50 354 PHE A C 1
ATOM 2856 O O . PHE A 1 354 ? 16.524 -11.203 -17.526 1.00 91.50 354 PHE A O 1
ATOM 2863 N N . ILE A 1 355 ? 16.213 -9.559 -19.028 1.00 91.62 355 ILE A N 1
ATOM 2864 C CA . ILE A 1 355 ? 16.003 -10.431 -20.187 1.00 91.62 355 ILE A CA 1
ATOM 2865 C C . ILE A 1 355 ? 17.332 -10.783 -20.855 1.00 91.62 355 ILE A C 1
ATOM 2867 O O . ILE A 1 355 ? 17.541 -11.942 -21.209 1.00 91.62 355 ILE A O 1
ATOM 2871 N N . TYR A 1 356 ? 18.214 -9.797 -21.028 1.00 90.38 356 TYR A N 1
ATOM 2872 C CA . TYR A 1 356 ? 19.440 -9.937 -21.820 1.00 90.38 356 TYR A CA 1
ATOM 2873 C C . TYR A 1 356 ? 20.716 -10.069 -20.981 1.00 90.38 356 TYR A C 1
ATOM 2875 O O . TYR A 1 356 ? 21.724 -10.544 -21.496 1.00 90.38 356 TYR A O 1
ATOM 2883 N N . GLN A 1 357 ? 20.698 -9.675 -19.705 1.00 85.50 357 GLN A N 1
ATOM 2884 C CA . GLN A 1 357 ? 21.817 -9.791 -18.758 1.00 85.50 357 GLN A CA 1
ATOM 2885 C C . GLN A 1 357 ? 23.164 -9.312 -19.338 1.00 85.50 357 GLN A C 1
ATOM 2887 O O . GLN A 1 357 ? 23.341 -8.120 -19.592 1.00 85.50 357 GLN A O 1
ATOM 2892 N N . GLU A 1 358 ? 24.128 -10.211 -19.558 1.00 78.00 358 GLU A N 1
ATOM 2893 C CA . GLU A 1 358 ? 25.453 -9.880 -20.104 1.00 78.00 358 GLU A CA 1
ATOM 2894 C C . GLU A 1 358 ? 25.401 -9.344 -21.546 1.00 78.00 358 GLU A C 1
ATOM 2896 O O . GLU A 1 358 ? 26.268 -8.562 -21.952 1.00 78.00 358 GLU A O 1
ATOM 2901 N N . ASN A 1 359 ? 24.343 -9.687 -22.285 1.00 82.62 359 ASN A N 1
ATOM 2902 C CA . ASN A 1 359 ? 24.067 -9.232 -23.645 1.00 82.62 359 ASN A CA 1
ATOM 2903 C C . ASN A 1 359 ? 23.210 -7.958 -23.698 1.00 82.62 359 ASN A C 1
ATOM 2905 O O . ASN A 1 359 ? 22.723 -7.609 -24.769 1.00 82.62 359 ASN A O 1
ATOM 2909 N N . ASN A 1 360 ? 23.022 -7.250 -22.576 1.00 86.75 360 ASN A N 1
ATOM 2910 C CA . ASN A 1 360 ? 22.124 -6.096 -22.513 1.00 86.75 360 ASN A CA 1
ATOM 2911 C C . ASN A 1 360 ? 22.478 -5.016 -23.561 1.00 86.75 360 ASN A C 1
ATOM 2913 O O . ASN A 1 360 ? 23.583 -4.458 -23.503 1.00 86.75 360 ASN A O 1
ATOM 2917 N N . PRO A 1 361 ? 21.568 -4.708 -24.505 1.00 90.88 361 PRO A N 1
ATOM 2918 C CA . PRO A 1 361 ? 21.820 -3.708 -25.533 1.00 90.88 361 PRO A CA 1
ATOM 2919 C C . PRO A 1 361 ? 21.812 -2.281 -24.968 1.00 90.88 361 PRO A C 1
ATOM 2921 O O . PRO A 1 361 ? 21.338 -2.010 -23.861 1.00 90.88 361 PRO A O 1
ATOM 2924 N N . ARG A 1 362 ? 22.333 -1.329 -25.748 1.00 92.12 362 ARG A N 1
ATOM 2925 C CA . ARG A 1 362 ? 22.271 0.099 -25.401 1.00 92.12 362 ARG A CA 1
ATOM 2926 C C . ARG A 1 362 ? 20.885 0.635 -25.719 1.00 92.12 362 ARG A C 1
ATOM 2928 O O . ARG A 1 362 ? 20.471 0.588 -26.871 1.00 92.12 362 ARG A O 1
ATOM 2935 N N . ILE A 1 363 ? 20.194 1.156 -24.710 1.00 93.12 363 ILE A N 1
ATOM 2936 C CA . ILE A 1 363 ? 18.805 1.602 -24.834 1.00 93.12 363 ILE A CA 1
ATOM 2937 C C . ILE A 1 363 ? 18.729 3.124 -24.927 1.00 93.12 363 ILE A C 1
ATOM 2939 O O . ILE A 1 363 ? 19.309 3.835 -24.107 1.00 93.12 363 ILE A O 1
ATOM 2943 N N . TYR A 1 364 ? 17.951 3.611 -25.887 1.00 92.94 364 TYR A N 1
ATOM 2944 C CA . TYR A 1 364 ? 17.650 5.020 -26.095 1.00 92.94 364 TYR A CA 1
ATOM 2945 C C . TYR A 1 364 ? 16.136 5.211 -26.184 1.00 92.94 364 TYR A C 1
ATOM 2947 O O . TYR A 1 364 ? 15.441 4.414 -26.808 1.00 92.94 364 TYR A O 1
ATOM 2955 N N . GLN A 1 365 ? 15.621 6.281 -25.583 1.00 92.81 365 GLN A N 1
ATOM 2956 C CA . GLN A 1 365 ? 14.231 6.704 -25.754 1.00 92.81 365 GLN A CA 1
ATOM 2957 C C . GLN A 1 365 ? 14.202 7.990 -26.574 1.00 92.81 365 GLN A C 1
ATOM 2959 O O . GLN A 1 365 ? 14.984 8.905 -26.317 1.00 92.81 365 GLN A O 1
ATOM 2964 N N . THR A 1 366 ? 13.324 8.050 -27.570 1.00 93.62 366 THR A N 1
ATOM 2965 C CA . THR A 1 366 ? 13.220 9.179 -28.509 1.00 93.62 366 THR A CA 1
ATOM 2966 C C . THR A 1 366 ? 11.761 9.540 -28.741 1.00 93.62 366 THR A C 1
ATOM 2968 O O . THR A 1 366 ? 10.875 8.704 -28.560 1.00 93.62 366 THR A O 1
ATOM 2971 N N . LYS A 1 367 ? 11.478 10.784 -29.129 1.00 93.00 367 LYS A N 1
ATOM 2972 C CA . LYS A 1 367 ? 10.102 11.247 -29.359 1.00 93.00 367 LYS A CA 1
ATOM 2973 C C . LYS A 1 367 ? 9.582 10.876 -30.741 1.00 93.00 367 LYS A C 1
ATOM 2975 O O . LYS A 1 367 ? 8.372 10.743 -30.892 1.00 93.00 367 LYS A O 1
ATOM 2980 N N . SER A 1 368 ? 10.465 10.722 -31.725 1.00 94.69 368 SER A N 1
ATOM 2981 C CA . SER A 1 368 ? 10.109 10.384 -33.105 1.00 94.69 368 SER A CA 1
ATOM 2982 C C . SER A 1 368 ? 11.182 9.533 -33.787 1.00 94.69 368 SER A C 1
ATOM 2984 O O . SER A 1 368 ? 12.346 9.517 -33.380 1.00 94.69 3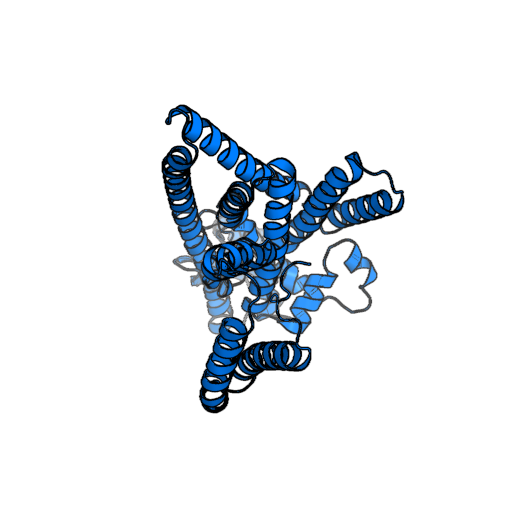68 SER A O 1
ATOM 2986 N N . ILE A 1 369 ? 10.794 8.868 -34.879 1.00 94.50 369 ILE A N 1
ATOM 2987 C CA . ILE A 1 369 ? 11.711 8.096 -35.734 1.00 94.50 369 ILE A CA 1
ATOM 2988 C C . ILE A 1 369 ? 12.817 9.004 -36.300 1.00 94.50 369 ILE A C 1
ATOM 2990 O O . ILE A 1 369 ? 13.977 8.610 -36.382 1.00 94.50 369 ILE A O 1
ATOM 2994 N N . GLU A 1 370 ? 12.491 10.254 -36.635 1.00 94.75 370 GLU A N 1
ATOM 2995 C CA . GLU A 1 370 ? 13.466 11.235 -37.123 1.00 94.75 370 GLU A CA 1
ATOM 2996 C C . GLU A 1 370 ? 14.537 11.566 -36.081 1.00 94.75 370 GLU A C 1
ATOM 2998 O O . GLU A 1 370 ? 15.711 11.714 -36.423 1.00 94.75 370 GLU A O 1
ATOM 3003 N N . GLU A 1 371 ? 14.153 11.686 -34.808 1.00 94.56 371 GLU A N 1
ATOM 3004 C CA . GLU A 1 371 ? 15.094 11.920 -33.713 1.00 94.56 371 GLU A CA 1
ATOM 3005 C C . GLU A 1 371 ? 16.016 10.712 -33.513 1.00 94.56 371 GLU A C 1
ATOM 3007 O O . GLU A 1 371 ? 17.232 10.889 -33.399 1.00 94.56 371 GLU A O 1
ATOM 3012 N N . ALA A 1 372 ? 15.467 9.493 -33.559 1.00 93.94 372 ALA A N 1
ATOM 3013 C CA . ALA A 1 372 ? 16.260 8.265 -33.528 1.00 93.94 372 ALA A CA 1
ATOM 3014 C C . ALA A 1 372 ? 17.278 8.225 -34.679 1.00 93.94 372 ALA A C 1
ATOM 3016 O O . ALA A 1 372 ? 18.474 8.051 -34.438 1.00 93.94 372 ALA A O 1
ATOM 3017 N N . ASN A 1 373 ? 16.845 8.502 -35.911 1.00 94.06 373 ASN A N 1
ATOM 3018 C CA . ASN A 1 373 ? 17.723 8.539 -37.082 1.00 94.06 373 ASN A CA 1
ATOM 3019 C C . ASN A 1 373 ? 18.806 9.624 -36.977 1.00 94.06 373 ASN A C 1
ATOM 3021 O O . ASN A 1 373 ? 19.970 9.369 -37.292 1.00 94.06 373 ASN A O 1
ATOM 3025 N N . LYS A 1 374 ? 18.472 10.818 -36.467 1.00 94.38 374 LYS A N 1
ATOM 3026 C CA . LYS A 1 374 ? 19.459 11.878 -36.199 1.00 94.38 374 LYS A CA 1
ATOM 3027 C C . LYS A 1 374 ? 20.507 11.434 -35.177 1.00 94.38 374 LYS A C 1
ATOM 3029 O O . LYS A 1 374 ? 21.690 11.709 -35.374 1.00 94.38 374 LYS A O 1
ATOM 3034 N N . LEU A 1 375 ? 20.103 10.745 -34.107 1.00 93.12 375 LEU A N 1
ATOM 3035 C CA . LEU A 1 375 ? 21.026 10.213 -33.099 1.00 93.12 375 LEU A CA 1
ATOM 3036 C C . LEU A 1 375 ? 21.933 9.118 -33.667 1.00 93.12 375 LEU A C 1
ATOM 3038 O O . LEU A 1 375 ? 23.132 9.129 -33.384 1.00 93.12 375 LEU A O 1
ATOM 3042 N N . ILE A 1 376 ? 21.389 8.222 -34.494 1.00 93.25 376 ILE A N 1
ATOM 3043 C CA . ILE A 1 376 ? 22.155 7.172 -35.181 1.00 93.25 376 ILE A CA 1
ATOM 3044 C C . ILE A 1 376 ? 23.231 7.797 -36.076 1.00 93.25 376 ILE A C 1
ATOM 3046 O O . ILE A 1 376 ? 24.409 7.450 -35.967 1.00 93.25 376 ILE A O 1
ATOM 3050 N N . LEU A 1 377 ? 22.851 8.768 -36.915 1.00 92.94 377 LEU A N 1
ATOM 3051 C CA . LEU A 1 377 ? 23.777 9.466 -37.812 1.00 92.94 377 LEU A CA 1
ATOM 3052 C C . LEU A 1 377 ? 24.852 10.237 -37.038 1.00 92.94 377 LEU A C 1
ATOM 3054 O O . LEU A 1 377 ? 26.035 10.152 -37.370 1.00 92.94 377 LEU A O 1
ATOM 3058 N N . LYS A 1 378 ? 24.456 10.953 -35.979 1.00 92.38 378 LYS A N 1
ATOM 3059 C CA . LYS A 1 378 ? 25.369 11.734 -35.132 1.00 92.38 378 LYS A CA 1
ATOM 3060 C C . LYS A 1 378 ? 26.401 10.849 -34.434 1.00 92.38 378 LYS A C 1
ATOM 3062 O O . LYS A 1 378 ? 27.581 11.191 -34.414 1.00 92.38 378 LYS A O 1
ATOM 3067 N N . ASN A 1 379 ? 25.965 9.723 -33.875 1.00 88.69 379 ASN A N 1
ATOM 3068 C CA . ASN A 1 379 ? 26.824 8.835 -33.091 1.00 88.69 379 ASN A CA 1
ATOM 3069 C C . ASN A 1 379 ? 27.542 7.779 -33.948 1.00 88.69 379 ASN A C 1
ATOM 3071 O O . ASN A 1 379 ? 28.381 7.048 -33.422 1.00 88.69 379 ASN A O 1
ATOM 3075 N N . LYS A 1 380 ? 27.227 7.696 -35.250 1.00 89.19 380 LYS A N 1
ATOM 3076 C CA . LYS A 1 380 ? 27.764 6.708 -36.203 1.00 89.19 380 LYS A CA 1
ATOM 3077 C C . LYS A 1 380 ? 27.649 5.269 -35.680 1.00 89.19 380 LYS A C 1
ATOM 3079 O O . LYS A 1 380 ? 28.558 4.454 -35.855 1.00 89.19 380 LYS A O 1
ATOM 3084 N N . THR A 1 381 ? 26.543 4.965 -35.003 1.00 88.06 381 THR A N 1
ATOM 3085 C CA . THR A 1 381 ? 26.298 3.648 -34.407 1.00 88.06 381 THR A CA 1
ATOM 3086 C C . THR A 1 381 ? 25.954 2.619 -35.481 1.00 88.06 381 THR A C 1
ATOM 3088 O O . THR A 1 381 ? 25.280 2.920 -36.467 1.00 88.06 381 THR A O 1
ATOM 3091 N N . LYS A 1 382 ? 26.416 1.382 -35.289 1.00 87.31 382 LYS A N 1
ATOM 3092 C CA . LYS A 1 382 ? 26.060 0.216 -36.112 1.00 87.31 382 LYS A CA 1
ATOM 3093 C C . LYS A 1 382 ? 25.122 -0.696 -35.316 1.00 87.31 382 LYS A C 1
ATOM 3095 O O . LYS A 1 382 ? 25.066 -0.586 -34.094 1.00 87.31 382 LYS A O 1
ATOM 3100 N N . ASN A 1 383 ? 24.429 -1.606 -36.003 1.00 91.38 383 ASN A N 1
ATOM 3101 C CA . ASN A 1 383 ? 23.494 -2.560 -35.395 1.00 91.38 383 ASN A CA 1
ATOM 3102 C C . ASN A 1 383 ? 22.358 -1.862 -34.614 1.00 91.38 383 ASN A C 1
ATOM 3104 O O . ASN A 1 383 ? 22.240 -1.992 -33.395 1.00 91.38 383 ASN A O 1
ATOM 3108 N N . ASN A 1 384 ? 21.582 -1.033 -35.320 1.00 93.50 384 ASN A N 1
ATOM 3109 C CA . ASN A 1 384 ? 20.519 -0.219 -34.731 1.00 93.50 384 ASN A CA 1
ATOM 3110 C C . ASN A 1 384 ? 19.154 -0.893 -34.919 1.00 93.50 384 ASN A C 1
ATOM 3112 O O . ASN A 1 384 ? 18.856 -1.401 -35.998 1.00 93.50 384 ASN A O 1
ATOM 3116 N N . PHE A 1 385 ? 18.322 -0.851 -33.884 1.00 94.31 385 PHE A N 1
ATOM 3117 C CA . PHE A 1 385 ? 16.959 -1.372 -33.887 1.00 94.31 385 PHE A CA 1
ATOM 3118 C C . PHE A 1 385 ? 16.032 -0.264 -33.410 1.00 94.31 385 PHE A C 1
ATOM 3120 O O . PHE A 1 385 ? 16.214 0.249 -32.308 1.00 94.31 385 PHE A O 1
ATOM 3127 N N . ILE A 1 386 ? 15.060 0.119 -34.231 1.00 95.44 386 ILE A N 1
ATOM 3128 C CA . ILE A 1 386 ? 14.066 1.130 -33.874 1.00 95.44 386 ILE A CA 1
ATOM 3129 C C . ILE A 1 386 ? 12.751 0.406 -33.610 1.00 95.44 386 ILE A C 1
ATOM 3131 O O . ILE A 1 386 ? 12.261 -0.314 -34.474 1.00 95.44 386 ILE A O 1
ATOM 3135 N N . PHE A 1 387 ? 12.186 0.591 -32.423 1.00 95.62 387 PHE A N 1
ATOM 3136 C CA . PHE A 1 387 ? 10.902 0.030 -32.026 1.00 95.62 387 P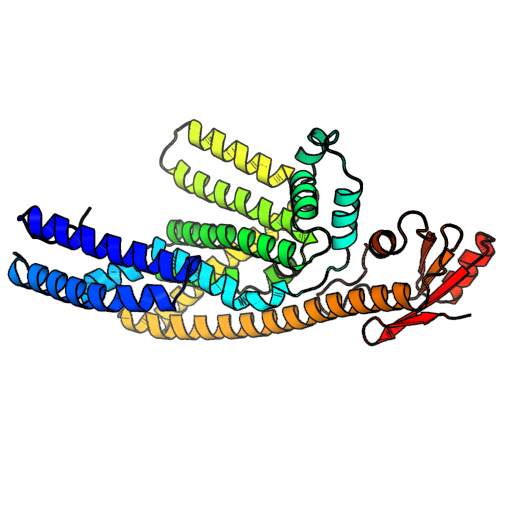HE A CA 1
ATOM 3137 C C . PHE A 1 387 ? 9.884 1.137 -31.801 1.00 95.62 387 PHE A C 1
ATOM 3139 O O . PHE A 1 387 ? 10.166 2.132 -31.129 1.00 95.62 387 PHE A O 1
ATOM 3146 N N . ILE A 1 388 ? 8.685 0.931 -32.333 1.00 94.44 388 ILE A N 1
ATOM 3147 C CA . ILE A 1 388 ? 7.497 1.723 -32.018 1.00 94.44 388 ILE A CA 1
ATOM 3148 C C . ILE A 1 388 ? 6.559 0.886 -31.152 1.00 94.44 388 ILE A C 1
ATOM 3150 O O . ILE A 1 388 ? 6.485 -0.333 -31.316 1.00 94.44 388 ILE A O 1
ATOM 3154 N N . PHE A 1 389 ? 5.846 1.537 -30.237 1.00 91.75 389 PHE A N 1
ATOM 3155 C CA . PHE A 1 389 ? 4.801 0.886 -29.455 1.00 91.75 389 PHE A CA 1
ATOM 3156 C C . PHE A 1 389 ? 3.481 0.890 -30.224 1.00 91.75 389 PHE A C 1
ATOM 3158 O O . PHE A 1 389 ? 3.025 1.932 -30.697 1.00 91.75 389 PHE A O 1
ATOM 3165 N N . GLU A 1 390 ? 2.863 -0.278 -30.316 1.00 88.06 390 GLU A N 1
ATOM 3166 C CA . GLU A 1 390 ? 1.479 -0.454 -30.731 1.00 88.06 390 GLU A CA 1
ATOM 3167 C C . GLU A 1 390 ? 0.564 -0.526 -29.491 1.00 88.06 390 GLU A C 1
ATOM 3169 O O . GLU A 1 390 ? 0.957 -0.189 -28.367 1.00 88.06 390 GLU A O 1
ATOM 3174 N N . LYS A 1 391 ? -0.698 -0.923 -29.688 1.00 85.38 391 LYS A N 1
ATOM 3175 C CA . LYS A 1 391 ? -1.639 -1.108 -28.578 1.00 85.38 391 LYS A CA 1
ATOM 3176 C C . LYS A 1 391 ? -1.176 -2.233 -27.645 1.00 85.38 391 LYS A C 1
ATOM 3178 O O . LYS A 1 391 ? -0.506 -3.173 -28.063 1.00 85.38 391 LYS A O 1
ATOM 3183 N N . ASP A 1 392 ? -1.552 -2.118 -26.371 1.00 87.50 392 ASP A N 1
ATOM 3184 C CA . ASP A 1 392 ? -1.400 -3.166 -25.354 1.00 87.50 392 ASP A CA 1
ATOM 3185 C C . ASP A 1 392 ? 0.042 -3.645 -25.090 1.00 87.50 392 ASP A C 1
ATOM 3187 O O . ASP A 1 392 ? 0.256 -4.740 -24.571 1.00 87.50 392 ASP A O 1
ATOM 3191 N N . GLY A 1 393 ? 1.048 -2.826 -25.406 1.00 85.62 393 GLY A N 1
ATOM 3192 C CA . GLY A 1 393 ? 2.455 -3.115 -25.101 1.00 85.62 393 GLY A CA 1
ATOM 3193 C C . GLY A 1 393 ? 3.171 -3.943 -26.156 1.00 85.62 393 GLY A C 1
ATOM 3194 O O . GLY A 1 393 ? 4.344 -4.264 -25.980 1.00 85.62 393 GLY A O 1
ATOM 3195 N N . ILE A 1 394 ? 2.494 -4.260 -27.258 1.00 89.12 394 ILE A N 1
ATOM 3196 C CA . ILE A 1 394 ? 3.121 -4.869 -28.427 1.00 89.12 394 ILE A CA 1
ATOM 3197 C C . ILE A 1 394 ? 4.067 -3.839 -29.042 1.00 89.12 394 ILE A C 1
ATOM 3199 O O . ILE A 1 394 ? 3.738 -2.656 -29.145 1.00 89.12 394 ILE A O 1
ATOM 3203 N N . ILE A 1 395 ? 5.256 -4.279 -29.436 1.00 92.38 395 ILE A N 1
ATOM 3204 C CA . ILE A 1 395 ? 6.223 -3.428 -30.124 1.00 92.38 395 ILE A CA 1
ATOM 3205 C C . ILE A 1 395 ? 6.459 -3.940 -31.534 1.00 92.38 395 ILE A C 1
ATOM 3207 O O . ILE A 1 395 ? 6.426 -5.140 -31.785 1.00 92.38 395 ILE A O 1
ATOM 3211 N N . LYS A 1 396 ? 6.746 -3.018 -32.448 1.00 92.12 396 LYS A N 1
ATOM 3212 C CA . LYS A 1 396 ? 7.071 -3.339 -33.833 1.00 92.12 396 LYS A CA 1
ATOM 3213 C C . LYS A 1 396 ? 8.404 -2.729 -34.217 1.00 92.12 396 LYS A C 1
ATOM 3215 O O . LYS A 1 396 ? 8.639 -1.539 -33.996 1.00 92.12 396 LYS A O 1
ATOM 3220 N N . LYS A 1 397 ? 9.270 -3.543 -34.817 1.00 91.81 397 LYS A N 1
ATOM 3221 C CA . LYS A 1 397 ? 10.522 -3.071 -35.408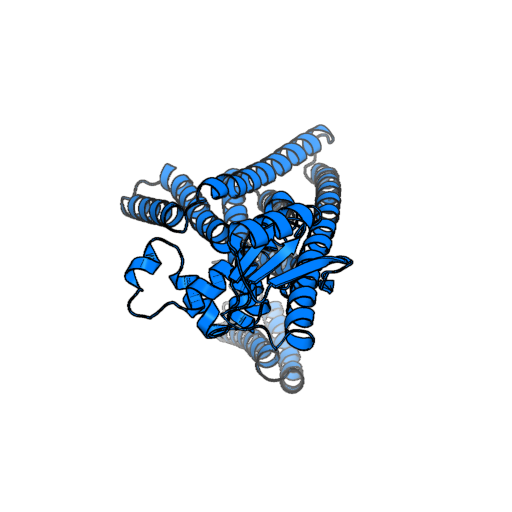 1.00 91.81 397 LYS A CA 1
ATOM 3222 C C . LYS A 1 397 ? 10.227 -2.256 -36.669 1.00 91.81 397 LYS A C 1
ATOM 3224 O O . LYS A 1 397 ? 9.491 -2.705 -37.548 1.00 91.81 397 LYS A O 1
ATOM 3229 N N . VAL A 1 398 ? 10.826 -1.076 -36.760 1.00 90.62 398 VAL A N 1
ATOM 3230 C CA . VAL A 1 398 ? 10.819 -0.218 -37.947 1.00 90.62 398 VAL A CA 1
ATOM 3231 C C . VAL A 1 398 ? 12.219 -0.238 -38.554 1.00 90.62 398 VAL A C 1
ATOM 3233 O O . VAL A 1 398 ? 13.211 -0.209 -37.821 1.00 90.62 398 VAL A O 1
ATOM 3236 N N . ASN A 1 399 ? 12.277 -0.347 -39.881 1.00 73.75 399 ASN A N 1
ATOM 3237 C CA . ASN A 1 399 ? 13.526 -0.350 -40.643 1.00 73.75 399 ASN A CA 1
ATOM 3238 C C . ASN A 1 399 ? 14.061 1.059 -40.881 1.00 73.75 399 ASN A C 1
ATOM 3240 O O . ASN A 1 399 ? 13.229 1.966 -41.124 1.00 73.75 399 ASN A O 1
#

Secondary structure (DSSP, 8-state):
---S-S---HHHHHHHHHHHHHHHHHHHHHHHT-HHHHHHHHHHHHHHHHHHHHHHHHS-SS---HHHHHHHHHTSHHHHHHHHHHHHHHHHGGGGGPPP-TTHHHHHHHHHH--GGGTTGGGTSSHHHHHHHHHHHTT-HHHHHHHHHHHHHHHHHHHHHHHHHHH--HHHHHHHHHHHHT-GGGHHHHH-GGGHHHHHHHHHHHHHHHHHHHHTT---HHHHHHHHHHHHHHHHS-TTGGGHHHHHHHHHHHHHHHHHHHHHHHHSS-S-HHHHHHHHHHHHHHHHHHHHHHHHHHHHHHHHHHHHHHHHHHHHHHH-TT--TT-EEEEES---EETTEESSSS-HHHHHHHHHGGGPPEEEEESSHHHHHHHHHHHT-SSEEEEEE-GGG-EEEE-

pLDDT: mean 87.09, std 10.86, range [34.47, 98.5]

Sequence (399 aa):
KEISPSVNRPLIKGFVFGVAGGVIGLMFNATLIDVFEASKVAENLWILLGISVGALLLFKKKQVPYLLNLKKVLTSNLFIAIYILIIIFIIYSTSINNFFVAGDFTLLRQAAVSSTGDIVKYFTNSQNIIYLLYTVFSLQPQGYHVVLLLLHSPASLLVYFLTLRILKKKLLAFIATLFFILSPFLAENIFWFSTFPVTLSSIFIIFAVLIFLKLWKNKPIIKYLILLIFIIFGFLIHEPSIAVIFYLLNAGLSIFLVVIIHKISGLLVKKRKISIIFPLVIFTAIILAIFLKELKQEEIEWRYAGNFTKNMLSTLRLEHEDLQKTSNVYFVSAPVKYGDAWIFPTGIADSLWFIYQENNPRIYQTKSIEEANKLILKNKTKNNFIFIFEKDGIIKKVN